Protein AF-A0A9E8SQG7-F1 (afdb_monomer)

Secondary structure (DSSP, 8-state):
---------------------SEEEEEETTS-SS-SSEEEEEEEESS-EEEEEEEEES---EEEEEE-SSEEEEESPPTT-EEEEEE--TTEEEEE-SSSS-GGGEEEEEE-TT-B-S--TTTTTT-TT-EE---S--B-TT--B-TTTTTT-TT----TTGGGS--TT--B-TTTTTT-TT-----TTS--TT--B-TTTTTT-TT-----TT---TT--B-TTTTTT-TT-----TT---TT--B-TTTTTT-TT-----TT---TT--B-TTTTTT-TT-----TT---TT--B-TTTTTT-TT-----TT---TT--B-TTTTTT-TT----GGG---TT--B-TTTTTT-TT-----TT---TT--B-TTTTTT-TT-----TT---TT--B-TTTTTT-TT-----TT---TT--B-TTTTTT-TT-----TTS--TT--B-TTTTTT-TT-----TT---TT--B-TTTTTT-TT-----TT--PPTT-BBTTTTTT-S--HHHHHHHHHHHHH-TT--SS-EEE-TT-EE-HHHHHHHHHHHHTT-EEES-EE-SS------EEEEEEEEEEETTEEEEEEEEEEEEEEEEEEEEEESSSSSEEEEEEEEEEEEEEEEEEEEEEESS--SEEEEEEEEEE--TTS----EEEPPPEEEE-S----EEESSSBSSEEEEE-SS--EEEEEE-TT--EEEEEEE-TTPPEE-TTSPSEEEEEEETTEEEEEEE--

Radius of gyration: 39.17 Å; Cα contacts (8 Å, |Δi|>4): 2303; chains: 1; bounding box: 92×60×135 Å

Foldseek 3Di:
DDDDDDDDDDPPPPPPPDQAQWFKFKFFLLDDFLDQFKDKWFWAFPAKKKKKKFFPPDDTDIDIDIDGGTIDMDGRHHGRTMMMMIIHQHRTAAIARPPRGRLCGTQERAEQHNRQHQELANRSQQNCNYEYNYPDEHNCVNYQYNARNCANVQQYADDLCLCVYACQNYAYQACNCHNNQNYAHANLNYACQNYAELANNCHNNQNYAHANLNYACQNYQELASNCALNQQHAYANLNYACQNHQEQHLNCQLNLNYAYANLNYACQNHAEQASNCQLVQAYAYANLNYACQNYAEQASNCANHCQHAYANLNYACQNHQYQHLNCQNVQCHAYAVLNYECQNHADQANNCQNVQNYAHANLNYACQNHAELHSNCQNNQNYAHENLNYACQNHAELHSNCHNNQPYAYENQNYACQNHAYLHNNCQQNQQYAYAPLNYACQNHQYQDSNCANNCQHAYANLNYAAQNHQEQACNQHLNQCHAAANLSYQYHANRAQHSNAANGNHEAQRVLSNLQSLQPDPRNAAQYEHENADYEYEPSSPVSNVSNVVSVYHYPHYYYPDHHNHPQDFAWPDWAWDDDPQKIKIKTKTQWHAQWQWWFKWKDPRVPDTDGPDTDGDPHGGHGMDMDIDMGNHDDQKMWIKIWTAGQDPVGHPPDTDIDHIYIDGHPDPQWDKDDAQDEFWIDIGGPPDFFKKWKAAPVRHTDDIDTDDPPDIDTCNPPDFDWIWIDTDHDIDIGGYDD

Structure (mmCIF, N/CA/C/O backbone):
data_AF-A0A9E8SQG7-F1
#
_entry.id   AF-A0A9E8SQG7-F1
#
loop_
_atom_site.group_PDB
_atom_site.id
_atom_site.type_symbol
_atom_site.label_atom_id
_atom_site.label_alt_id
_atom_site.label_comp_id
_atom_site.label_asym_id
_atom_site.label_entity_id
_atom_site.label_seq_id
_atom_site.pdbx_PDB_ins_code
_atom_site.Cartn_x
_atom_site.Cartn_y
_atom_site.Cartn_z
_atom_site.occupancy
_atom_site.B_iso_or_equiv
_atom_site.auth_seq_id
_atom_site.auth_comp_id
_atom_site.auth_asym_id
_atom_site.auth_atom_id
_atom_site.pdbx_PDB_model_num
ATOM 1 N N . MET A 1 1 ? -46.026 -41.353 82.160 1.00 36.50 1 MET A N 1
ATOM 2 C CA . MET A 1 1 ? -44.900 -41.122 81.220 1.00 36.50 1 MET A CA 1
ATOM 3 C C . MET A 1 1 ? -45.260 -39.850 80.446 1.00 36.50 1 MET A C 1
ATOM 5 O O . MET A 1 1 ? -46.417 -39.757 80.069 1.00 36.50 1 MET A O 1
ATOM 9 N N . LYS A 1 2 ? -44.480 -38.750 80.446 1.00 36.84 2 LYS A N 1
ATOM 10 C CA . LYS A 1 2 ? -43.147 -38.552 79.804 1.00 36.84 2 LYS A CA 1
ATOM 11 C C . LYS A 1 2 ? -43.207 -38.905 78.299 1.00 36.84 2 LYS A C 1
ATOM 13 O O . LYS A 1 2 ? -43.679 -39.998 78.028 1.00 36.84 2 LYS A O 1
ATOM 18 N N . THR A 1 3 ? -42.749 -38.145 77.290 1.00 35.47 3 THR A N 1
ATOM 19 C CA . THR A 1 3 ? -42.067 -36.820 77.111 1.00 35.47 3 THR A CA 1
ATOM 20 C C . THR A 1 3 ? -42.032 -36.530 75.577 1.00 35.47 3 THR A C 1
ATOM 22 O O . THR A 1 3 ? -42.194 -37.493 74.837 1.00 35.47 3 THR A O 1
ATOM 25 N N . LEU A 1 4 ? -41.805 -35.350 74.965 1.00 35.28 4 LEU A N 1
ATOM 26 C CA . LEU A 1 4 ? -41.551 -33.933 75.335 1.00 35.28 4 LEU A CA 1
ATOM 27 C C . LEU A 1 4 ? -41.910 -33.030 74.104 1.00 35.28 4 LEU A C 1
ATOM 29 O O . LEU A 1 4 ? -42.140 -33.554 73.018 1.00 35.28 4 LEU A O 1
ATOM 33 N N . PHE A 1 5 ? -41.927 -31.695 74.237 1.00 39.31 5 PHE A N 1
ATOM 34 C CA . PHE A 1 5 ? -41.926 -30.724 73.116 1.00 39.31 5 PHE A CA 1
ATOM 35 C C . PHE A 1 5 ? -40.619 -30.748 72.297 1.00 39.31 5 PHE A C 1
ATOM 37 O O . PHE A 1 5 ? -39.559 -30.856 72.902 1.00 39.31 5 PHE A O 1
ATOM 44 N N . TYR A 1 6 ? -40.682 -30.431 70.994 1.00 35.47 6 TYR A N 1
ATOM 45 C CA . TYR A 1 6 ? -39.673 -29.584 70.326 1.00 35.47 6 TYR A CA 1
ATOM 46 C C . TYR A 1 6 ? -40.298 -28.737 69.205 1.00 35.47 6 TYR A C 1
ATOM 48 O O . TYR A 1 6 ? -40.728 -29.251 68.176 1.00 35.47 6 TYR A O 1
ATOM 56 N N . LEU A 1 7 ? -40.313 -27.419 69.414 1.00 33.22 7 LEU A N 1
ATOM 57 C CA . LEU A 1 7 ? -40.609 -26.407 68.402 1.00 33.22 7 LEU A CA 1
ATOM 58 C C . LEU A 1 7 ? -39.262 -25.921 67.842 1.00 33.22 7 LEU A C 1
ATOM 60 O O . LEU A 1 7 ? -38.487 -25.315 68.581 1.00 33.22 7 LEU A O 1
ATOM 64 N N . ILE A 1 8 ? -38.954 -26.201 66.573 1.00 37.59 8 ILE A N 1
ATOM 65 C CA . ILE A 1 8 ? -37.714 -25.712 65.948 1.00 37.59 8 ILE A CA 1
ATOM 66 C C . ILE A 1 8 ? -37.963 -24.309 65.394 1.00 37.59 8 ILE A C 1
ATOM 68 O O . ILE A 1 8 ? -38.678 -24.132 64.409 1.00 37.59 8 ILE A O 1
ATOM 72 N N . ALA A 1 9 ? -37.352 -23.311 66.030 1.00 34.19 9 ALA A N 1
ATOM 73 C CA . ALA A 1 9 ? -37.294 -21.957 65.503 1.00 34.19 9 ALA A CA 1
ATOM 74 C C . ALA A 1 9 ? -36.281 -21.891 64.349 1.00 34.19 9 ALA A C 1
ATOM 76 O O . ALA A 1 9 ? -35.085 -22.105 64.552 1.00 34.19 9 ALA A O 1
ATOM 77 N N . PHE A 1 10 ? -36.747 -21.554 63.146 1.00 34.88 10 PHE A N 1
ATOM 78 C CA . PHE A 1 10 ? -35.863 -21.166 62.049 1.00 34.88 10 PHE A CA 1
ATOM 79 C C . PHE A 1 10 ? -35.301 -19.769 62.342 1.00 34.88 10 PHE A C 1
ATOM 81 O O . PHE A 1 10 ? -35.961 -18.757 62.108 1.00 34.88 10 PHE A O 1
ATOM 88 N N . ILE A 1 11 ? -34.079 -19.709 62.875 1.00 36.78 11 ILE A N 1
ATOM 89 C CA . ILE A 1 11 ? -33.336 -18.452 62.977 1.00 36.78 11 ILE A CA 1
ATOM 90 C C . ILE A 1 11 ? -32.867 -18.085 61.569 1.00 36.78 11 ILE A C 1
ATOM 92 O O . ILE A 1 11 ? -31.879 -18.616 61.062 1.00 36.78 11 ILE A O 1
ATOM 96 N N . LEU A 1 12 ? -33.589 -17.157 60.944 1.00 34.62 12 LEU A N 1
ATOM 97 C CA . LEU A 1 12 ? -33.090 -16.395 59.808 1.00 34.62 12 LEU A CA 1
ATOM 98 C C . LEU A 1 12 ? -31.857 -15.607 60.264 1.00 34.62 12 LEU A C 1
ATOM 100 O O . LEU A 1 12 ? -31.978 -14.525 60.836 1.00 34.62 12 LEU A O 1
ATOM 104 N N . PHE A 1 13 ? -30.664 -16.122 59.965 1.00 33.47 13 PHE A N 1
ATOM 105 C CA . PHE A 1 13 ? -29.477 -15.280 59.852 1.00 33.47 13 PHE A CA 1
ATOM 106 C C . PHE A 1 13 ? -29.620 -14.418 58.594 1.00 33.47 13 PHE A C 1
ATOM 108 O O . PHE A 1 13 ? -28.998 -14.664 57.563 1.00 33.47 13 PHE A O 1
ATOM 115 N N . SER A 1 14 ? -30.456 -13.383 58.685 1.00 33.50 14 SER A N 1
ATOM 116 C CA . SER A 1 14 ? -30.361 -12.238 57.794 1.00 33.50 14 SER A CA 1
ATOM 117 C C . SER A 1 14 ? -29.044 -11.534 58.106 1.00 33.50 14 SER A C 1
ATOM 119 O O . SER A 1 14 ? -28.975 -10.670 58.985 1.00 33.50 14 SER A O 1
ATOM 121 N N . SER A 1 15 ? -27.978 -11.913 57.401 1.00 34.25 15 SER A N 1
ATOM 122 C CA . SER A 1 15 ? -26.820 -11.042 57.267 1.00 34.25 15 SER A CA 1
ATOM 123 C C . SER A 1 15 ? -27.322 -9.750 56.632 1.00 34.25 15 SER A C 1
ATOM 125 O O . SER A 1 15 ? -27.595 -9.719 55.431 1.00 34.25 15 SER A O 1
ATOM 127 N N . ASN A 1 16 ? -27.490 -8.706 57.446 1.00 32.12 16 ASN A N 1
ATOM 128 C CA . ASN A 1 16 ? -27.748 -7.357 56.963 1.00 32.12 16 ASN A CA 1
ATOM 129 C C . ASN A 1 16 ? -26.507 -6.902 56.195 1.00 32.12 16 ASN A C 1
ATOM 131 O O . ASN A 1 16 ? -25.606 -6.271 56.747 1.00 32.12 16 ASN A O 1
ATOM 135 N N . ALA A 1 17 ? -26.460 -7.264 54.915 1.00 36.50 17 ALA A N 1
ATOM 136 C CA . ALA A 1 17 ? -25.591 -6.653 53.937 1.00 36.50 17 ALA A CA 1
ATOM 137 C C . ALA A 1 17 ? -26.082 -5.214 53.760 1.00 36.50 17 ALA A C 1
ATOM 139 O O . ALA A 1 17 ? -26.881 -4.912 52.875 1.00 36.50 17 ALA A O 1
ATOM 140 N N . PHE A 1 18 ? -25.635 -4.331 54.655 1.00 39.56 18 PHE A N 1
ATOM 141 C CA . PHE A 1 18 ? -25.642 -2.904 54.381 1.00 39.56 18 PHE A CA 1
ATOM 142 C C . PHE A 1 18 ? -24.963 -2.717 53.027 1.00 39.56 18 PHE A C 1
ATOM 144 O O . PHE A 1 18 ? -23.832 -3.176 52.846 1.00 39.56 18 PHE A O 1
ATOM 151 N N . ALA A 1 19 ? -25.653 -2.073 52.084 1.00 48.53 19 ALA A N 1
ATOM 152 C CA . ALA A 1 19 ? -25.021 -1.629 50.854 1.00 48.53 19 ALA A CA 1
ATOM 153 C C . ALA A 1 19 ? -23.821 -0.760 51.255 1.00 48.53 19 ALA A C 1
ATOM 155 O O . ALA A 1 19 ? -23.984 0.261 51.926 1.00 48.53 19 ALA A O 1
ATOM 156 N N . GLN A 1 20 ? -22.611 -1.221 50.945 1.00 68.12 20 GLN A N 1
ATOM 157 C CA . GLN A 1 20 ? -21.409 -0.471 51.272 1.00 68.12 20 GLN A CA 1
ATOM 158 C C . GLN A 1 20 ? -21.298 0.671 50.262 1.00 68.12 20 GLN A C 1
ATOM 160 O O . GLN A 1 20 ? -21.165 0.456 49.062 1.00 68.12 20 GLN A O 1
ATOM 165 N N . ASN A 1 21 ? -21.388 1.901 50.762 1.00 90.38 21 ASN A N 1
ATOM 166 C CA . ASN A 1 21 ? -21.418 3.099 49.922 1.00 90.38 21 ASN A CA 1
ATOM 167 C C . ASN A 1 21 ? -20.043 3.443 49.316 1.00 90.38 21 ASN A C 1
ATOM 169 O O . ASN A 1 21 ? -19.951 4.273 48.414 1.00 90.38 21 ASN A O 1
ATOM 173 N N . GLU A 1 22 ? -18.973 2.847 49.842 1.00 94.75 22 GLU A N 1
ATOM 174 C CA . GLU A 1 22 ? -17.580 3.155 49.515 1.00 94.75 22 GLU A CA 1
ATOM 175 C C . GLU A 1 22 ? -17.130 2.507 48.197 1.00 94.75 22 GLU A C 1
ATOM 177 O O . GLU A 1 22 ? -17.491 1.370 47.887 1.00 94.75 22 GLU A O 1
ATOM 182 N N . PHE A 1 23 ? -16.261 3.203 47.464 1.00 96.12 23 PHE A N 1
ATOM 183 C CA . PHE A 1 23 ? -15.489 2.627 46.363 1.00 96.12 23 PHE A CA 1
ATOM 184 C C . PHE A 1 23 ? -14.326 1.811 46.945 1.00 96.12 23 PHE A C 1
ATOM 186 O O . PHE A 1 23 ? -13.532 2.353 47.720 1.00 96.12 23 PHE A O 1
ATOM 193 N N . ILE A 1 24 ? -14.227 0.518 46.612 1.00 97.38 24 ILE A N 1
ATOM 194 C CA . ILE A 1 24 ? -13.266 -0.410 47.236 1.00 97.38 24 ILE A CA 1
ATOM 195 C C . ILE A 1 24 ? -12.319 -1.002 46.195 1.00 97.38 24 ILE A C 1
ATOM 197 O O . ILE A 1 24 ? -12.730 -1.637 45.223 1.00 97.38 24 ILE A O 1
ATOM 201 N N . THR A 1 25 ? -11.024 -0.840 46.449 1.00 97.81 25 THR A N 1
ATOM 202 C CA . THR A 1 25 ? -9.923 -1.259 45.572 1.00 97.81 25 THR A CA 1
ATOM 203 C C . THR A 1 25 ? -8.895 -2.087 46.335 1.00 97.81 25 THR A C 1
ATOM 205 O O . THR A 1 25 ? -8.684 -1.855 47.523 1.00 97.81 25 THR A O 1
ATOM 208 N N . ARG A 1 26 ? -8.231 -3.037 45.668 1.00 98.12 26 ARG A N 1
ATOM 209 C CA . ARG A 1 26 ? -7.151 -3.848 46.250 1.00 98.12 26 ARG A CA 1
ATOM 210 C C . ARG A 1 26 ? -5.823 -3.582 45.570 1.00 98.12 26 ARG A C 1
ATOM 212 O O . ARG A 1 26 ? -5.723 -3.632 44.345 1.00 98.12 26 ARG A O 1
ATOM 219 N N . TRP A 1 27 ? -4.796 -3.398 46.386 1.00 97.88 27 TRP A N 1
ATOM 220 C CA . TRP A 1 27 ? -3.465 -2.999 45.958 1.00 97.88 27 TRP A CA 1
ATOM 221 C C . TRP A 1 27 ? -2.416 -4.000 46.431 1.00 97.88 27 TRP A C 1
ATOM 223 O O . TRP A 1 27 ? -2.487 -4.485 47.560 1.00 97.88 27 TRP A O 1
ATOM 233 N N . ASN A 1 28 ? -1.431 -4.287 45.582 1.00 97.31 28 ASN A N 1
ATOM 234 C CA . ASN A 1 28 ? -0.253 -5.082 45.913 1.00 97.31 28 ASN A CA 1
ATOM 235 C C . ASN A 1 28 ? 0.974 -4.169 46.051 1.00 97.31 28 ASN A C 1
ATOM 237 O O . ASN A 1 28 ? 1.522 -3.695 45.056 1.00 97.31 28 ASN A O 1
ATOM 241 N N . LEU A 1 29 ? 1.424 -3.937 47.284 1.00 96.56 29 LEU A N 1
ATOM 242 C CA . LEU A 1 29 ? 2.547 -3.042 47.577 1.00 96.56 29 LEU A CA 1
ATOM 243 C C . LEU A 1 29 ? 3.920 -3.697 47.345 1.00 96.56 29 LEU A C 1
ATOM 245 O O . LEU A 1 29 ? 4.936 -3.005 47.419 1.00 96.56 29 LEU A O 1
ATOM 249 N N . ALA A 1 30 ? 3.971 -5.004 47.043 1.00 95.69 30 ALA A N 1
ATOM 250 C CA . ALA A 1 30 ? 5.200 -5.687 46.625 1.00 95.69 30 ALA A CA 1
ATOM 251 C C . ALA A 1 30 ? 5.604 -5.349 45.179 1.00 95.69 30 ALA A C 1
ATOM 253 O O . ALA A 1 30 ? 6.782 -5.431 44.831 1.00 95.69 30 ALA A O 1
ATOM 254 N N . THR A 1 31 ? 4.651 -4.937 44.338 1.00 96.00 31 THR A N 1
ATOM 255 C CA . THR A 1 31 ? 4.945 -4.366 43.018 1.00 96.00 31 THR A CA 1
ATOM 256 C C . THR A 1 31 ? 5.622 -2.992 43.199 1.00 96.00 31 THR A C 1
ATOM 258 O O . THR A 1 31 ? 5.243 -2.250 44.112 1.00 96.00 31 THR A O 1
ATOM 261 N N . PRO A 1 32 ? 6.627 -2.612 42.383 1.00 94.69 32 PRO A N 1
ATOM 262 C CA . PRO A 1 32 ? 7.219 -1.270 42.424 1.00 94.69 32 PRO A CA 1
ATOM 263 C C . PRO A 1 32 ? 6.186 -0.147 42.222 1.00 94.69 32 PRO A C 1
ATOM 265 O O . PRO A 1 32 ? 5.135 -0.367 41.628 1.00 94.69 32 PRO A O 1
ATOM 268 N N . GLY A 1 33 ? 6.478 1.053 42.727 1.00 94.56 33 GLY A N 1
ATOM 269 C CA . GLY A 1 33 ? 5.572 2.204 42.666 1.00 94.56 33 GLY A CA 1
ATOM 270 C C . GLY A 1 33 ? 6.119 3.416 43.425 1.00 94.56 33 GLY A C 1
ATOM 271 O O . GLY A 1 33 ? 7.333 3.535 43.596 1.00 94.56 33 GLY A O 1
ATOM 272 N N . SER A 1 34 ? 5.246 4.305 43.907 1.00 93.75 34 SER A N 1
ATOM 273 C CA . SER A 1 34 ? 5.609 5.622 44.469 1.00 93.75 34 SER A CA 1
ATOM 274 C C . SER A 1 34 ? 6.445 5.580 45.757 1.00 93.75 34 SER A C 1
ATOM 276 O O . SER A 1 34 ? 7.044 6.583 46.146 1.00 93.75 34 SER A O 1
ATOM 278 N N . GLY A 1 35 ? 6.494 4.440 46.447 1.00 94.12 35 GLY A N 1
ATOM 279 C CA . GLY A 1 35 ? 7.302 4.230 47.647 1.00 94.12 35 GLY A CA 1
ATOM 280 C C . GLY A 1 35 ? 6.977 2.913 48.351 1.00 94.12 35 GLY A C 1
ATOM 281 O O . GLY A 1 35 ? 6.034 2.212 47.983 1.00 94.12 35 GLY A O 1
ATOM 282 N N . ALA A 1 36 ? 7.764 2.554 49.367 1.00 93.81 36 ALA A N 1
ATOM 283 C CA . ALA A 1 36 ? 7.614 1.281 50.083 1.00 93.81 36 ALA A CA 1
ATOM 284 C C . ALA A 1 36 ? 6.410 1.244 51.046 1.00 93.81 36 ALA A C 1
ATOM 286 O O . ALA A 1 36 ? 5.868 0.173 51.294 1.00 93.81 36 ALA A O 1
ATOM 287 N N . THR A 1 37 ? 6.000 2.399 51.579 1.00 95.12 37 THR A N 1
ATOM 288 C CA . THR A 1 37 ? 4.968 2.544 52.627 1.00 95.12 37 THR A CA 1
ATOM 289 C C . THR A 1 37 ? 3.865 3.536 52.243 1.00 95.12 37 THR A C 1
ATOM 291 O O . THR A 1 37 ? 3.178 4.081 53.112 1.00 95.12 37 THR A O 1
ATOM 294 N N . GLN A 1 38 ? 3.705 3.808 50.944 1.00 95.00 38 GLN A N 1
ATOM 295 C CA . GLN A 1 38 ? 2.724 4.767 50.443 1.00 95.00 38 GLN A CA 1
ATOM 296 C C . GLN A 1 38 ? 2.079 4.338 49.121 1.00 95.00 38 GLN A C 1
ATOM 298 O O . GLN A 1 38 ? 2.669 3.577 48.351 1.00 95.00 38 GLN A O 1
ATOM 303 N N . LEU A 1 39 ? 0.877 4.868 48.887 1.00 95.25 39 LEU A N 1
ATOM 304 C CA . LEU A 1 39 ? 0.188 4.901 47.599 1.00 95.25 39 LEU A CA 1
ATOM 305 C C . LEU A 1 39 ? -0.058 6.358 47.205 1.00 95.25 39 LEU A C 1
ATOM 307 O O . LEU A 1 39 ? -0.461 7.167 48.041 1.00 95.25 39 LEU A O 1
ATOM 311 N N . TYR A 1 40 ? 0.138 6.663 45.929 1.00 93.75 40 TYR A N 1
ATOM 312 C CA . TYR A 1 40 ? -0.101 7.940 45.281 1.00 93.75 40 TYR A CA 1
ATOM 313 C C . TYR A 1 40 ? -1.000 7.718 44.066 1.00 93.75 40 TYR A C 1
ATOM 315 O O . TYR A 1 40 ? -0.683 6.937 43.171 1.00 93.75 40 TYR A O 1
ATOM 323 N N . PHE A 1 41 ? -2.090 8.471 43.999 1.00 93.12 41 PHE A N 1
ATOM 324 C CA . PHE A 1 41 ? -2.932 8.621 42.814 1.00 93.12 41 PHE A CA 1
ATOM 325 C C . PHE A 1 41 ? -3.702 9.948 42.918 1.00 93.12 41 PHE A C 1
ATOM 327 O O . PHE A 1 41 ? -3.545 10.684 43.898 1.00 93.12 41 PHE A O 1
ATOM 334 N N . LEU A 1 42 ? -4.517 10.300 41.918 1.00 92.12 42 LEU A N 1
ATOM 335 C CA . LEU A 1 42 ? -5.407 11.460 42.029 1.00 92.12 42 LEU A CA 1
ATOM 336 C C . LEU A 1 42 ? -6.865 11.030 42.205 1.00 92.12 42 LEU A C 1
ATOM 338 O O . LEU A 1 42 ? -7.331 10.062 41.602 1.00 92.12 42 LEU A O 1
ATOM 342 N N . ILE A 1 43 ? -7.592 11.814 42.996 1.00 90.38 43 ILE A N 1
ATOM 343 C CA . ILE A 1 43 ? -9.052 11.794 43.096 1.00 90.38 43 ILE A CA 1
ATOM 344 C C . ILE A 1 43 ? -9.486 13.245 42.958 1.00 90.38 43 ILE A C 1
ATOM 346 O O . ILE A 1 43 ? -9.027 14.080 43.731 1.00 90.38 43 ILE A O 1
ATOM 350 N N . ASN A 1 44 ? -10.376 13.546 42.016 1.00 90.38 44 ASN A N 1
ATOM 351 C CA . ASN A 1 44 ? -10.963 14.880 41.929 1.00 90.38 44 ASN A CA 1
ATOM 352 C C . ASN A 1 44 ? -12.218 14.934 42.801 1.00 90.38 44 ASN A C 1
ATOM 354 O O . ASN A 1 44 ? -13.158 14.162 42.569 1.00 90.38 44 ASN A O 1
ATOM 358 N N . SER A 1 45 ? -12.280 15.878 43.738 1.00 90.38 45 SER A N 1
ATOM 359 C CA . SER A 1 45 ? -13.475 16.111 44.550 1.00 90.38 45 SER A CA 1
ATOM 360 C C . SER A 1 45 ? -13.760 17.588 44.824 1.00 90.38 45 SER A C 1
ATOM 362 O O . SER A 1 45 ? -12.875 18.439 44.784 1.00 90.38 45 SER A O 1
ATOM 364 N N . THR A 1 46 ? -15.020 17.904 45.135 1.00 87.31 46 THR A N 1
ATOM 365 C CA . THR A 1 46 ? -15.467 19.264 45.514 1.00 87.31 46 THR A CA 1
ATOM 366 C C . THR A 1 46 ? -15.215 19.613 46.988 1.00 87.31 46 THR A C 1
ATOM 368 O O . THR A 1 46 ? -15.627 20.670 47.461 1.00 87.31 46 THR A O 1
ATOM 371 N N . GLY A 1 47 ? -14.539 18.735 47.729 1.00 87.12 47 GLY A N 1
ATOM 372 C CA . GLY A 1 47 ? -14.210 18.899 49.142 1.00 87.12 47 GLY A CA 1
ATOM 373 C C . GLY A 1 47 ? -13.421 17.700 49.680 1.00 87.12 47 GLY A C 1
ATOM 374 O O . GLY A 1 47 ? -13.084 16.802 48.903 1.00 87.12 47 GLY A O 1
ATOM 375 N N . PRO A 1 48 ? -13.128 17.658 50.991 1.00 88.94 48 PRO A N 1
ATOM 376 C CA . PRO A 1 48 ? -12.346 16.581 51.589 1.00 88.94 48 PRO A CA 1
ATOM 377 C C . PRO A 1 48 ? -13.025 15.210 51.446 1.00 88.94 48 PRO A C 1
ATOM 379 O O . PRO A 1 48 ? -14.240 15.099 51.618 1.00 88.94 48 PRO A O 1
ATOM 382 N N . VAL A 1 49 ? -12.237 14.169 51.161 1.00 91.50 49 VAL A N 1
ATOM 383 C CA . VAL A 1 49 ? -12.720 12.792 50.929 1.00 91.50 49 VAL A CA 1
ATOM 384 C C . VAL A 1 49 ? -12.104 11.852 51.951 1.00 91.50 49 VAL A C 1
ATOM 386 O O . VAL A 1 49 ? -10.884 11.710 52.004 1.00 91.50 49 VAL A O 1
ATOM 389 N N . ASN A 1 50 ? -12.932 11.194 52.758 1.00 92.94 50 ASN A N 1
ATOM 390 C CA . ASN A 1 50 ? -12.455 10.224 53.743 1.00 92.94 50 ASN A CA 1
ATOM 391 C C . ASN A 1 50 ? -12.063 8.902 53.075 1.00 92.94 50 ASN A C 1
ATOM 393 O O . ASN A 1 50 ? -12.742 8.435 52.159 1.00 92.94 50 ASN A O 1
ATOM 397 N N . TYR A 1 51 ? -11.005 8.279 53.584 1.00 94.62 51 TYR A N 1
ATOM 398 C CA . TYR A 1 51 ? -10.581 6.941 53.194 1.00 94.62 51 TYR A CA 1
ATOM 399 C C . TYR A 1 51 ? -10.249 6.077 54.414 1.00 94.62 51 TYR A C 1
ATOM 401 O O . TYR A 1 51 ? -9.857 6.576 55.472 1.00 94.62 51 TYR A O 1
ATOM 409 N N . SER A 1 52 ? -10.341 4.763 54.236 1.00 95.94 52 SER A N 1
ATOM 410 C CA . SER A 1 52 ? -9.747 3.772 55.134 1.00 95.94 52 SER A CA 1
ATOM 411 C C . SER A 1 52 ? -8.960 2.736 54.339 1.00 95.94 52 SER A C 1
ATOM 413 O O . SER A 1 52 ? -9.191 2.542 53.145 1.00 95.94 52 SER A O 1
ATOM 415 N N . TRP A 1 53 ? -8.012 2.068 54.984 1.00 97.00 53 TRP A N 1
ATOM 416 C CA . TRP A 1 53 ? -7.303 0.932 54.416 1.00 97.00 53 TRP A CA 1
ATOM 417 C C . TRP A 1 53 ? -7.179 -0.200 55.433 1.00 97.00 53 TRP A C 1
ATOM 419 O O . TRP A 1 53 ? -7.096 0.029 56.640 1.00 97.00 53 TRP A O 1
ATOM 429 N N . GLN A 1 54 ? -7.180 -1.429 54.927 1.00 96.12 54 GLN A N 1
ATOM 430 C CA . GLN A 1 54 ? -7.063 -2.659 55.702 1.00 96.12 54 GLN A CA 1
ATOM 431 C C . GLN A 1 54 ? -6.056 -3.581 55.018 1.00 96.12 54 GLN A C 1
ATOM 433 O O . GLN A 1 54 ? -6.219 -3.925 53.850 1.00 96.12 54 GLN A O 1
ATOM 438 N N . GLU A 1 55 ? -5.032 -4.000 55.749 1.00 96.25 55 GLU A N 1
ATOM 439 C CA . GLU A 1 55 ? -4.138 -5.080 55.352 1.00 96.25 55 GLU A CA 1
ATOM 440 C C . GLU A 1 55 ? -4.925 -6.391 55.240 1.00 96.25 55 GLU A C 1
ATOM 442 O O . GLU A 1 55 ? -5.738 -6.718 56.109 1.00 96.25 55 GLU A O 1
ATOM 447 N N . VAL A 1 56 ? -4.701 -7.103 54.137 1.00 93.62 56 VAL A N 1
ATOM 448 C CA . VAL A 1 56 ? -5.344 -8.377 53.785 1.00 93.62 56 VAL A CA 1
ATOM 449 C C . VAL A 1 56 ? -4.378 -9.548 53.986 1.00 93.62 56 VAL A C 1
ATOM 451 O O . VAL A 1 56 ? -4.805 -10.660 54.283 1.00 93.62 56 VAL A O 1
ATOM 454 N N . SER A 1 57 ? -3.081 -9.312 53.768 1.00 81.81 57 SER A N 1
ATOM 455 C CA . SER A 1 57 ? -2.005 -10.291 53.932 1.00 81.81 57 SER A CA 1
ATOM 456 C C . SER A 1 57 ? -0.651 -9.567 53.973 1.00 81.81 57 SER A C 1
ATOM 458 O O . SER A 1 57 ? -0.429 -8.712 53.107 1.00 81.81 57 SER A O 1
ATOM 460 N N . PRO A 1 58 ? 0.283 -9.941 54.873 1.00 75.06 58 PRO A N 1
ATOM 461 C CA . PRO A 1 58 ? 0.206 -11.065 55.819 1.00 75.06 58 PRO A CA 1
ATOM 462 C C . PRO A 1 58 ? -0.514 -10.772 57.149 1.00 75.06 58 PRO A C 1
ATOM 464 O O . PRO A 1 58 ? -0.865 -11.719 57.850 1.00 75.06 58 PRO A O 1
ATOM 467 N N . GLY A 1 59 ? -0.697 -9.504 57.524 1.00 80.12 59 GLY A N 1
ATOM 468 C CA . GLY A 1 59 ? -1.280 -9.090 58.803 1.00 80.12 59 GLY A CA 1
ATOM 469 C C . GLY A 1 59 ? -2.691 -8.501 58.709 1.00 80.12 59 GLY A C 1
ATOM 470 O O . GLY A 1 59 ? -3.395 -8.649 57.711 1.00 80.12 59 GLY A O 1
ATOM 471 N N . SER A 1 60 ? -3.097 -7.826 59.788 1.00 84.38 60 SER A N 1
ATOM 472 C CA . SER A 1 60 ? -4.397 -7.160 59.936 1.00 84.38 60 SER A CA 1
ATOM 473 C C . SER A 1 60 ? -4.274 -5.662 60.249 1.00 84.38 60 SER A C 1
ATOM 475 O O . SER A 1 60 ? -5.195 -5.091 60.841 1.00 84.38 60 SER A O 1
ATOM 477 N N . ALA A 1 61 ? -3.149 -5.018 59.916 1.00 94.38 61 ALA A N 1
ATOM 478 C CA . ALA A 1 61 ? -2.968 -3.584 60.132 1.00 94.38 61 ALA A CA 1
ATOM 479 C C . ALA A 1 61 ? -4.046 -2.766 59.401 1.00 94.38 61 ALA A C 1
ATOM 481 O O . ALA A 1 61 ? -4.544 -3.162 58.350 1.00 94.38 61 ALA A O 1
ATOM 482 N N . SER A 1 62 ? -4.421 -1.615 59.949 1.00 95.56 62 SER A N 1
ATOM 483 C CA . SER A 1 62 ? -5.428 -0.739 59.348 1.00 95.56 62 SER A CA 1
ATOM 484 C C . SER A 1 62 ? -5.131 0.724 59.634 1.00 95.56 62 SER A C 1
ATOM 486 O O . SER A 1 62 ? -4.414 1.056 60.581 1.00 95.56 62 SER A O 1
ATOM 488 N N . GLY A 1 63 ? -5.697 1.604 58.816 1.00 95.75 63 GLY A N 1
ATOM 489 C CA . GLY A 1 63 ? -5.594 3.043 58.994 1.00 95.75 63 GLY A CA 1
ATOM 490 C C . GLY A 1 63 ? -6.701 3.792 58.266 1.00 95.75 63 GLY A C 1
ATOM 491 O O . GLY A 1 63 ? -7.462 3.226 57.482 1.00 95.75 63 GLY A O 1
ATOM 492 N N . SER A 1 64 ? -6.800 5.088 58.530 1.00 95.94 64 SER A N 1
ATOM 493 C CA . SER A 1 64 ? -7.794 5.970 57.922 1.00 95.94 64 SER A CA 1
ATOM 494 C C . SER A 1 64 ? -7.284 7.399 57.859 1.00 95.94 64 SER A C 1
ATOM 496 O O . SER A 1 64 ? -6.450 7.798 58.671 1.00 95.94 64 SER A O 1
ATOM 498 N N . GLY A 1 65 ? -7.824 8.183 56.935 1.00 93.69 65 GLY A N 1
ATOM 499 C CA . GLY A 1 65 ? -7.489 9.590 56.787 1.00 93.69 65 GLY A CA 1
ATOM 500 C C . GLY A 1 65 ? -8.448 10.307 55.848 1.00 93.69 65 GLY A C 1
ATOM 501 O O . GLY A 1 65 ? -9.523 9.802 55.519 1.00 93.69 65 GLY A O 1
ATOM 502 N N . THR A 1 66 ? -8.039 11.490 55.402 1.00 91.88 66 THR A N 1
ATOM 503 C CA . THR A 1 66 ? -8.832 12.337 54.510 1.00 91.88 66 THR A CA 1
ATOM 504 C C . THR A 1 66 ? -7.928 12.936 53.437 1.00 91.88 66 THR A C 1
ATOM 506 O O . THR A 1 66 ? -6.864 13.472 53.748 1.00 91.88 66 THR A O 1
ATOM 509 N N . PHE A 1 67 ? -8.342 12.868 52.174 1.00 87.88 67 PHE A N 1
ATOM 510 C CA . PHE A 1 67 ? -7.688 13.567 51.070 1.00 87.88 67 PHE A CA 1
ATOM 511 C C . PHE A 1 67 ? -8.187 15.017 50.980 1.00 87.88 67 PHE A C 1
ATOM 513 O O . PHE A 1 67 ? -9.393 15.241 51.107 1.00 87.88 67 PHE A O 1
ATOM 520 N N . PRO A 1 68 ? -7.311 16.005 50.712 1.00 78.75 68 PRO A N 1
ATOM 521 C CA . PRO A 1 68 ? -7.701 17.414 50.627 1.00 78.75 68 PRO A CA 1
ATOM 522 C C . PRO A 1 68 ? -8.409 17.798 49.312 1.00 78.75 68 PRO A C 1
ATOM 524 O O . PRO A 1 68 ? -9.003 18.871 49.262 1.00 78.75 68 PRO A O 1
ATOM 527 N N . GLY A 1 69 ? -8.377 16.946 48.273 1.00 66.88 69 GLY A N 1
ATOM 528 C CA . GLY A 1 69 ? -9.333 17.008 47.150 1.00 66.88 69 GLY A CA 1
ATOM 529 C C . GLY A 1 69 ? -8.798 16.884 45.712 1.00 66.88 69 GLY A C 1
ATOM 530 O O . GLY A 1 69 ? -9.594 16.933 44.777 1.00 66.88 69 GLY A O 1
ATOM 531 N N . VAL A 1 70 ? -7.478 16.736 45.514 1.00 74.06 70 VAL A N 1
ATOM 532 C CA . VAL A 1 70 ? -6.880 16.443 44.187 1.00 74.06 70 VAL A CA 1
ATOM 533 C C . VAL A 1 70 ? -5.750 15.416 44.307 1.00 74.06 70 VAL A C 1
ATOM 535 O O . VAL A 1 70 ? -5.840 14.306 43.785 1.00 74.06 70 VAL A O 1
ATOM 538 N N . ILE A 1 71 ? -4.682 15.763 45.033 1.00 77.25 71 ILE A N 1
ATOM 539 C CA . ILE A 1 71 ? -3.557 14.856 45.297 1.00 77.25 71 ILE A CA 1
ATOM 540 C C . ILE A 1 71 ? -3.942 13.921 46.446 1.00 77.25 71 ILE A C 1
ATOM 542 O O . ILE A 1 71 ? -4.251 14.388 47.544 1.00 77.25 71 ILE A O 1
ATOM 546 N N . SER A 1 72 ? -3.912 12.612 46.189 1.00 83.38 72 SER A N 1
ATOM 547 C CA . SER A 1 72 ? -4.303 11.579 47.149 1.00 83.38 72 SER A CA 1
ATOM 548 C C . SER A 1 72 ? -3.099 10.702 47.487 1.00 83.38 72 SER A C 1
ATOM 550 O O . SER A 1 72 ? -2.710 9.832 46.710 1.00 83.38 72 SER A O 1
ATOM 552 N N . ILE A 1 73 ? -2.492 10.962 48.649 1.00 91.00 73 ILE A N 1
ATOM 553 C CA . ILE A 1 73 ? -1.405 10.148 49.207 1.00 91.00 73 ILE A CA 1
ATOM 554 C C . ILE A 1 73 ? -1.931 9.420 50.441 1.00 91.00 73 ILE A C 1
ATOM 556 O O . ILE A 1 73 ? -2.430 10.053 51.374 1.00 91.00 73 ILE A O 1
ATOM 560 N N . ILE A 1 74 ? -1.803 8.096 50.447 1.00 93.88 74 ILE A N 1
ATOM 561 C CA . ILE A 1 74 ? -1.982 7.265 51.638 1.00 93.88 74 ILE A CA 1
ATOM 562 C C . ILE A 1 74 ? -0.588 6.889 52.128 1.00 93.88 74 ILE A C 1
ATOM 564 O O . ILE A 1 74 ? 0.154 6.244 51.393 1.00 93.88 74 ILE A O 1
ATOM 568 N N . SER A 1 75 ? -0.247 7.266 53.358 1.00 93.12 75 SER A N 1
ATOM 569 C CA . SER A 1 75 ? 1.059 6.996 53.976 1.00 93.12 75 SER A CA 1
ATOM 570 C C . SER A 1 75 ? 0.935 6.021 55.147 1.00 93.12 75 SER A C 1
ATOM 572 O O . SER A 1 75 ? -0.135 5.879 55.737 1.00 93.12 75 SER A O 1
ATOM 574 N N . GLY A 1 76 ? 2.047 5.383 55.522 1.00 93.19 76 GLY A N 1
ATOM 575 C CA . GLY A 1 76 ? 2.094 4.452 56.656 1.00 93.19 76 GLY A CA 1
ATOM 576 C C . GLY A 1 76 ? 1.559 3.053 56.336 1.00 93.19 76 GLY A C 1
ATOM 577 O O . GLY A 1 76 ? 1.212 2.312 57.251 1.00 93.19 76 GLY A O 1
ATOM 578 N N . LEU A 1 77 ? 1.490 2.693 55.052 1.00 95.69 77 LEU A N 1
ATOM 579 C CA . LEU A 1 77 ? 1.091 1.360 54.608 1.00 95.69 77 LEU A CA 1
ATOM 580 C C . LEU A 1 77 ? 2.190 0.321 54.914 1.00 95.69 77 LEU A C 1
ATOM 582 O O . LEU A 1 77 ? 3.375 0.668 54.853 1.00 95.69 77 LEU A O 1
ATOM 586 N N . PRO A 1 78 ? 1.845 -0.952 55.194 1.00 94.69 78 PRO A N 1
ATOM 587 C CA . PRO A 1 78 ? 2.840 -1.993 55.443 1.00 94.69 78 PRO A CA 1
ATOM 588 C C . PRO A 1 78 ? 3.640 -2.333 54.175 1.00 94.69 78 PRO A C 1
ATOM 590 O O . PRO A 1 78 ? 3.077 -2.495 53.091 1.00 94.69 78 PRO A O 1
ATOM 593 N N . VAL A 1 79 ? 4.963 -2.469 54.309 1.00 94.75 79 VAL A N 1
ATOM 594 C CA . VAL A 1 79 ? 5.862 -2.739 53.173 1.00 94.75 79 VAL A CA 1
ATOM 595 C C . VAL A 1 79 ? 5.541 -4.088 52.535 1.00 94.75 79 VAL A C 1
ATOM 597 O O . VAL A 1 79 ? 5.568 -5.117 53.205 1.00 94.75 79 VAL A O 1
ATOM 600 N N . GLY A 1 80 ? 5.284 -4.092 51.225 1.00 93.94 80 GLY A N 1
ATOM 601 C CA . GLY A 1 80 ? 5.079 -5.320 50.450 1.00 93.94 80 GLY A CA 1
ATOM 602 C C . GLY A 1 80 ? 3.742 -6.037 50.680 1.00 93.94 80 GLY A C 1
ATOM 603 O O . GLY A 1 80 ? 3.533 -7.103 50.107 1.00 93.94 80 GLY A O 1
ATOM 604 N N . ALA A 1 81 ? 2.843 -5.488 51.499 1.00 96.00 81 ALA A N 1
ATOM 605 C CA . ALA A 1 81 ? 1.568 -6.122 51.819 1.00 96.00 81 ALA A CA 1
ATOM 606 C C . ALA A 1 81 ? 0.512 -5.970 50.710 1.00 96.00 81 ALA A C 1
ATOM 608 O O . ALA A 1 81 ? 0.609 -5.114 49.826 1.00 96.00 81 ALA A O 1
ATOM 609 N N . ILE A 1 82 ? -0.545 -6.780 50.800 1.00 97.38 82 ILE A N 1
ATOM 610 C CA . ILE A 1 82 ? -1.784 -6.565 50.046 1.00 97.38 82 ILE A CA 1
ATOM 611 C C . ILE A 1 82 ? -2.748 -5.773 50.931 1.00 97.38 82 ILE A C 1
ATOM 613 O O . ILE A 1 82 ? -3.012 -6.178 52.064 1.00 97.38 82 ILE A O 1
ATOM 617 N N . VAL A 1 83 ? -3.295 -4.671 50.414 1.00 97.69 83 VAL A N 1
ATOM 618 C CA . VAL A 1 83 ? -4.217 -3.787 51.150 1.00 97.69 83 VAL A CA 1
ATOM 619 C C . VAL A 1 83 ? -5.512 -3.544 50.372 1.00 97.69 83 VAL A C 1
ATOM 621 O O . VAL A 1 83 ? -5.485 -3.319 49.163 1.00 97.69 83 VAL A O 1
ATOM 624 N N . ASP A 1 84 ? -6.647 -3.561 51.071 1.00 97.38 84 ASP A N 1
ATOM 625 C CA . ASP A 1 84 ? -7.926 -3.041 50.578 1.00 97.38 84 ASP A CA 1
ATOM 626 C C . ASP A 1 84 ? -8.059 -1.572 50.992 1.00 97.38 84 ASP A C 1
ATOM 628 O O . ASP A 1 84 ? -8.022 -1.266 52.184 1.00 97.38 84 ASP A O 1
ATOM 632 N N . VAL A 1 85 ? -8.246 -0.676 50.024 1.00 96.75 85 VAL A N 1
ATOM 633 C CA . VAL A 1 85 ? -8.486 0.761 50.212 1.00 96.75 85 VAL A CA 1
ATOM 634 C C . VAL A 1 85 ? -9.958 1.057 49.927 1.00 96.75 85 VAL A C 1
ATOM 636 O O . VAL A 1 85 ? -10.471 0.700 48.865 1.00 96.75 85 VAL A O 1
ATOM 639 N N . ARG A 1 86 ? -10.628 1.723 50.870 1.00 96.00 86 ARG A N 1
ATOM 640 C CA . ARG A 1 86 ? -12.024 2.173 50.787 1.00 96.00 86 ARG A CA 1
ATOM 641 C C . ARG A 1 86 ? -12.055 3.690 50.728 1.00 96.00 86 ARG A C 1
ATOM 643 O O . ARG A 1 86 ? -11.419 4.347 51.551 1.00 96.00 86 ARG A O 1
ATOM 650 N N . ILE A 1 87 ? -12.788 4.238 49.771 1.00 94.00 87 ILE A N 1
ATOM 651 C CA . ILE A 1 87 ? -12.928 5.678 49.545 1.00 94.00 87 ILE A CA 1
ATOM 652 C C . ILE A 1 87 ? -14.405 6.035 49.706 1.00 94.00 87 ILE A C 1
ATOM 654 O O . ILE A 1 87 ? -15.264 5.453 49.041 1.00 94.00 87 ILE A O 1
ATOM 658 N N . GLY A 1 88 ? -14.707 6.981 50.596 1.00 91.94 88 GLY A N 1
ATOM 659 C CA . GLY A 1 88 ? -16.070 7.466 50.802 1.00 91.94 88 GLY A CA 1
ATOM 660 C C . GLY A 1 88 ? -16.602 8.189 49.554 1.00 91.94 88 GLY A C 1
ATOM 661 O O . GLY A 1 88 ? -15.847 8.928 48.925 1.00 91.94 88 GLY A O 1
ATOM 662 N N . PRO A 1 89 ? -17.887 8.024 49.193 1.00 85.69 89 PRO A N 1
ATOM 663 C CA . PRO A 1 89 ? -18.423 8.525 47.922 1.00 85.69 89 PRO A CA 1
ATOM 664 C C . PRO A 1 89 ? -18.617 10.047 47.893 1.00 85.69 89 PRO A C 1
ATOM 666 O O . PRO A 1 89 ? -18.700 10.650 46.824 1.00 85.69 89 PRO A O 1
ATOM 669 N N . THR A 1 90 ? -18.730 10.686 49.061 1.00 81.94 90 THR A N 1
ATOM 670 C CA . THR A 1 90 ? -19.097 12.099 49.180 1.00 81.94 90 THR A CA 1
ATOM 671 C C . THR A 1 90 ? -18.102 12.991 48.441 1.00 81.94 90 THR A C 1
ATOM 673 O O . THR A 1 90 ? -16.907 12.960 48.723 1.00 81.94 90 THR A O 1
ATOM 676 N N . ASN A 1 91 ? -18.616 13.829 47.537 1.00 82.62 91 ASN A N 1
ATOM 677 C CA . ASN A 1 91 ? -17.869 14.799 46.729 1.00 82.62 91 ASN A CA 1
ATOM 678 C C . ASN A 1 91 ? -16.892 14.218 45.687 1.00 82.62 91 ASN A C 1
ATOM 680 O O . ASN A 1 91 ? -16.293 15.010 44.962 1.00 82.62 91 ASN A O 1
ATOM 684 N N . VAL A 1 92 ? -16.722 12.895 45.569 1.00 91.25 92 VAL A N 1
ATOM 685 C CA . VAL A 1 92 ? -15.836 12.277 44.562 1.00 91.25 92 VAL A CA 1
ATOM 686 C C . VAL A 1 92 ? -16.456 12.373 43.167 1.00 91.25 92 VAL A C 1
ATOM 688 O O . VAL A 1 92 ? -17.635 12.095 42.985 1.00 91.25 92 VAL A O 1
ATOM 691 N N . SER A 1 93 ? -15.649 12.757 42.172 1.00 90.88 93 SER A N 1
ATOM 692 C CA . SER A 1 93 ? -16.107 13.003 40.793 1.00 90.88 93 SER A CA 1
ATOM 693 C C . SER A 1 93 ? -15.334 12.234 39.713 1.00 90.88 93 SER A C 1
ATOM 695 O O . SER A 1 93 ? -15.894 11.974 38.643 1.00 90.88 93 SER A O 1
ATOM 697 N N . ASN A 1 94 ? -14.069 11.883 39.985 1.00 92.38 94 ASN A N 1
ATOM 698 C CA . ASN A 1 94 ? -13.171 11.111 39.120 1.00 92.38 94 ASN A CA 1
ATOM 699 C C . ASN A 1 94 ? -12.034 10.482 39.951 1.00 92.38 94 ASN A C 1
ATOM 701 O O . ASN A 1 94 ? -11.623 11.059 40.960 1.00 92.38 94 ASN A O 1
ATOM 705 N N . VAL A 1 95 ? -11.479 9.364 39.482 1.00 92.69 95 VAL A N 1
ATOM 706 C CA . VAL A 1 95 ? -10.237 8.745 39.972 1.00 92.69 95 VAL A CA 1
ATOM 707 C C . VAL A 1 95 ? -9.251 8.649 38.806 1.00 92.69 95 VAL A C 1
ATOM 709 O O . VAL A 1 95 ? -9.661 8.349 37.692 1.00 92.69 95 VAL A O 1
ATOM 712 N N . ILE A 1 96 ? -7.967 8.943 39.023 1.00 93.25 96 ILE A N 1
ATOM 713 C CA . ILE A 1 96 ? -6.941 8.920 37.968 1.00 93.25 96 ILE A CA 1
ATOM 714 C C . ILE A 1 96 ? -5.700 8.204 38.499 1.00 93.25 96 ILE A C 1
ATOM 716 O O . ILE A 1 96 ? -4.976 8.732 39.348 1.00 93.25 96 ILE A O 1
ATOM 720 N N . LEU A 1 97 ? -5.458 6.995 37.991 1.00 92.31 97 LEU A N 1
ATOM 721 C CA . LEU A 1 97 ? -4.430 6.092 38.517 1.00 92.31 97 LEU A CA 1
ATOM 722 C C . LEU A 1 97 ? -3.122 6.089 37.721 1.00 92.31 97 LEU A C 1
ATOM 724 O O . LEU A 1 97 ? -2.099 5.631 38.220 1.00 92.31 97 LEU A O 1
ATOM 728 N N . ASN A 1 98 ? -3.108 6.655 36.512 1.00 88.56 98 ASN A N 1
ATOM 729 C CA . ASN A 1 98 ? -1.935 6.683 35.633 1.00 88.56 98 ASN A CA 1
ATOM 730 C C . ASN A 1 98 ? -0.851 7.709 36.042 1.00 88.56 98 ASN A C 1
ATOM 732 O O . ASN A 1 98 ? -0.016 8.087 35.217 1.00 88.56 98 ASN A O 1
ATOM 736 N N . ILE A 1 99 ? -0.891 8.210 37.281 1.00 82.94 99 ILE A N 1
ATOM 737 C CA . ILE A 1 99 ? -0.067 9.312 37.794 1.00 82.94 99 ILE A CA 1
ATOM 738 C C . ILE A 1 99 ? 0.584 8.863 39.108 1.00 82.94 99 ILE A C 1
ATOM 740 O O . ILE A 1 99 ? -0.064 8.249 39.946 1.00 82.94 99 ILE A O 1
ATOM 744 N N . GLY A 1 100 ? 1.875 9.161 39.285 1.00 76.62 100 GLY A N 1
ATOM 745 C CA . GLY A 1 100 ? 2.640 8.832 40.500 1.00 76.62 100 GLY A CA 1
ATOM 746 C C . GLY A 1 100 ? 3.205 7.412 40.579 1.00 76.62 100 GLY A C 1
ATOM 747 O O . GLY A 1 100 ? 3.968 7.122 41.493 1.00 76.62 100 GLY A O 1
ATOM 748 N N . GLY A 1 101 ? 2.914 6.554 39.599 1.00 88.31 101 GLY A N 1
ATOM 749 C CA . GLY A 1 101 ? 3.610 5.276 39.409 1.00 88.31 101 GLY A CA 1
ATOM 750 C C . GLY A 1 101 ? 2.989 4.061 40.100 1.00 88.31 101 GLY A C 1
ATOM 751 O O . GLY A 1 101 ? 3.489 2.962 39.901 1.00 88.31 101 GLY A O 1
ATOM 752 N N . ASP A 1 102 ? 1.888 4.211 40.843 1.00 95.75 102 ASP A N 1
ATOM 753 C CA . ASP A 1 102 ? 1.212 3.076 41.493 1.00 95.75 102 ASP A CA 1
ATOM 754 C C . ASP A 1 102 ? 0.159 2.377 40.615 1.00 95.75 102 ASP A C 1
ATOM 756 O O . ASP A 1 102 ? -0.463 1.421 41.069 1.00 95.75 102 ASP A O 1
ATOM 760 N N . ALA A 1 103 ? -0.032 2.788 39.354 1.00 96.19 103 ALA A N 1
ATOM 761 C CA . ALA A 1 103 ? -1.023 2.196 38.444 1.00 96.19 103 ALA A CA 1
ATOM 762 C C . ALA A 1 103 ? -0.953 0.656 38.401 1.00 96.19 103 ALA A C 1
ATOM 764 O O . ALA A 1 103 ? -1.978 -0.017 38.501 1.00 96.19 103 ALA A O 1
ATOM 765 N N . GLU A 1 104 ? 0.258 0.094 38.316 1.00 96.94 104 GLU A N 1
ATOM 766 C CA . GLU A 1 104 ? 0.492 -1.356 38.259 1.00 96.94 104 GLU A CA 1
ATOM 767 C C . GLU A 1 104 ? 0.272 -2.073 39.602 1.00 96.94 104 GLU A C 1
ATOM 769 O O . GLU A 1 104 ? 0.171 -3.301 39.630 1.00 96.94 104 GLU A O 1
ATOM 774 N N . ARG A 1 105 ? 0.187 -1.333 40.715 1.00 97.56 105 ARG A N 1
ATOM 775 C CA . ARG A 1 105 ? -0.113 -1.887 42.041 1.00 97.56 105 ARG A CA 1
ATOM 776 C C . ARG A 1 105 ? -1.596 -2.159 42.245 1.00 97.56 105 ARG A C 1
ATOM 778 O O . ARG A 1 105 ? -1.915 -2.988 43.095 1.00 97.56 105 ARG A O 1
ATOM 785 N N . LEU A 1 106 ? -2.496 -1.494 41.515 1.00 98.00 106 LEU A N 1
ATOM 786 C CA . LEU A 1 106 ? -3.922 -1.815 41.576 1.00 98.00 106 LEU A CA 1
ATOM 787 C C . LEU A 1 106 ? -4.165 -3.171 40.899 1.00 98.00 106 LEU A C 1
ATOM 789 O O . LEU A 1 106 ? -3.903 -3.333 39.707 1.00 98.00 106 LEU A O 1
ATOM 793 N N . ILE A 1 107 ? -4.700 -4.127 41.662 1.00 98.00 107 ILE A N 1
ATOM 794 C CA . ILE A 1 107 ? -4.964 -5.495 41.191 1.00 98.00 107 ILE A CA 1
ATOM 795 C C . ILE A 1 107 ? -6.454 -5.852 41.136 1.00 98.00 107 ILE A C 1
ATOM 797 O O . ILE A 1 107 ? -6.816 -6.795 40.439 1.00 98.00 107 ILE A O 1
ATOM 801 N N . ASP A 1 108 ? -7.331 -5.123 41.834 1.00 98.38 108 ASP A N 1
ATOM 802 C CA . ASP A 1 108 ? -8.771 -5.424 41.864 1.00 98.38 108 ASP A CA 1
ATOM 803 C C . ASP A 1 108 ? -9.613 -4.165 42.136 1.00 98.38 108 ASP A C 1
ATOM 805 O O . ASP A 1 108 ? -9.348 -3.445 43.103 1.00 98.38 108 ASP A O 1
ATOM 809 N N . VAL A 1 109 ? -10.668 -3.931 41.352 1.00 98.06 109 VAL A N 1
ATOM 810 C CA . VAL A 1 109 ? -11.826 -3.135 41.804 1.00 98.06 109 VAL A CA 1
ATOM 811 C C . VAL A 1 109 ? -12.839 -4.111 42.394 1.00 98.06 109 VAL A C 1
ATOM 813 O O . VAL A 1 109 ? -13.456 -4.899 41.676 1.00 98.06 109 VAL A O 1
ATOM 816 N N . ARG A 1 110 ? -12.985 -4.060 43.721 1.00 97.19 110 ARG A N 1
ATOM 817 C CA . ARG A 1 110 ? -13.810 -4.985 44.514 1.00 97.19 110 ARG A CA 1
ATOM 818 C C . ARG A 1 110 ? -15.252 -4.527 44.661 1.00 97.19 110 ARG A C 1
ATOM 820 O O . ARG A 1 110 ? -16.117 -5.359 44.910 1.00 97.19 110 ARG A O 1
ATOM 827 N N . GLN A 1 111 ? -15.488 -3.221 44.558 1.00 96.25 111 GLN A N 1
ATOM 828 C CA . GLN A 1 111 ? -16.808 -2.610 44.670 1.00 96.25 111 GLN A CA 1
ATOM 829 C C . GLN A 1 111 ? -16.783 -1.194 44.090 1.00 96.25 111 GLN A C 1
ATOM 831 O O . GLN A 1 111 ? -15.825 -0.453 44.330 1.00 96.25 111 GLN A O 1
ATOM 836 N N . TRP A 1 112 ? -17.833 -0.801 43.374 1.00 95.94 112 TRP A N 1
ATOM 837 C CA . TRP A 1 112 ? -17.995 0.555 42.844 1.00 95.94 112 TRP A CA 1
ATOM 838 C C . TRP A 1 112 ? -18.564 1.538 43.873 1.00 95.94 112 TRP A C 1
ATOM 840 O O . TRP A 1 112 ? -18.146 2.698 43.900 1.00 95.94 112 TRP A O 1
ATOM 850 N N . GLY A 1 113 ? -19.469 1.072 44.735 1.00 94.50 113 GLY A N 1
ATOM 851 C CA . GLY A 1 113 ? -20.132 1.890 45.749 1.00 94.50 113 GLY A CA 1
ATOM 852 C C . GLY A 1 113 ? -21.157 2.856 45.146 1.00 94.50 113 GLY A C 1
ATOM 853 O O . GLY A 1 113 ? -21.635 2.671 44.030 1.00 94.50 113 GLY A O 1
ATOM 854 N N . THR A 1 114 ? -21.503 3.914 45.883 1.00 94.50 114 THR A N 1
ATOM 855 C CA . THR A 1 114 ? -22.545 4.885 45.483 1.00 94.50 114 THR A CA 1
ATOM 856 C C . THR A 1 114 ? -21.973 6.202 44.944 1.00 94.50 114 THR A C 1
ATOM 858 O O . THR A 1 114 ? -22.621 7.244 45.040 1.00 94.50 114 THR A O 1
ATOM 861 N N . THR A 1 115 ? -20.738 6.198 44.439 1.00 94.00 115 THR A N 1
ATOM 862 C CA . THR A 1 115 ? -20.110 7.385 43.839 1.00 94.00 115 THR A CA 1
ATOM 863 C C . THR A 1 115 ? -20.739 7.682 42.477 1.00 94.00 115 THR A C 1
ATOM 865 O O . THR A 1 115 ? -20.600 6.882 41.554 1.00 94.00 115 THR A O 1
ATOM 868 N N . ALA A 1 116 ? -21.380 8.844 42.336 1.00 93.81 116 ALA A N 1
ATOM 869 C CA . ALA A 1 116 ? -21.905 9.334 41.061 1.00 93.81 116 ALA A CA 1
ATOM 870 C C . ALA A 1 116 ? -20.771 9.954 40.226 1.00 93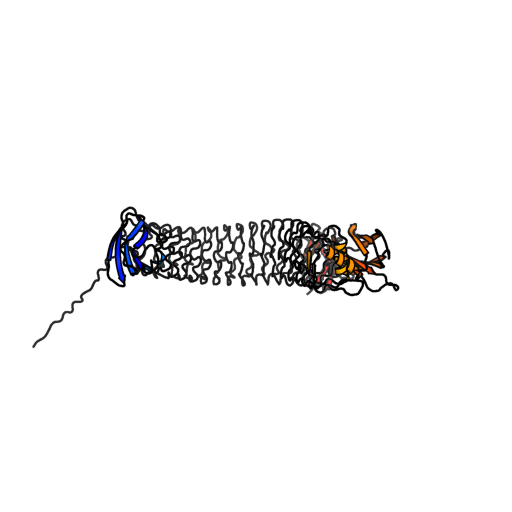.81 116 ALA A C 1
ATOM 872 O O . ALA A 1 116 ? -20.426 11.129 40.377 1.00 93.81 116 ALA A O 1
ATOM 873 N N . TRP A 1 117 ? -20.147 9.148 39.367 1.00 96.38 117 TRP A N 1
ATOM 874 C CA . TRP A 1 117 ? -18.976 9.559 38.592 1.00 96.38 117 TRP A CA 1
ATOM 875 C C . TRP A 1 117 ? -19.357 10.575 37.509 1.00 96.38 117 TRP A C 1
ATOM 877 O O . TRP A 1 117 ? -20.349 10.407 36.806 1.00 96.38 117 TRP A O 1
ATOM 887 N N . THR A 1 118 ? -18.545 11.619 37.329 1.00 95.12 118 THR A N 1
ATOM 888 C CA . THR A 1 118 ? -18.780 12.661 36.301 1.00 95.12 118 THR A CA 1
ATOM 889 C C . THR A 1 118 ? -17.960 12.437 35.029 1.00 95.12 118 THR A C 1
ATOM 891 O O . THR A 1 118 ? -18.281 12.944 33.955 1.00 95.12 118 THR A O 1
ATOM 894 N N . THR A 1 119 ? -16.889 11.652 35.131 1.00 96.31 119 THR A N 1
ATOM 895 C CA . THR A 1 119 ? -16.050 11.218 34.015 1.00 96.31 119 THR A CA 1
ATOM 896 C C . THR A 1 119 ? -15.318 9.936 34.405 1.00 96.31 119 THR A C 1
ATOM 898 O O . THR A 1 119 ? -15.056 9.717 35.585 1.00 96.31 119 THR A O 1
ATOM 901 N N . MET A 1 120 ? -14.986 9.106 33.416 1.00 97.38 120 MET A N 1
ATOM 902 C CA . MET A 1 120 ? -14.086 7.952 33.560 1.00 97.38 120 MET A CA 1
ATOM 903 C C . MET A 1 120 ? -12.848 8.080 32.653 1.00 97.38 120 MET A C 1
ATOM 905 O O . MET A 1 120 ? -12.135 7.104 32.400 1.00 97.38 120 MET A O 1
ATOM 909 N N . LEU A 1 121 ? -12.589 9.292 32.146 1.00 97.25 121 LEU A N 1
ATOM 910 C CA . LEU A 1 121 ? -11.424 9.624 31.328 1.00 97.25 121 LEU A CA 1
ATOM 911 C C . LEU A 1 121 ? -10.132 9.152 32.011 1.00 97.25 121 LEU A C 1
ATOM 913 O O . LEU A 1 121 ? -9.763 9.645 33.077 1.00 97.25 121 LEU A O 1
ATOM 917 N N . THR A 1 122 ? -9.418 8.230 31.361 1.00 96.75 122 THR A N 1
ATOM 918 C CA . THR A 1 122 ? -8.133 7.657 31.809 1.00 96.75 122 THR A CA 1
ATOM 919 C C . THR A 1 122 ? -8.134 6.977 33.188 1.00 96.75 122 THR A C 1
ATOM 921 O O . THR A 1 122 ? -7.056 6.706 33.710 1.00 96.75 122 THR A O 1
ATOM 924 N N . ALA A 1 123 ? -9.298 6.663 33.771 1.00 96.75 123 ALA A N 1
ATOM 925 C CA . ALA A 1 123 ? -9.398 6.315 35.192 1.00 96.75 123 ALA A CA 1
ATOM 926 C C . ALA A 1 123 ? -8.452 5.183 35.643 1.00 96.75 123 ALA A C 1
ATOM 928 O O . ALA A 1 123 ? -7.722 5.346 36.620 1.00 96.75 123 ALA A O 1
ATOM 929 N N . PHE A 1 124 ? -8.387 4.090 34.876 1.00 97.81 124 PHE A N 1
ATOM 930 C CA . PHE A 1 124 ? -7.530 2.924 35.123 1.00 97.81 124 PHE A CA 1
ATOM 931 C C . PHE A 1 124 ? -6.427 2.761 34.058 1.00 97.81 124 PHE A C 1
ATOM 933 O O . PHE A 1 124 ? -5.870 1.675 33.888 1.00 97.81 124 PHE A O 1
ATOM 940 N N . LEU A 1 125 ? -6.092 3.830 33.323 1.00 97.94 125 LEU A N 1
ATOM 941 C CA . LEU A 1 125 ? -5.055 3.808 32.286 1.00 97.94 125 LEU A CA 1
ATOM 942 C C . LEU A 1 125 ? -3.724 3.291 32.864 1.00 97.94 125 LEU A C 1
ATOM 944 O O . LEU A 1 125 ? -3.176 3.854 33.807 1.00 97.94 125 LEU A O 1
ATOM 948 N N . GLY A 1 126 ? -3.165 2.241 32.265 1.00 97.75 126 GLY A N 1
ATOM 949 C CA . GLY A 1 126 ? -1.893 1.668 32.711 1.00 97.75 126 GLY A CA 1
ATOM 950 C C . GLY A 1 126 ? -1.980 0.772 33.947 1.00 97.75 126 GLY A C 1
ATOM 951 O O . GLY A 1 126 ? -0.937 0.310 34.402 1.00 97.75 126 GLY A O 1
ATOM 952 N N . CYS A 1 127 ? -3.172 0.467 34.470 1.00 97.94 127 CYS A N 1
ATOM 953 C CA . CYS A 1 127 ? -3.339 -0.540 35.519 1.00 97.94 127 CYS A CA 1
ATOM 954 C C . CYS A 1 127 ? -3.188 -1.953 34.929 1.00 97.94 127 CYS A C 1
ATOM 956 O O . CYS A 1 127 ? -4.164 -2.670 34.707 1.00 97.94 127 CYS A O 1
ATOM 958 N N . THR A 1 128 ? -1.947 -2.334 34.615 1.00 97.69 128 THR A N 1
ATOM 959 C CA . THR A 1 128 ? -1.583 -3.542 33.853 1.00 97.69 128 THR A CA 1
ATOM 960 C C . THR A 1 128 ? -2.021 -4.847 34.514 1.00 97.69 128 THR A C 1
ATOM 962 O O . THR A 1 128 ? -2.345 -5.792 33.793 1.00 97.69 128 THR A O 1
ATOM 965 N N . ASN A 1 129 ? -2.085 -4.867 35.850 1.00 97.88 129 ASN A N 1
ATOM 966 C CA . ASN A 1 129 ? -2.454 -6.015 36.685 1.00 97.88 129 ASN A CA 1
ATOM 967 C C . ASN A 1 129 ? -3.934 -6.025 37.127 1.00 97.88 129 ASN A C 1
ATOM 969 O O . ASN A 1 129 ? -4.325 -6.885 37.915 1.00 97.88 129 ASN A O 1
ATOM 973 N N . LEU A 1 130 ? -4.756 -5.089 36.638 1.00 98.38 130 LEU A N 1
ATOM 974 C CA . LEU A 1 130 ? -6.140 -4.914 37.080 1.00 98.38 130 LEU A CA 1
ATOM 975 C C . LEU A 1 130 ? -7.055 -6.084 36.692 1.00 98.38 130 LEU A C 1
ATOM 977 O O . LEU A 1 130 ? -7.225 -6.389 35.511 1.00 98.38 130 LEU A O 1
ATOM 981 N N . GLN A 1 131 ? -7.751 -6.633 37.686 1.00 97.75 131 GLN A N 1
ATOM 982 C CA . GLN A 1 131 ? -9.030 -7.324 37.524 1.00 97.75 131 GLN A CA 1
ATOM 983 C C . GLN A 1 131 ? -10.175 -6.496 38.120 1.00 97.75 131 GLN A C 1
ATOM 985 O O . GLN A 1 131 ? -9.962 -5.487 38.790 1.00 97.75 131 GLN A O 1
ATOM 990 N N . ILE A 1 132 ? -11.413 -6.920 37.880 1.00 98.00 132 ILE A N 1
ATOM 991 C CA . ILE A 1 132 ? -12.594 -6.335 38.518 1.00 98.00 132 ILE A CA 1
ATOM 992 C C . ILE A 1 132 ? -13.462 -7.490 39.015 1.00 98.00 132 ILE A C 1
ATOM 994 O O . ILE A 1 132 ? -14.115 -8.166 38.217 1.00 98.00 132 ILE A O 1
ATOM 998 N N . SER A 1 133 ? -13.429 -7.734 40.326 1.00 96.69 133 SER A N 1
ATOM 999 C CA . SER A 1 133 ? -14.294 -8.705 41.011 1.00 96.69 133 SER A CA 1
ATOM 1000 C C . SER A 1 133 ? -15.613 -8.107 41.514 1.00 96.69 133 SER A C 1
ATOM 1002 O O . SER A 1 133 ? -16.475 -8.856 41.975 1.00 96.69 133 SER A O 1
ATOM 1004 N N . ALA A 1 134 ? -15.783 -6.784 41.400 1.00 96.56 134 ALA A N 1
ATOM 1005 C CA . ALA A 1 134 ? -17.003 -6.064 41.750 1.00 96.56 134 ALA A CA 1
ATOM 1006 C C . ALA A 1 134 ? -18.270 -6.702 41.153 1.00 96.56 134 ALA A C 1
ATOM 1008 O O . ALA A 1 134 ? -18.363 -6.943 39.947 1.00 96.56 134 ALA A O 1
ATOM 1009 N N . THR A 1 135 ? -19.253 -6.957 42.018 1.00 94.19 135 THR A N 1
ATOM 1010 C CA . THR A 1 135 ? -20.568 -7.510 41.650 1.00 94.19 135 THR A CA 1
ATOM 1011 C C . THR A 1 135 ? -21.647 -6.438 41.503 1.00 94.19 135 THR A C 1
ATOM 1013 O O . THR A 1 135 ? -22.685 -6.693 40.893 1.00 94.19 135 THR A O 1
ATOM 1016 N N . ASP A 1 136 ? -21.411 -5.250 42.059 1.00 95.94 136 ASP A N 1
ATOM 1017 C CA . ASP A 1 136 ? -22.186 -4.039 41.808 1.00 95.94 136 ASP A CA 1
ATOM 1018 C C . ASP A 1 136 ? -21.782 -3.386 40.470 1.00 95.94 136 ASP A C 1
ATOM 1020 O O . ASP A 1 136 ? -20.961 -3.913 39.711 1.00 95.94 136 ASP A O 1
ATOM 1024 N N . VAL A 1 137 ? -22.408 -2.256 40.142 1.00 96.50 137 VAL A N 1
ATOM 1025 C CA . VAL A 1 137 ? -22.167 -1.501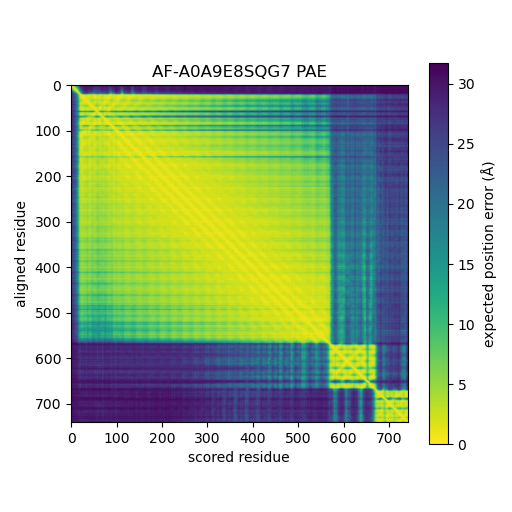 38.904 1.00 96.50 137 VAL A CA 1
ATOM 1026 C C . VAL A 1 137 ? -21.824 -0.049 39.236 1.00 96.50 137 VAL A C 1
ATOM 1028 O O . VAL A 1 137 ? -22.380 0.486 40.195 1.00 96.50 137 VAL A O 1
ATOM 1031 N N . PRO A 1 138 ? -20.954 0.617 38.457 1.00 96.94 138 PRO A N 1
ATOM 1032 C CA . PRO A 1 138 ? -20.681 2.031 38.655 1.00 96.94 138 PRO A CA 1
ATOM 1033 C C . PRO A 1 138 ? -21.903 2.878 38.300 1.00 96.94 138 PRO A C 1
ATOM 1035 O O . PRO A 1 138 ? -22.539 2.661 37.264 1.00 96.94 138 PRO A O 1
ATOM 1038 N N . ASP A 1 139 ? -22.175 3.905 39.107 1.00 96.69 139 ASP A N 1
ATOM 1039 C CA . ASP A 1 139 ? -23.097 4.965 38.708 1.00 96.69 139 ASP A CA 1
ATOM 1040 C C . ASP A 1 139 ? -22.423 5.878 37.675 1.00 96.69 139 ASP A C 1
ATOM 1042 O O . ASP A 1 139 ? -21.690 6.817 37.993 1.00 96.69 139 ASP A O 1
ATOM 1046 N N . LEU A 1 140 ? -22.666 5.550 36.408 1.00 97.62 140 LEU A N 1
ATOM 1047 C CA . LEU A 1 140 ? -22.216 6.304 35.241 1.00 97.62 140 LEU A CA 1
ATOM 1048 C C . LEU A 1 140 ? -23.250 7.344 34.765 1.00 97.62 140 LEU A C 1
ATOM 1050 O O . LEU A 1 140 ? -23.095 7.897 33.677 1.00 97.62 140 LEU A O 1
ATOM 1054 N N . SER A 1 141 ? -24.309 7.628 35.535 1.00 96.38 141 SER A N 1
ATOM 1055 C CA . SER A 1 141 ? -25.408 8.509 35.102 1.00 96.38 141 SER A CA 1
ATOM 1056 C C . SER A 1 141 ? -24.978 9.939 34.760 1.00 96.38 141 SER A C 1
ATOM 1058 O O . SER A 1 141 ? -25.661 10.601 33.978 1.00 96.38 141 SER A O 1
ATOM 1060 N N . LEU A 1 142 ? -23.837 10.409 35.272 1.00 96.69 142 LEU A N 1
ATOM 1061 C CA . LEU A 1 142 ? -23.263 11.719 34.943 1.00 96.69 142 LEU A CA 1
ATOM 1062 C C . LEU A 1 142 ? -22.033 11.633 34.014 1.00 96.69 142 LEU A C 1
ATOM 1064 O O . LEU A 1 142 ? -21.481 12.670 33.645 1.00 96.69 142 LEU A O 1
ATOM 1068 N N . VAL A 1 143 ? -21.607 10.433 33.597 1.00 98.25 143 VAL A N 1
ATOM 1069 C CA . VAL A 1 143 ? -20.414 10.230 32.759 1.00 98.25 143 VAL A CA 1
ATOM 1070 C C . VAL A 1 143 ? -20.734 10.460 31.284 1.00 98.25 143 VAL A C 1
ATOM 1072 O O . VAL A 1 143 ? -21.448 9.680 30.658 1.00 98.25 143 VAL A O 1
ATOM 1075 N N . ASN A 1 144 ? -20.117 11.489 30.696 1.00 97.50 144 ASN A N 1
ATOM 1076 C CA . ASN A 1 144 ? -20.153 11.733 29.246 1.00 97.50 144 ASN A CA 1
ATOM 1077 C C . ASN A 1 144 ? -18.896 11.253 28.489 1.00 97.50 144 ASN A C 1
ATOM 1079 O O . ASN A 1 144 ? -18.912 11.163 27.259 1.00 97.50 144 ASN A O 1
ATOM 1083 N N . ASN A 1 145 ? -17.817 10.921 29.202 1.00 98.19 145 ASN A N 1
ATOM 1084 C CA . ASN A 1 145 ? -16.517 10.590 28.623 1.00 98.19 145 ASN A CA 1
ATOM 1085 C C . ASN A 1 145 ? -15.885 9.399 29.357 1.00 98.19 145 ASN A C 1
ATOM 1087 O O . ASN A 1 145 ? -15.628 9.466 30.561 1.00 98.19 145 ASN A O 1
ATOM 1091 N N . MET A 1 146 ? -15.629 8.318 28.618 1.00 98.25 146 MET A N 1
ATOM 1092 C CA . MET A 1 146 ? -14.953 7.109 29.101 1.00 98.25 146 MET A CA 1
ATOM 1093 C C . MET A 1 146 ? -13.595 6.889 28.414 1.00 98.25 146 MET A C 1
ATOM 1095 O O . MET A 1 146 ? -13.013 5.811 28.537 1.00 98.25 146 MET A O 1
ATOM 1099 N N . ASN A 1 147 ? -13.074 7.871 27.669 1.00 98.56 147 ASN A N 1
ATOM 1100 C CA . ASN A 1 147 ? -11.897 7.677 26.823 1.00 98.56 147 ASN A CA 1
ATOM 1101 C C . ASN A 1 147 ? -10.722 7.093 27.613 1.00 98.56 147 ASN A C 1
ATOM 1103 O O . ASN A 1 147 ? -10.343 7.595 28.674 1.00 98.56 147 ASN A O 1
ATOM 1107 N N . ARG A 1 148 ? -10.112 6.040 27.060 1.00 98.56 148 ARG A N 1
ATOM 1108 C CA . ARG A 1 148 ? -8.937 5.357 27.625 1.00 98.56 148 ARG A CA 1
ATOM 1109 C C . ARG A 1 148 ? -9.124 4.794 29.044 1.00 98.56 148 ARG A C 1
ATOM 1111 O O . ARG A 1 148 ? -8.115 4.517 29.690 1.00 98.56 148 ARG A O 1
ATOM 1118 N N . MET A 1 149 ? -10.362 4.602 29.518 1.00 98.19 149 MET A N 1
ATOM 1119 C CA . MET A 1 149 ? -10.666 4.140 30.883 1.00 98.19 149 MET A CA 1
ATOM 1120 C C . MET A 1 149 ? -9.866 2.895 31.298 1.00 98.19 149 MET A C 1
ATOM 1122 O O . MET A 1 149 ? -9.302 2.909 32.385 1.00 98.19 149 MET A O 1
ATOM 1126 N N . PHE A 1 150 ? -9.768 1.874 30.437 1.00 98.62 150 PHE A N 1
ATOM 1127 C CA . PHE A 1 150 ? -9.035 0.617 30.675 1.00 98.62 150 PHE A CA 1
ATOM 1128 C C . PHE A 1 150 ? -7.864 0.408 29.704 1.00 98.62 150 PHE A C 1
ATOM 1130 O O . PHE A 1 150 ? -7.425 -0.717 29.447 1.00 98.62 150 PHE A O 1
ATOM 1137 N N . SER A 1 151 ? -7.349 1.496 29.129 1.00 98.69 151 SER A N 1
ATOM 1138 C CA . SER A 1 151 ? -6.238 1.404 28.190 1.00 98.69 151 SER A CA 1
ATOM 1139 C C . SER A 1 151 ? -5.003 0.854 28.916 1.00 98.69 151 SER A C 1
ATOM 1141 O O . SER A 1 151 ? -4.636 1.332 29.987 1.00 98.69 151 SER A O 1
ATOM 1143 N N . LYS A 1 152 ? -4.351 -0.158 28.337 1.00 98.38 152 LYS A N 1
ATOM 1144 C CA . LYS A 1 152 ? -3.214 -0.908 28.896 1.00 98.38 152 LYS A CA 1
ATOM 1145 C C . LYS A 1 152 ? -3.528 -1.751 30.140 1.00 98.38 152 LYS A C 1
ATOM 1147 O O . LYS A 1 152 ? -2.593 -2.235 30.778 1.00 98.38 152 LYS A O 1
ATOM 1152 N N . CYS A 1 153 ? -4.797 -2.015 30.457 1.00 98.50 153 CYS A N 1
ATOM 1153 C CA . CYS A 1 153 ? -5.182 -3.023 31.453 1.00 98.50 153 CYS A CA 1
ATOM 1154 C C . CYS A 1 153 ? -4.997 -4.444 30.889 1.00 98.50 153 CYS A C 1
ATOM 1156 O O . CYS A 1 153 ? -5.954 -5.130 30.539 1.00 98.50 153 CYS A O 1
ATOM 1158 N N . LYS A 1 154 ? -3.738 -4.873 30.741 1.00 98.12 154 LYS A N 1
ATOM 1159 C CA . LYS A 1 154 ? -3.343 -6.057 29.956 1.00 98.12 154 LYS A CA 1
ATOM 1160 C C . LYS A 1 154 ? -4.024 -7.357 30.382 1.00 98.12 154 LYS A C 1
ATOM 1162 O O . LYS A 1 154 ? -4.391 -8.145 29.509 1.00 98.12 154 LYS A O 1
ATOM 1167 N N . VAL A 1 155 ? -4.183 -7.582 31.688 1.00 98.19 155 VAL A N 1
ATOM 1168 C CA . VAL A 1 155 ? -4.794 -8.811 32.229 1.00 98.19 155 VAL A CA 1
ATOM 1169 C C . VAL A 1 155 ? -6.315 -8.732 32.393 1.00 98.19 155 VAL A C 1
ATOM 1171 O O . VAL A 1 155 ? -6.928 -9.759 32.680 1.00 98.19 155 VAL A O 1
ATOM 1174 N N . LEU A 1 156 ? -6.926 -7.555 32.215 1.00 98.44 156 LEU A N 1
ATOM 1175 C CA . LEU A 1 156 ? -8.340 -7.321 32.512 1.00 98.44 156 LEU A CA 1
ATOM 1176 C C . LEU A 1 156 ? -9.240 -8.231 31.678 1.00 98.44 156 LEU A C 1
ATOM 1178 O O . LEU A 1 156 ? -9.311 -8.099 30.458 1.00 98.44 156 LEU A O 1
ATOM 1182 N N . ASN A 1 157 ? -9.978 -9.112 32.350 1.00 95.88 157 ASN A N 1
ATOM 1183 C CA . ASN A 1 157 ? -10.995 -9.951 31.720 1.00 95.88 157 ASN A CA 1
ATOM 1184 C C . ASN A 1 157 ? -12.252 -10.066 32.601 1.00 95.88 157 ASN A C 1
ATOM 1186 O O . ASN A 1 157 ? -12.853 -11.130 32.729 1.00 95.88 157 ASN A O 1
ATOM 1190 N N . GLY A 1 158 ? -12.636 -8.952 33.225 1.00 91.00 158 GLY A N 1
ATOM 1191 C CA . GLY A 1 158 ? -13.817 -8.817 34.075 1.00 91.00 158 GLY A CA 1
ATOM 1192 C C . GLY A 1 158 ? -14.323 -7.367 34.109 1.00 91.00 158 GLY A C 1
ATOM 1193 O O . GLY A 1 158 ? -13.693 -6.493 33.510 1.00 91.00 158 GLY A O 1
ATOM 1194 N N . PRO A 1 159 ? -15.441 -7.096 34.803 1.00 95.25 159 PRO A N 1
ATOM 1195 C CA . PRO A 1 159 ? -16.306 -8.077 35.457 1.00 95.25 159 PRO A CA 1
ATOM 1196 C C . PRO A 1 159 ? -17.259 -8.749 34.454 1.00 95.25 159 PRO A C 1
ATOM 1198 O O . PRO A 1 159 ? -17.560 -8.201 33.394 1.00 95.25 159 PRO A O 1
ATOM 1201 N N . ALA A 1 160 ? -17.806 -9.914 34.809 1.00 91.25 160 ALA A N 1
ATOM 1202 C CA . ALA A 1 160 ? -18.801 -10.600 33.974 1.00 91.25 160 ALA A CA 1
ATOM 1203 C C . ALA A 1 160 ? -20.115 -9.801 33.814 1.00 91.25 160 ALA A C 1
ATOM 1205 O O . ALA A 1 160 ? -20.851 -10.003 32.850 1.00 91.25 160 ALA A O 1
ATOM 1206 N N . ASN A 1 161 ? -20.398 -8.870 34.735 1.00 94.94 161 ASN A N 1
ATOM 1207 C CA . ASN A 1 161 ? -21.551 -7.969 34.680 1.00 94.94 161 ASN A CA 1
ATOM 1208 C C . ASN A 1 161 ? -21.296 -6.682 33.861 1.00 94.94 161 ASN A C 1
ATOM 1210 O O . ASN A 1 161 ? -22.164 -5.817 33.841 1.00 94.94 161 ASN A O 1
ATOM 1214 N N . ILE A 1 162 ? -20.153 -6.518 33.173 1.00 97.69 162 ILE A N 1
ATOM 1215 C CA . ILE A 1 162 ? -19.797 -5.242 32.514 1.00 97.69 162 ILE A CA 1
ATOM 1216 C C . ILE A 1 162 ? -20.870 -4.730 31.534 1.00 97.69 162 ILE A C 1
ATOM 1218 O O . ILE A 1 162 ? -21.076 -3.524 31.396 1.00 97.69 162 ILE A O 1
ATOM 1222 N N . GLY A 1 163 ? -21.615 -5.637 30.898 1.00 97.19 163 GLY A N 1
ATOM 1223 C CA . GLY A 1 163 ? -22.722 -5.302 30.004 1.00 97.19 163 GLY A CA 1
ATOM 1224 C C . GLY A 1 163 ? -23.926 -4.624 30.677 1.00 97.19 163 GLY A C 1
ATOM 1225 O O . GLY A 1 163 ? -24.732 -4.025 29.967 1.00 97.19 163 GLY A O 1
ATOM 1226 N N . SER A 1 164 ? -24.066 -4.680 32.008 1.00 97.38 164 SER A N 1
ATOM 1227 C CA . SER A 1 164 ? -25.163 -4.027 32.745 1.00 97.38 164 SER A CA 1
ATOM 1228 C C . SER A 1 164 ? -24.860 -2.586 33.170 1.00 97.38 164 SER A C 1
ATOM 1230 O O . SER A 1 164 ? -25.667 -1.974 33.867 1.00 97.38 164 SER A O 1
ATOM 1232 N N . TRP A 1 165 ? -23.702 -2.036 32.795 1.00 98.00 165 TRP A N 1
ATOM 1233 C CA . TRP A 1 165 ? -23.325 -0.660 33.123 1.00 98.00 165 TRP A CA 1
ATOM 1234 C C . TRP A 1 165 ? -24.136 0.348 32.294 1.00 98.00 165 TRP A C 1
ATOM 1236 O O . TRP A 1 165 ? -24.298 0.187 31.082 1.00 98.00 165 TRP A O 1
ATOM 1246 N N . ASN A 1 166 ? -24.634 1.412 32.932 1.00 98.00 166 ASN A N 1
ATOM 1247 C CA . ASN A 1 166 ? -25.466 2.408 32.256 1.00 98.00 166 ASN A CA 1
ATOM 1248 C C . ASN A 1 166 ? -24.629 3.414 31.448 1.00 98.00 166 ASN A C 1
ATOM 1250 O O . ASN A 1 166 ? -24.238 4.460 31.954 1.00 98.00 166 ASN A O 1
ATOM 1254 N N . THR A 1 167 ? -24.400 3.134 30.169 1.00 98.31 167 THR A N 1
ATOM 1255 C CA . THR A 1 167 ? -23.641 4.018 29.269 1.00 98.31 167 THR A CA 1
ATOM 1256 C C . THR A 1 167 ? -24.491 5.064 28.530 1.00 98.31 167 THR A C 1
ATOM 1258 O O . THR A 1 167 ? -23.980 5.727 27.630 1.00 98.31 167 THR A O 1
ATOM 1261 N N . SER A 1 168 ? -25.770 5.267 28.890 1.00 98.12 168 SER A N 1
ATOM 1262 C CA . SER A 1 168 ? -26.713 6.077 28.089 1.00 98.12 168 SER A CA 1
ATOM 1263 C C . SER A 1 168 ? -26.282 7.522 27.830 1.00 98.12 168 SER A C 1
ATOM 1265 O O . SER A 1 168 ? -26.698 8.106 26.831 1.00 98.12 168 SER A O 1
ATOM 1267 N N . ASN A 1 169 ? -25.472 8.105 28.715 1.00 97.88 169 ASN A N 1
ATOM 1268 C CA . ASN A 1 169 ? -25.059 9.509 28.650 1.00 97.88 169 ASN A CA 1
ATOM 1269 C C . ASN A 1 169 ? -23.641 9.698 28.079 1.00 97.88 169 ASN A C 1
ATOM 1271 O O . ASN A 1 169 ? -23.162 10.828 28.001 1.00 97.88 169 ASN A O 1
ATOM 1275 N N . VAL A 1 170 ? -22.986 8.616 27.640 1.00 98.56 170 VAL A N 1
ATOM 1276 C CA . VAL A 1 170 ? -21.606 8.631 27.138 1.00 98.56 170 VAL A CA 1
ATOM 1277 C C . VAL A 1 170 ? -21.559 9.056 25.667 1.00 98.56 170 VAL A C 1
ATOM 1279 O O . VAL A 1 170 ? -22.202 8.455 24.808 1.00 98.56 170 VAL A O 1
ATOM 1282 N N . PHE A 1 171 ? -20.744 10.070 25.372 1.00 97.75 171 PHE A N 1
ATOM 1283 C CA . PHE A 1 171 ? -20.477 10.579 24.022 1.00 97.75 171 PHE A CA 1
ATOM 1284 C C . PHE A 1 171 ? -19.130 10.098 23.468 1.00 97.75 171 PHE A C 1
ATOM 1286 O O . PHE A 1 171 ? -18.993 9.900 22.260 1.00 97.75 171 PHE A O 1
ATOM 1293 N N . PHE A 1 172 ? -18.136 9.896 24.337 1.00 98.44 172 PHE A N 1
ATOM 1294 C CA . PHE A 1 172 ? -16.768 9.566 23.937 1.00 98.44 172 PHE A CA 1
ATOM 1295 C C . PHE A 1 172 ? -16.334 8.210 24.509 1.00 98.44 172 PHE A C 1
ATOM 1297 O O . PHE A 1 172 ? -16.331 8.016 25.731 1.00 98.44 172 PHE A O 1
ATOM 1304 N N . MET A 1 173 ? -15.986 7.280 23.611 1.00 98.38 173 MET A N 1
ATOM 1305 C CA . MET A 1 173 ? -15.546 5.914 23.916 1.00 98.38 173 MET A CA 1
ATOM 1306 C C . MET A 1 173 ? -14.219 5.543 23.222 1.00 98.38 173 MET A C 1
ATOM 1308 O O . MET A 1 173 ? -13.941 4.363 22.992 1.00 98.38 173 MET A O 1
ATOM 1312 N N . SER A 1 174 ? -13.372 6.518 22.877 1.00 98.56 174 SER A N 1
ATOM 1313 C CA . SER A 1 174 ? -12.111 6.219 22.196 1.00 98.56 174 SER A CA 1
ATOM 1314 C C . SER A 1 174 ? -11.093 5.531 23.110 1.00 98.56 174 SER A C 1
ATOM 1316 O O . SER A 1 174 ? -10.903 5.874 24.281 1.00 98.56 174 SER A O 1
ATOM 1318 N N . SER A 1 175 ? -10.429 4.515 22.559 1.00 98.75 175 SER A N 1
ATOM 1319 C CA . SER A 1 175 ? -9.378 3.724 23.206 1.00 98.75 175 SER A CA 1
ATOM 1320 C C . SER A 1 175 ? -9.728 3.099 24.569 1.00 98.75 175 SER A C 1
ATOM 1322 O O . SER A 1 175 ? -8.805 2.814 25.332 1.00 98.75 175 SER A O 1
ATOM 1324 N N . ILE A 1 176 ? -11.011 2.858 24.903 1.00 98.62 176 ILE A N 1
ATOM 1325 C CA . ILE A 1 176 ? -11.412 2.287 26.213 1.00 98.62 176 ILE A CA 1
ATOM 1326 C C . ILE A 1 176 ? -10.601 1.034 26.559 1.00 98.62 176 ILE A C 1
ATOM 1328 O O . ILE A 1 176 ? -10.048 0.980 27.652 1.00 98.62 176 ILE A O 1
ATOM 1332 N N . PHE A 1 177 ? -10.491 0.077 25.634 1.00 98.81 177 PHE A N 1
ATOM 1333 C CA . PHE A 1 177 ? -9.798 -1.202 25.814 1.00 98.81 177 PHE A CA 1
ATOM 1334 C C . PHE A 1 177 ? -8.513 -1.299 24.973 1.00 98.81 177 PHE A C 1
ATOM 1336 O O . PHE A 1 177 ? -8.051 -2.396 24.658 1.00 98.81 177 PHE A O 1
ATOM 1343 N N . GLN A 1 178 ? -7.909 -0.162 24.603 1.00 98.88 178 GLN A N 1
ATOM 1344 C CA . GLN A 1 178 ? -6.645 -0.157 23.860 1.00 98.88 178 GLN A CA 1
ATOM 1345 C C . GLN A 1 178 ? -5.558 -0.906 24.651 1.00 98.88 178 GLN A C 1
ATOM 1347 O O . GLN A 1 178 ? -5.335 -0.565 25.806 1.00 98.88 178 GLN A O 1
ATOM 1352 N N . GLU A 1 179 ? -4.835 -1.853 24.048 1.00 98.75 179 GLU A N 1
ATOM 1353 C CA . GLU A 1 179 ? -3.822 -2.707 24.706 1.00 98.75 179 GLU A CA 1
ATOM 1354 C C . GLU A 1 179 ? -4.365 -3.559 25.887 1.00 98.75 179 GLU A C 1
ATOM 1356 O O . GLU A 1 179 ? -3.585 -4.082 26.689 1.00 98.75 179 GLU A O 1
ATOM 1361 N N . ALA A 1 180 ? -5.688 -3.734 26.021 1.00 98.62 180 ALA A N 1
ATOM 1362 C CA . ALA A 1 180 ? -6.297 -4.619 27.022 1.00 98.62 180 ALA A CA 1
ATOM 1363 C C . ALA A 1 180 ? -6.253 -6.082 26.538 1.00 98.62 180 ALA A C 1
ATOM 1365 O O . ALA A 1 180 ? -7.249 -6.666 26.114 1.00 98.62 180 ALA A O 1
ATOM 1366 N N . THR A 1 181 ? -5.053 -6.666 26.538 1.00 98.56 181 THR A N 1
ATOM 1367 C CA . THR A 1 181 ? -4.734 -7.886 25.777 1.00 98.56 181 THR A CA 1
ATOM 1368 C C . THR A 1 181 ? -5.568 -9.127 26.101 1.00 98.56 181 THR A C 1
ATOM 1370 O O . THR A 1 181 ? -5.758 -9.956 25.214 1.00 98.56 181 THR A O 1
ATOM 1373 N N . ALA A 1 182 ? -6.072 -9.260 27.332 1.00 98.56 182 ALA A N 1
ATOM 1374 C CA . ALA A 1 182 ? -6.910 -10.379 27.769 1.00 98.56 182 ALA A CA 1
ATOM 1375 C C . ALA A 1 182 ? -8.427 -10.104 27.691 1.00 98.56 182 ALA A C 1
ATOM 1377 O O . ALA A 1 182 ? -9.218 -10.998 27.997 1.00 98.56 182 ALA A O 1
ATOM 1378 N N . PHE A 1 183 ? -8.847 -8.892 27.312 1.00 98.75 183 PHE A N 1
ATOM 1379 C CA . PHE A 1 183 ? -10.237 -8.466 27.447 1.00 98.75 183 PHE A CA 1
ATOM 1380 C C . PHE A 1 183 ? -11.157 -9.120 26.412 1.00 98.75 183 PHE A C 1
ATOM 1382 O O . PHE A 1 183 ? -11.020 -8.905 25.207 1.00 98.75 183 PHE A O 1
ATOM 1389 N N . ASN A 1 184 ? -12.145 -9.881 26.890 1.00 98.38 184 ASN A N 1
ATOM 1390 C CA . ASN A 1 184 ? -13.158 -10.505 26.040 1.00 98.38 184 ASN A CA 1
ATOM 1391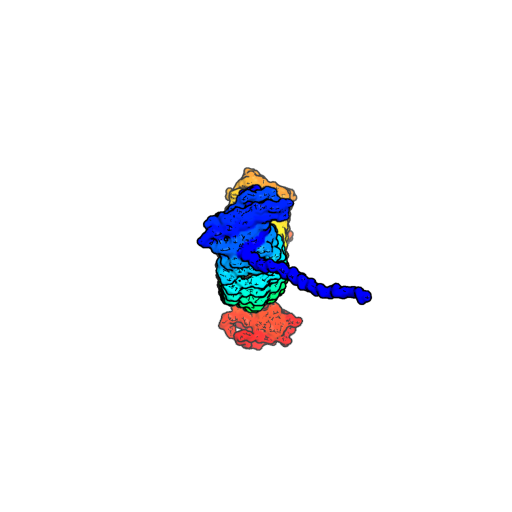 C C . ASN A 1 184 ? -14.534 -10.605 26.736 1.00 98.38 184 ASN A C 1
ATOM 1393 O O . ASN A 1 184 ? -15.196 -11.639 26.655 1.00 98.38 184 ASN A O 1
ATOM 1397 N N . GLN A 1 185 ? -14.958 -9.552 27.449 1.00 97.94 185 GLN A N 1
ATOM 1398 C CA . GLN A 1 185 ? -16.209 -9.524 28.231 1.00 97.94 185 GLN A CA 1
ATOM 1399 C C . GLN A 1 185 ? -17.387 -8.859 27.486 1.00 97.94 185 GLN A C 1
ATOM 1401 O O . GLN A 1 185 ? -17.167 -7.988 26.639 1.00 97.94 185 GLN A O 1
ATOM 1406 N N . PRO A 1 186 ? -18.646 -9.268 27.755 1.00 97.38 186 PRO A N 1
ATOM 1407 C CA . PRO A 1 186 ? -19.800 -8.885 26.941 1.00 97.38 186 PRO A CA 1
ATOM 1408 C C . PRO A 1 186 ? -20.206 -7.415 27.138 1.00 97.38 186 PRO A C 1
ATOM 1410 O O . PRO A 1 186 ? -20.852 -7.055 28.116 1.00 97.38 186 PRO A O 1
ATOM 1413 N N . VAL A 1 187 ? -19.880 -6.578 26.150 1.00 98.31 187 VAL A N 1
ATOM 1414 C CA . VAL A 1 187 ? -20.239 -5.142 26.078 1.00 98.31 187 VAL A CA 1
ATOM 1415 C C . VAL A 1 187 ? -21.350 -4.835 25.056 1.00 98.31 187 VAL A C 1
ATOM 1417 O O . VAL A 1 187 ? -21.727 -3.683 24.848 1.00 98.31 187 VAL A O 1
ATOM 1420 N N . GLY A 1 188 ? -21.919 -5.861 24.412 1.00 97.75 188 GLY A N 1
ATOM 1421 C CA . GLY A 1 188 ? -22.935 -5.716 23.358 1.00 97.75 188 GLY A CA 1
ATOM 1422 C C . GLY A 1 188 ? -24.260 -5.076 23.793 1.00 97.75 188 GLY A C 1
ATOM 1423 O O . GLY A 1 188 ? -25.020 -4.616 22.944 1.00 97.75 188 GLY A O 1
ATOM 1424 N N . THR A 1 189 ? -24.534 -5.028 25.098 1.00 98.12 189 THR A N 1
ATOM 1425 C CA . THR A 1 189 ? -25.732 -4.422 25.709 1.00 98.12 189 THR A CA 1
ATOM 1426 C C . THR A 1 189 ? -25.560 -2.950 26.092 1.00 98.12 189 THR A C 1
ATOM 1428 O O . THR A 1 189 ? -26.529 -2.322 26.513 1.00 98.12 189 THR A O 1
ATOM 1431 N N . TRP A 1 190 ? -24.358 -2.380 25.946 1.00 98.50 190 TRP A N 1
ATOM 1432 C CA . TRP A 1 190 ? -24.117 -0.957 26.190 1.00 98.50 190 TRP A CA 1
ATOM 1433 C C . TRP A 1 190 ? -24.951 -0.071 25.255 1.00 98.50 190 TRP A C 1
ATOM 1435 O O . TRP A 1 190 ? -25.008 -0.289 24.042 1.00 98.50 190 TRP A O 1
ATOM 1445 N N . ASN A 1 191 ? -25.547 0.984 25.813 1.00 98.50 191 ASN A N 1
ATOM 1446 C CA . ASN A 1 191 ? -26.226 2.008 25.033 1.00 98.50 191 ASN A CA 1
ATOM 1447 C C . ASN A 1 191 ? -25.187 2.931 24.382 1.00 98.50 191 ASN A C 1
ATOM 1449 O O . ASN A 1 191 ? -24.515 3.712 25.048 1.00 98.50 191 ASN A O 1
ATOM 1453 N N . THR A 1 192 ? -25.067 2.830 23.064 1.00 98.62 192 THR A N 1
ATOM 1454 C CA . THR A 1 192 ? -24.123 3.600 22.242 1.00 98.62 192 THR A CA 1
ATOM 1455 C C . THR A 1 192 ? -24.780 4.753 21.477 1.00 98.62 192 THR A C 1
ATOM 1457 O O . THR A 1 192 ? -24.103 5.451 20.731 1.00 98.62 192 THR A O 1
ATOM 1460 N N . GLY A 1 193 ? -26.079 5.012 21.679 1.00 98.50 193 GLY A N 1
ATOM 1461 C CA . GLY A 1 193 ? -26.856 5.942 20.848 1.00 98.50 193 GLY A CA 1
ATOM 1462 C C . GLY A 1 193 ? -26.402 7.407 20.874 1.00 98.50 193 GLY A C 1
ATOM 1463 O O . GLY A 1 193 ? -26.669 8.130 19.916 1.00 98.50 193 GLY A O 1
ATOM 1464 N N . ASN A 1 194 ? -25.698 7.841 21.924 1.00 98.44 194 ASN A N 1
ATOM 1465 C CA . ASN A 1 194 ? -25.114 9.185 22.033 1.00 98.44 194 ASN A CA 1
ATOM 1466 C C . ASN A 1 194 ? -23.627 9.245 21.633 1.00 98.44 194 ASN A C 1
ATOM 1468 O O . ASN A 1 194 ? -23.058 10.334 21.567 1.00 98.44 194 ASN A O 1
ATOM 1472 N N . VAL A 1 195 ? -22.993 8.106 21.338 1.00 98.69 195 VAL A N 1
ATOM 1473 C CA . VAL A 1 195 ? -21.553 8.038 21.066 1.00 98.69 195 VAL A CA 1
ATOM 1474 C C . VAL A 1 195 ? -21.233 8.653 19.704 1.00 98.69 195 VAL A C 1
ATOM 1476 O O . VAL A 1 195 ? -21.817 8.286 18.684 1.00 98.69 195 VAL A O 1
ATOM 1479 N N . VAL A 1 196 ? -20.269 9.575 19.695 1.00 98.31 196 VAL A N 1
ATOM 1480 C CA . VAL A 1 196 ? -19.756 10.243 18.486 1.00 98.31 196 VAL A CA 1
ATOM 1481 C C . VAL A 1 196 ? -18.374 9.732 18.070 1.00 98.31 196 VAL A C 1
ATOM 1483 O O . VAL A 1 196 ? -18.032 9.769 16.888 1.00 98.31 196 VAL A O 1
ATOM 1486 N N . ASP A 1 197 ? -17.592 9.204 19.015 1.00 97.94 197 ASP A N 1
ATOM 1487 C CA . ASP A 1 197 ? -16.219 8.741 18.797 1.00 97.94 197 ASP A CA 1
ATOM 1488 C C . ASP A 1 197 ? -15.989 7.345 19.403 1.00 97.94 197 ASP A C 1
ATOM 1490 O O . ASP A 1 197 ? -16.084 7.164 20.620 1.00 97.94 197 ASP A O 1
ATOM 1494 N N . MET A 1 198 ? -15.664 6.374 18.541 1.00 98.12 198 MET A N 1
ATOM 1495 C CA . MET A 1 198 ? -15.287 4.993 18.894 1.00 98.12 198 MET A CA 1
ATOM 1496 C C . MET A 1 198 ? -13.834 4.665 18.495 1.00 98.12 198 MET A C 1
ATOM 1498 O O . MET A 1 198 ? -13.438 3.499 18.426 1.00 98.12 198 MET A O 1
ATOM 1502 N N . SER A 1 199 ? -13.025 5.685 18.192 1.00 98.62 199 SER A N 1
ATOM 1503 C CA . SER A 1 199 ? -11.679 5.516 17.638 1.00 98.62 199 SER A CA 1
ATOM 1504 C C . SER A 1 199 ? -10.779 4.689 18.558 1.00 98.62 199 SER A C 1
ATOM 1506 O O . SER A 1 199 ? -10.680 4.955 19.753 1.00 98.62 199 SER A O 1
ATOM 1508 N N . GLY A 1 200 ? -10.110 3.672 18.019 1.00 98.75 200 GLY A N 1
ATOM 1509 C CA . GLY A 1 200 ? -9.165 2.833 18.758 1.00 98.75 200 GLY A CA 1
ATOM 1510 C C . GLY A 1 200 ? -9.757 2.001 19.903 1.00 98.75 200 GLY A C 1
ATOM 1511 O O . GLY A 1 200 ? -8.980 1.470 20.691 1.00 98.75 200 GLY A O 1
ATOM 1512 N N . MET A 1 201 ? -11.088 1.885 20.037 1.00 98.75 201 MET A N 1
ATOM 1513 C CA . MET A 1 201 ? -11.741 1.284 21.216 1.00 98.75 201 MET A CA 1
ATOM 1514 C C . MET A 1 201 ? -11.183 -0.098 21.609 1.00 98.75 201 MET A C 1
ATOM 1516 O O . MET A 1 201 ? -11.045 -0.352 22.805 1.00 98.75 201 MET A O 1
ATOM 1520 N N . PHE A 1 202 ? -10.807 -0.932 20.631 1.00 98.88 202 PHE A N 1
ATOM 1521 C CA . PHE A 1 202 ? -10.188 -2.256 20.798 1.00 98.88 202 PHE A CA 1
ATOM 1522 C C . PHE A 1 202 ? -8.812 -2.374 20.101 1.00 98.88 202 PHE A C 1
ATOM 1524 O O . PHE A 1 202 ? -8.372 -3.474 19.765 1.00 98.88 202 PHE A O 1
ATOM 1531 N N . LEU A 1 203 ? -8.117 -1.250 19.883 1.00 98.88 203 LEU A N 1
ATOM 1532 C CA . LEU A 1 203 ? -6.761 -1.206 19.318 1.00 98.88 203 LEU A CA 1
ATOM 1533 C C . LEU A 1 203 ? -5.801 -2.063 20.161 1.00 98.88 203 LEU A C 1
ATOM 1535 O O . LEU A 1 203 ? -5.598 -1.780 21.337 1.00 98.88 203 LEU A O 1
ATOM 1539 N N . GLN A 1 204 ? -5.177 -3.084 19.575 1.00 98.81 204 GLN A N 1
ATOM 1540 C CA . GLN A 1 204 ? -4.311 -4.047 20.273 1.00 98.81 204 GLN A CA 1
ATOM 1541 C C . GLN A 1 204 ? -5.019 -4.812 21.410 1.00 98.81 204 GLN A C 1
ATOM 1543 O O . GLN A 1 204 ? -4.401 -5.143 22.424 1.00 98.81 204 GLN A O 1
ATOM 1548 N N . ALA A 1 205 ? -6.304 -5.140 21.233 1.00 98.75 205 ALA A N 1
ATOM 1549 C CA . ALA A 1 205 ? -7.039 -6.094 22.070 1.00 98.75 205 ALA A CA 1
ATOM 1550 C C . ALA A 1 205 ? -7.214 -7.451 21.340 1.00 98.75 205 ALA A C 1
ATOM 1552 O O . ALA A 1 205 ? -8.322 -7.789 20.915 1.00 98.75 205 ALA A O 1
ATOM 1553 N N . PRO A 1 206 ? -6.144 -8.257 21.156 1.00 98.81 206 PRO A N 1
ATOM 1554 C CA . PRO A 1 206 ? -6.160 -9.443 20.295 1.00 98.81 206 PRO A CA 1
ATOM 1555 C C . PRO A 1 206 ? -7.147 -10.539 20.715 1.00 98.81 206 PRO A C 1
ATOM 1557 O O . PRO A 1 206 ? -7.538 -11.337 19.867 1.00 98.81 206 PRO A O 1
ATOM 1560 N N . ALA A 1 207 ? -7.549 -10.590 21.990 1.00 98.81 207 ALA A N 1
ATOM 1561 C CA . ALA A 1 207 ? -8.516 -11.558 22.508 1.00 98.81 207 ALA A CA 1
ATOM 1562 C C . ALA A 1 207 ? -9.991 -11.167 22.281 1.00 98.81 207 ALA A C 1
ATOM 1564 O O . ALA A 1 207 ? -10.867 -12.014 22.466 1.00 98.81 207 ALA A O 1
ATOM 1565 N N . PHE A 1 208 ? -10.285 -9.916 21.907 1.00 98.81 208 PHE A N 1
ATOM 1566 C CA . PHE A 1 208 ? -11.659 -9.419 21.859 1.00 98.81 208 PHE A CA 1
ATOM 1567 C C . PHE A 1 208 ? -12.439 -9.976 20.660 1.00 98.81 208 PHE A C 1
ATOM 1569 O O . PHE A 1 208 ? -12.078 -9.760 19.504 1.00 98.81 208 PHE A O 1
ATOM 1576 N N . ASN A 1 209 ? -13.552 -10.657 20.933 1.00 98.75 209 ASN A N 1
ATOM 1577 C CA . ASN A 1 209 ? -14.450 -11.199 19.913 1.00 98.75 209 ASN A CA 1
ATOM 1578 C C . ASN A 1 209 ? -15.916 -11.267 20.399 1.00 98.75 209 ASN A C 1
ATOM 1580 O O . ASN A 1 209 ? -16.636 -12.207 20.064 1.00 98.75 209 ASN A O 1
ATOM 1584 N N . GLN A 1 210 ? -16.367 -10.309 21.219 1.00 98.38 210 GLN A N 1
ATOM 1585 C CA . GLN A 1 210 ? -17.741 -10.301 21.750 1.00 98.38 210 GLN A CA 1
ATOM 1586 C C . GLN A 1 210 ? -18.747 -9.629 20.802 1.00 98.38 210 GLN A C 1
ATOM 1588 O O . GLN A 1 210 ? -18.390 -8.650 20.141 1.00 98.38 210 GLN A O 1
ATOM 1593 N N . PRO A 1 211 ? -20.013 -10.095 20.740 1.00 98.50 211 PRO A N 1
ATOM 1594 C CA . PRO A 1 211 ? -21.024 -9.520 19.856 1.00 98.50 211 PRO A CA 1
ATOM 1595 C C . PRO A 1 211 ? -21.281 -8.030 20.128 1.00 98.50 211 PRO A C 1
ATOM 1597 O O . PRO A 1 211 ? -21.721 -7.651 21.211 1.00 98.50 211 PRO A O 1
ATOM 1600 N N . VAL A 1 212 ? -21.059 -7.192 19.111 1.00 98.69 212 VAL A N 1
ATOM 1601 C CA . VAL A 1 212 ? -21.286 -5.727 19.134 1.00 98.69 212 VAL A CA 1
ATOM 1602 C C . VAL A 1 212 ? -22.198 -5.237 17.995 1.00 98.69 212 VAL A C 1
ATOM 1604 O O . VAL A 1 212 ? -22.409 -4.039 17.814 1.00 98.69 212 VAL A O 1
ATOM 1607 N N . GLY A 1 213 ? -22.794 -6.157 17.229 1.00 98.25 213 GLY A N 1
ATOM 1608 C CA . GLY A 1 213 ? -23.664 -5.835 16.088 1.00 98.25 213 GLY A CA 1
ATOM 1609 C C . GLY A 1 213 ? -24.930 -5.040 16.441 1.00 98.25 213 GLY A C 1
ATOM 1610 O O . GLY A 1 213 ? -25.450 -4.328 15.589 1.00 98.25 213 GLY A O 1
ATOM 1611 N N . ASN A 1 214 ? -25.386 -5.107 17.699 1.00 97.88 214 ASN A N 1
ATOM 1612 C CA . ASN A 1 214 ? -26.589 -4.420 18.191 1.00 97.88 214 ASN A CA 1
ATOM 1613 C C . ASN A 1 214 ? -26.356 -2.949 18.593 1.00 97.88 214 ASN A C 1
ATOM 1615 O O . ASN A 1 214 ? -27.299 -2.273 19.004 1.00 97.88 214 ASN A O 1
ATOM 1619 N N . TRP A 1 215 ? -25.120 -2.446 18.520 1.00 98.75 215 TRP A N 1
ATOM 1620 C CA . TRP A 1 215 ? -24.807 -1.059 18.865 1.00 98.75 215 TRP A CA 1
ATOM 1621 C C . TRP A 1 215 ? -25.431 -0.050 17.889 1.00 98.75 215 TRP A C 1
ATOM 1623 O O . TRP A 1 215 ? -25.412 -0.231 16.670 1.00 98.75 215 TRP A O 1
ATOM 1633 N N . ASN A 1 216 ? -25.937 1.060 18.432 1.00 98.69 216 ASN A N 1
ATOM 1634 C CA . ASN A 1 216 ? -26.479 2.164 17.649 1.00 98.69 216 ASN A CA 1
ATOM 1635 C C . ASN A 1 216 ? -25.356 3.137 17.271 1.00 98.69 216 ASN A C 1
ATOM 1637 O O . ASN A 1 216 ? -24.999 4.024 18.038 1.00 98.69 216 ASN A O 1
ATOM 1641 N N . THR A 1 217 ? -24.826 2.985 16.061 1.00 98.69 217 THR A N 1
ATOM 1642 C CA . THR A 1 217 ? -23.717 3.794 15.537 1.00 98.69 217 THR A CA 1
ATOM 1643 C C . THR A 1 217 ? -24.154 5.061 14.789 1.00 98.69 217 THR A C 1
ATOM 1645 O O . THR A 1 217 ? -23.308 5.779 14.266 1.00 98.69 217 THR A O 1
ATOM 1648 N N . ALA A 1 218 ? -25.450 5.405 14.769 1.00 98.69 218 ALA A N 1
ATOM 1649 C CA . ALA A 1 218 ? -26.004 6.473 13.920 1.00 98.69 218 ALA A CA 1
ATOM 1650 C C . ALA A 1 218 ? -25.493 7.904 14.216 1.00 98.69 218 ALA A C 1
ATOM 1652 O O . ALA A 1 218 ? -25.746 8.824 13.430 1.00 98.69 218 ALA A O 1
ATOM 1653 N N . ASN A 1 219 ? -24.800 8.107 15.341 1.00 98.56 219 ASN A N 1
ATOM 1654 C CA . ASN A 1 219 ? -24.152 9.366 15.717 1.00 98.56 219 ASN A CA 1
ATOM 1655 C C . ASN A 1 219 ? -22.617 9.342 15.607 1.00 98.56 219 ASN A C 1
ATOM 1657 O O . ASN A 1 219 ? -22.001 10.400 15.722 1.00 98.56 219 ASN A O 1
ATOM 1661 N N . VAL A 1 220 ? -22.010 8.188 15.315 1.00 98.75 220 VAL A N 1
ATOM 1662 C CA . VAL A 1 220 ? -20.553 8.022 15.248 1.00 98.75 220 VAL A CA 1
ATOM 1663 C C . VAL A 1 220 ? -19.988 8.705 14.002 1.00 98.75 220 VAL A C 1
ATOM 1665 O O . VAL A 1 220 ? -20.441 8.457 12.884 1.00 98.75 220 VAL A O 1
ATOM 1668 N N . THR A 1 221 ? -18.966 9.540 14.191 1.00 98.12 221 THR A N 1
ATOM 1669 C CA . THR A 1 221 ? -18.251 10.238 13.110 1.00 98.12 221 THR A CA 1
ATOM 1670 C C . THR A 1 221 ? -16.858 9.668 12.842 1.00 98.12 221 THR A C 1
ATOM 1672 O O . THR A 1 221 ? -16.360 9.782 11.721 1.00 98.12 221 THR A O 1
ATOM 1675 N N . SER A 1 222 ? -16.233 9.016 13.832 1.00 98.06 222 SER A N 1
ATOM 1676 C CA . SER A 1 222 ? -14.935 8.345 13.675 1.00 98.06 222 SER A CA 1
ATOM 1677 C C . SER A 1 222 ? -14.953 6.911 14.199 1.00 98.06 222 SER A C 1
ATOM 1679 O O . SER A 1 222 ? -15.386 6.647 15.322 1.00 98.06 222 SER A O 1
ATOM 1681 N N . MET A 1 223 ? -14.430 6.000 13.376 1.00 98.19 223 MET A N 1
ATOM 1682 C CA . MET A 1 223 ? -14.155 4.598 13.713 1.00 98.19 223 MET A CA 1
ATOM 1683 C C . MET A 1 223 ? -12.672 4.252 13.478 1.00 98.19 223 MET A C 1
ATOM 1685 O O . MET A 1 223 ? -12.320 3.086 13.284 1.00 98.19 223 MET A O 1
ATOM 1689 N N . ASN A 1 224 ? -11.781 5.256 13.452 1.00 98.19 224 ASN A N 1
ATOM 1690 C CA . ASN A 1 224 ? -10.384 5.025 13.091 1.00 98.19 224 ASN A CA 1
ATOM 1691 C C . ASN A 1 224 ? -9.711 4.040 14.056 1.00 98.19 224 ASN A C 1
ATOM 1693 O O . ASN A 1 224 ? -9.854 4.147 15.271 1.00 98.19 224 ASN A O 1
ATOM 1697 N N . ALA A 1 225 ? -8.952 3.092 13.515 1.00 98.75 225 ALA A N 1
ATOM 1698 C CA . ALA A 1 225 ? -8.209 2.069 14.248 1.00 98.75 225 ALA A CA 1
ATOM 1699 C C . ALA A 1 225 ? -9.023 1.225 15.261 1.00 98.75 225 ALA A C 1
ATOM 1701 O O . ALA A 1 225 ? -8.440 0.610 16.151 1.00 98.75 225 ALA A O 1
ATOM 1702 N N . MET A 1 226 ? -10.362 1.199 15.163 1.00 98.81 226 MET A N 1
ATOM 1703 C CA . MET A 1 226 ? -11.244 0.630 16.196 1.00 98.81 226 MET A CA 1
ATOM 1704 C C . MET A 1 226 ? -10.922 -0.830 16.554 1.00 98.81 226 MET A C 1
ATOM 1706 O O . MET A 1 226 ? -10.969 -1.168 17.734 1.00 98.81 226 MET A O 1
ATOM 1710 N N . PHE A 1 227 ? -10.560 -1.652 15.563 1.00 98.88 227 PHE A N 1
ATOM 1711 C CA . PHE A 1 227 ? -10.172 -3.061 15.702 1.00 98.88 227 PHE A CA 1
ATOM 1712 C C . PHE A 1 227 ? -8.759 -3.333 15.152 1.00 98.88 227 PHE A C 1
ATOM 1714 O O . PHE A 1 227 ? -8.459 -4.448 14.723 1.00 98.88 227 PHE A O 1
ATOM 1721 N N . THR A 1 228 ? -7.876 -2.328 15.135 1.00 98.88 228 THR A N 1
ATOM 1722 C CA . THR A 1 228 ? -6.477 -2.549 14.737 1.00 98.88 228 THR A CA 1
ATOM 1723 C C . THR A 1 228 ? -5.805 -3.546 15.689 1.00 98.88 228 THR A C 1
ATOM 1725 O O . THR A 1 228 ? -5.944 -3.411 16.901 1.00 98.88 228 THR A O 1
ATOM 1728 N N . ASP A 1 229 ? -5.081 -4.536 15.166 1.00 98.81 229 ASP A N 1
ATOM 1729 C CA . ASP A 1 229 ? -4.443 -5.633 15.918 1.00 98.81 229 ASP A CA 1
ATOM 1730 C C . ASP A 1 229 ? -5.426 -6.469 16.792 1.00 98.81 229 ASP A C 1
ATOM 1732 O O . ASP A 1 229 ? -5.011 -7.191 17.703 1.00 98.81 229 ASP A O 1
ATOM 1736 N N . ALA A 1 230 ? -6.741 -6.403 16.534 1.00 98.69 230 ALA A N 1
ATOM 1737 C CA . ALA A 1 230 ? -7.763 -7.194 17.232 1.00 98.69 230 ALA A CA 1
ATOM 1738 C C . ALA A 1 230 ? -7.885 -8.605 16.619 1.00 98.69 230 ALA A C 1
ATOM 1740 O O . ALA A 1 230 ? -8.884 -8.958 15.991 1.00 98.69 230 ALA A O 1
ATOM 1741 N N . SER A 1 231 ? -6.833 -9.412 16.771 1.00 98.50 231 SER A N 1
ATOM 1742 C CA . SER A 1 231 ? -6.611 -10.660 16.026 1.00 98.50 231 SER A CA 1
ATOM 1743 C C . SER A 1 231 ? -7.758 -11.675 16.010 1.00 98.50 231 SER A C 1
ATOM 1745 O O . SER A 1 231 ? -7.908 -12.372 15.008 1.00 98.50 231 SER A O 1
ATOM 1747 N N . ALA A 1 232 ? -8.549 -11.783 17.082 1.00 98.81 232 ALA A N 1
ATOM 1748 C CA . ALA A 1 232 ? -9.680 -12.708 17.171 1.00 98.81 232 ALA A CA 1
ATOM 1749 C C . ALA A 1 232 ? -11.015 -12.144 16.643 1.00 98.81 232 ALA A C 1
ATOM 1751 O O . ALA A 1 232 ? -11.973 -12.908 16.517 1.00 98.81 232 ALA A O 1
ATOM 1752 N N . PHE A 1 233 ? -11.115 -10.840 16.361 1.00 98.88 233 PHE A N 1
ATOM 1753 C CA . PHE A 1 233 ? -12.396 -10.184 16.101 1.00 98.88 233 PHE A CA 1
ATOM 1754 C C . PHE A 1 233 ? -13.002 -10.582 14.747 1.00 98.88 233 PHE A C 1
ATOM 1756 O O . PHE A 1 233 ? -12.435 -10.322 13.687 1.00 98.88 233 PHE A O 1
ATOM 1763 N N . ASN A 1 234 ? -14.198 -11.178 14.776 1.00 98.81 234 ASN A N 1
ATOM 1764 C CA . ASN A 1 234 ? -14.925 -11.589 13.571 1.00 98.81 234 ASN A CA 1
ATOM 1765 C C . ASN A 1 234 ? -16.458 -11.552 13.768 1.00 98.81 234 ASN A C 1
ATOM 1767 O O . ASN A 1 234 ? -17.167 -12.458 13.333 1.00 98.81 234 ASN A O 1
ATOM 1771 N N . GLN A 1 235 ? -16.980 -10.537 14.468 1.00 98.69 235 GLN A N 1
ATOM 1772 C CA . GLN A 1 235 ? -18.409 -10.443 14.818 1.00 98.69 235 GLN A CA 1
ATOM 1773 C C . GLN A 1 235 ? -19.247 -9.696 13.768 1.00 98.69 235 GLN A C 1
ATOM 1775 O O . GLN A 1 235 ? -18.763 -8.725 13.183 1.00 98.69 235 GLN A O 1
ATOM 1780 N N . PRO A 1 236 ? -20.513 -10.095 13.535 1.00 98.62 236 PRO A N 1
ATOM 1781 C CA . PRO A 1 236 ? -21.355 -9.495 12.503 1.00 98.62 236 PRO A CA 1
ATOM 1782 C C . PRO A 1 236 ? -21.709 -8.036 12.835 1.00 98.62 236 PRO A C 1
ATOM 1784 O O . PRO A 1 236 ? -22.440 -7.756 13.783 1.00 98.62 236 PRO A O 1
ATOM 1787 N N . ILE A 1 237 ? -21.208 -7.111 12.012 1.00 98.81 237 ILE A N 1
ATOM 1788 C CA . ILE A 1 237 ? -21.368 -5.647 12.154 1.00 98.81 237 ILE A CA 1
ATOM 1789 C C . ILE A 1 237 ? -21.952 -4.968 10.898 1.00 98.81 237 ILE A C 1
ATOM 1791 O O . ILE A 1 237 ? -22.027 -3.743 10.809 1.00 98.81 237 ILE A O 1
ATOM 1795 N N . GLY A 1 238 ? -22.430 -5.748 9.922 1.00 98.44 238 GLY A N 1
ATOM 1796 C CA . GLY A 1 238 ? -23.061 -5.228 8.697 1.00 98.44 238 GLY A CA 1
ATOM 1797 C C . GLY A 1 238 ? -24.352 -4.423 8.926 1.00 98.44 238 GLY A C 1
ATOM 1798 O O . GLY A 1 238 ? -24.778 -3.693 8.033 1.00 98.44 238 GLY A O 1
ATOM 1799 N N . GLY A 1 239 ? -24.962 -4.527 10.113 1.00 98.50 239 GLY A N 1
ATOM 1800 C CA . GLY A 1 239 ? -26.147 -3.757 10.517 1.00 98.50 239 GLY A CA 1
ATOM 1801 C C . GLY A 1 239 ? -25.861 -2.349 11.057 1.00 98.50 239 GLY A C 1
ATOM 1802 O O . GLY A 1 239 ? -26.802 -1.607 11.328 1.00 98.50 239 GLY A O 1
ATOM 1803 N N . TRP A 1 240 ? -24.592 -1.965 11.228 1.00 98.81 240 TRP A N 1
ATOM 1804 C CA . TRP A 1 240 ? -24.219 -0.638 11.723 1.00 98.81 240 TRP A CA 1
ATOM 1805 C C . TRP A 1 240 ? -24.586 0.486 10.742 1.00 98.81 240 TRP A C 1
ATOM 1807 O O . TRP A 1 240 ? -24.391 0.378 9.531 1.00 98.81 240 TRP A O 1
ATOM 1817 N N . ASN A 1 241 ? -25.063 1.611 11.282 1.00 98.75 241 ASN A N 1
ATOM 1818 C CA . ASN A 1 241 ? -25.331 2.825 10.519 1.00 98.75 241 ASN A CA 1
ATOM 1819 C C . ASN A 1 241 ? -24.074 3.703 10.466 1.00 98.75 241 ASN A C 1
ATOM 1821 O O . ASN A 1 241 ? -23.777 4.440 11.402 1.00 98.75 241 ASN A O 1
ATOM 1825 N N . THR A 1 242 ? -23.362 3.660 9.343 1.00 98.69 242 THR A N 1
ATOM 1826 C CA . THR A 1 242 ? -22.125 4.425 9.126 1.00 98.69 242 THR A CA 1
ATOM 1827 C C . THR A 1 242 ? -22.341 5.783 8.446 1.00 98.69 242 THR A C 1
ATOM 1829 O O . THR A 1 242 ? -21.370 6.430 8.071 1.00 98.69 242 THR A O 1
ATOM 1832 N N . ALA A 1 243 ? -23.584 6.251 8.266 1.00 98.69 243 ALA A N 1
ATOM 1833 C CA . ALA A 1 243 ? -23.893 7.406 7.409 1.00 98.69 243 ALA A CA 1
ATOM 1834 C C . ALA A 1 243 ? -23.281 8.751 7.858 1.00 98.69 243 ALA A C 1
ATOM 1836 O O . ALA A 1 243 ? -23.255 9.691 7.064 1.00 98.69 243 ALA A O 1
ATOM 1837 N N . LYS A 1 244 ? -22.800 8.851 9.106 1.00 98.75 244 LYS A N 1
ATOM 1838 C CA . LYS A 1 244 ? -22.068 10.015 9.641 1.00 98.75 244 LYS A CA 1
ATOM 1839 C C . LYS A 1 244 ? -20.551 9.807 9.754 1.00 98.75 244 LYS A C 1
ATOM 1841 O O . LYS A 1 244 ? -19.846 10.755 10.094 1.00 98.75 244 LYS A O 1
ATOM 1846 N N . VAL A 1 245 ? -20.039 8.609 9.468 1.00 98.75 245 VAL A N 1
ATOM 1847 C CA . VAL A 1 245 ? -18.616 8.283 9.616 1.00 98.75 245 VAL A CA 1
ATOM 1848 C C . VAL A 1 245 ? -17.820 8.923 8.481 1.00 98.75 245 VAL A C 1
ATOM 1850 O O . VAL A 1 245 ? -18.052 8.628 7.311 1.00 98.75 245 VAL A O 1
ATOM 1853 N N . THR A 1 246 ? -16.855 9.776 8.823 1.00 98.06 246 THR A N 1
ATOM 1854 C CA . THR A 1 246 ? -15.953 10.426 7.855 1.00 98.06 246 THR A CA 1
ATOM 1855 C C . THR A 1 246 ? -14.566 9.780 7.813 1.00 98.06 246 THR A C 1
ATOM 1857 O O . THR A 1 246 ? -13.850 9.931 6.823 1.00 98.06 246 THR A O 1
ATOM 1860 N N . ASN A 1 247 ? -14.181 9.043 8.862 1.00 97.81 247 ASN A N 1
ATOM 1861 C CA . ASN A 1 247 ? -12.863 8.421 9.002 1.00 97.81 247 ASN A CA 1
ATOM 1862 C C . ASN A 1 247 ? -12.971 6.922 9.344 1.00 97.81 247 ASN A C 1
ATOM 1864 O O . ASN A 1 247 ? -13.486 6.558 10.405 1.00 97.81 247 ASN A O 1
ATOM 1868 N N . MET A 1 248 ? -12.454 6.072 8.448 1.00 98.38 248 MET A N 1
ATOM 1869 C CA . MET A 1 248 ? -12.367 4.610 8.598 1.00 98.38 248 MET A CA 1
ATOM 1870 C C . MET A 1 248 ? -10.912 4.097 8.565 1.00 98.38 248 MET A C 1
ATOM 1872 O O . MET A 1 248 ? -10.669 2.894 8.435 1.00 98.38 248 MET A O 1
ATOM 1876 N N . ARG A 1 249 ? -9.927 4.999 8.697 1.00 98.75 249 ARG A N 1
ATOM 1877 C CA . ARG A 1 249 ? -8.491 4.691 8.674 1.00 98.75 249 ARG A CA 1
ATOM 1878 C C . ARG A 1 249 ? -8.147 3.536 9.611 1.00 98.75 249 ARG A C 1
ATOM 1880 O O . ARG A 1 249 ? -8.491 3.571 10.791 1.00 98.75 249 ARG A O 1
ATOM 1887 N N . ALA A 1 250 ? -7.411 2.552 9.102 1.00 98.81 250 ALA A N 1
ATOM 1888 C CA . ALA A 1 250 ? -6.885 1.401 9.839 1.00 98.81 250 ALA A CA 1
ATOM 1889 C C . ALA A 1 250 ? -7.916 0.537 10.600 1.00 98.81 250 ALA A C 1
ATOM 1891 O O . ALA A 1 250 ? -7.505 -0.283 11.419 1.00 98.81 250 ALA A O 1
ATOM 1892 N N . MET A 1 251 ? -9.228 0.682 10.354 1.00 98.81 251 MET A N 1
ATOM 1893 C CA . MET A 1 251 ? -10.286 0.100 11.200 1.00 98.81 251 MET A CA 1
ATOM 1894 C C . MET A 1 251 ? -10.108 -1.399 11.511 1.00 98.81 251 MET A C 1
ATOM 1896 O O . MET A 1 251 ? -10.345 -1.782 12.653 1.00 98.81 251 MET A O 1
ATOM 1900 N N . PHE A 1 252 ? -9.636 -2.202 10.548 1.00 98.88 252 PHE A N 1
ATOM 1901 C CA . PHE A 1 252 ? -9.341 -3.640 10.673 1.00 98.88 252 PHE A CA 1
ATOM 1902 C C . PHE A 1 252 ? -7.874 -3.982 10.348 1.00 98.88 252 PHE A C 1
ATOM 1904 O O . PHE A 1 252 ? -7.556 -5.114 9.982 1.00 98.88 252 PHE A O 1
ATOM 1911 N N . SER A 1 253 ? -6.966 -3.008 10.461 1.00 98.94 253 SER A N 1
ATOM 1912 C CA . SER A 1 253 ? -5.531 -3.221 10.237 1.00 98.94 253 SER A CA 1
ATOM 1913 C C . SER A 1 253 ? -5.009 -4.311 11.182 1.00 98.94 253 SER A C 1
ATOM 1915 O O . SER A 1 253 ? -5.175 -4.203 12.387 1.00 98.94 253 SER A O 1
ATOM 1917 N N . ASN A 1 254 ? -4.363 -5.349 10.663 1.00 98.75 254 ASN A N 1
ATOM 1918 C CA . ASN A 1 254 ? -3.880 -6.527 11.378 1.00 98.75 254 ASN A CA 1
ATOM 1919 C C . ASN A 1 254 ? -4.974 -7.264 12.177 1.00 98.75 254 ASN A C 1
ATOM 1921 O O . ASN A 1 254 ? -4.693 -7.825 13.234 1.00 98.75 254 ASN A O 1
ATOM 1925 N N . ALA A 1 255 ? -6.215 -7.296 11.679 1.00 98.69 255 ALA A N 1
ATOM 1926 C CA . ALA A 1 255 ? -7.276 -8.166 12.193 1.00 98.69 255 ALA A CA 1
ATOM 1927 C C . ALA A 1 255 ? -7.430 -9.418 11.294 1.00 98.69 255 ALA A C 1
ATOM 1929 O O . ALA A 1 255 ? -8.382 -9.502 10.515 1.00 98.69 255 ALA A O 1
ATOM 1930 N N . PRO A 1 256 ? -6.502 -10.401 11.336 1.00 98.69 256 PRO A N 1
ATOM 1931 C CA . PRO A 1 256 ? -6.467 -11.521 10.392 1.00 98.69 256 PRO A CA 1
ATOM 1932 C C . PRO A 1 256 ? -7.734 -12.383 10.373 1.00 98.69 256 PRO A C 1
ATOM 1934 O O . PRO A 1 256 ? -8.036 -12.959 9.332 1.00 98.69 256 PRO A O 1
ATOM 1937 N N . ALA A 1 257 ? -8.488 -12.472 11.474 1.00 98.81 257 ALA A N 1
ATOM 1938 C CA . ALA A 1 257 ? -9.735 -13.238 11.528 1.00 98.81 257 ALA A CA 1
ATOM 1939 C C . ALA A 1 257 ? -10.952 -12.524 10.906 1.00 98.81 257 ALA A C 1
ATOM 1941 O O . ALA A 1 257 ? -11.980 -13.173 10.707 1.00 98.81 257 ALA A O 1
ATOM 1942 N N . PHE A 1 258 ? -10.878 -11.217 10.627 1.00 98.88 258 PHE A N 1
ATOM 1943 C CA . PHE A 1 258 ? -12.048 -10.432 10.237 1.00 98.88 258 PHE A CA 1
ATOM 1944 C C . PHE A 1 258 ? -12.464 -10.679 8.779 1.00 98.88 258 PHE A C 1
ATOM 1946 O O . PHE A 1 258 ? -11.753 -10.323 7.839 1.00 98.88 258 PHE A O 1
ATOM 1953 N N . ASN A 1 259 ? -13.664 -11.232 8.581 1.00 98.75 259 ASN A N 1
ATOM 1954 C CA . ASN A 1 259 ? -14.211 -11.514 7.250 1.00 98.75 259 ASN A CA 1
ATOM 1955 C C . ASN A 1 259 ? -15.751 -11.382 7.204 1.00 98.75 259 ASN A C 1
ATOM 1957 O O . ASN A 1 259 ? -16.431 -12.210 6.600 1.00 98.75 259 ASN A O 1
ATOM 1961 N N . GLN A 1 260 ? -16.318 -10.370 7.873 1.00 98.62 260 GLN A N 1
ATOM 1962 C CA . GLN A 1 260 ? -17.776 -10.183 7.993 1.00 98.62 260 GLN A CA 1
ATOM 1963 C C . GLN A 1 260 ? -18.369 -9.280 6.899 1.00 98.62 260 GLN A C 1
ATOM 1965 O O . GLN A 1 260 ? -17.721 -8.317 6.484 1.00 98.62 260 GLN A O 1
ATOM 1970 N N . PRO A 1 261 ? -19.606 -9.546 6.432 1.00 98.56 261 PRO A N 1
ATOM 1971 C CA . PRO A 1 261 ? -20.227 -8.776 5.359 1.00 98.56 261 PRO A CA 1
ATOM 1972 C C . PRO A 1 261 ? -20.538 -7.338 5.802 1.00 98.56 261 PRO A C 1
ATOM 1974 O O . PRO A 1 261 ? -21.362 -7.107 6.686 1.00 98.56 261 PRO A O 1
ATOM 1977 N N . ILE A 1 262 ? -19.886 -6.373 5.146 1.00 98.75 262 ILE A N 1
ATOM 1978 C CA . ILE A 1 262 ? -19.979 -4.921 5.417 1.00 98.75 262 ILE A CA 1
ATOM 1979 C C . ILE A 1 262 ? -20.293 -4.084 4.159 1.00 98.75 262 ILE A C 1
ATOM 1981 O O . ILE A 1 262 ? -20.238 -2.855 4.177 1.00 98.75 262 ILE A O 1
ATOM 1985 N N . GLY A 1 263 ? -20.675 -4.727 3.050 1.00 98.31 263 GLY A N 1
ATOM 1986 C CA . GLY A 1 263 ? -21.088 -4.041 1.814 1.00 98.31 263 GLY A CA 1
ATOM 1987 C C . GLY A 1 263 ? -22.351 -3.173 1.959 1.00 98.31 263 GLY A C 1
ATOM 1988 O O . GLY A 1 263 ? -22.613 -2.319 1.118 1.00 98.31 263 GLY A O 1
ATOM 1989 N N . THR A 1 264 ? -23.126 -3.357 3.029 1.00 98.31 264 THR A N 1
ATOM 1990 C CA . THR A 1 264 ? -24.317 -2.561 3.379 1.00 98.31 264 THR A CA 1
ATOM 1991 C C . THR A 1 264 ? -23.998 -1.187 3.972 1.00 98.31 264 THR A C 1
ATOM 1993 O O . THR A 1 264 ? -24.900 -0.358 4.091 1.00 98.31 264 THR A O 1
ATOM 1996 N N . TRP A 1 265 ? -22.746 -0.928 4.356 1.00 98.81 265 TRP A N 1
ATOM 1997 C CA . TRP A 1 265 ? -22.342 0.337 4.965 1.00 98.81 265 TRP A CA 1
ATOM 1998 C C . TRP A 1 265 ? -22.444 1.521 3.994 1.00 98.81 265 TRP A C 1
ATOM 2000 O O . TRP A 1 265 ? -22.064 1.444 2.825 1.00 98.81 265 TRP A O 1
ATOM 2010 N N . ASN A 1 266 ? -22.913 2.658 4.509 1.00 98.75 266 ASN A N 1
ATOM 2011 C CA . ASN A 1 266 ? -22.905 3.927 3.794 1.00 98.75 266 ASN A CA 1
ATOM 2012 C C . ASN A 1 266 ? -21.548 4.617 3.990 1.00 98.75 266 ASN A C 1
ATOM 2014 O O . ASN A 1 266 ? -21.237 5.070 5.090 1.00 98.75 266 ASN A O 1
ATOM 2018 N N . THR A 1 267 ? -20.760 4.714 2.921 1.00 98.69 267 THR A N 1
ATOM 2019 C CA . THR A 1 267 ? -19.430 5.347 2.920 1.00 98.69 267 THR A CA 1
ATOM 2020 C C . THR A 1 267 ? -19.412 6.726 2.250 1.00 98.69 267 THR A C 1
ATOM 2022 O O . THR A 1 267 ? -18.340 7.276 2.015 1.00 98.69 267 THR A O 1
ATOM 2025 N N . ALA A 1 268 ? -20.572 7.297 1.902 1.00 98.69 268 ALA A N 1
ATOM 2026 C CA . ALA A 1 268 ? -20.677 8.413 0.954 1.00 98.69 268 ALA A CA 1
ATOM 2027 C C . ALA 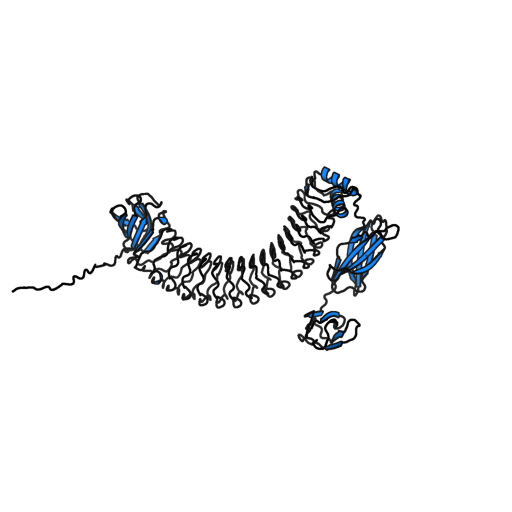A 1 268 ? -19.989 9.727 1.378 1.00 98.69 268 ALA A C 1
ATOM 2029 O O . ALA A 1 268 ? -19.810 10.602 0.532 1.00 98.69 268 ALA A O 1
ATOM 2030 N N . ILE A 1 269 ? -19.611 9.867 2.654 1.00 98.62 269 ILE A N 1
ATOM 2031 C CA . ILE A 1 269 ? -18.878 11.023 3.198 1.00 98.62 269 ILE A CA 1
ATOM 2032 C C . ILE A 1 269 ? -17.504 10.656 3.790 1.00 98.62 269 ILE A C 1
ATOM 2034 O O . ILE A 1 269 ? -16.860 11.503 4.406 1.00 98.62 269 ILE A O 1
ATOM 2038 N N . VAL A 1 270 ? -17.043 9.413 3.612 1.00 98.81 270 VAL A N 1
ATOM 2039 C CA . VAL A 1 270 ? -15.727 8.962 4.091 1.00 98.81 270 VAL A CA 1
ATOM 2040 C C . VAL A 1 270 ? -14.626 9.588 3.237 1.00 98.81 270 VAL A C 1
ATOM 2042 O O . VAL A 1 270 ? -14.668 9.508 2.009 1.00 98.81 270 VAL A O 1
ATOM 2045 N N . THR A 1 271 ? -13.627 10.190 3.885 1.00 98.25 271 THR A N 1
ATOM 2046 C CA . THR A 1 271 ? -12.486 10.841 3.215 1.00 98.25 271 THR A CA 1
ATOM 2047 C C . THR A 1 271 ? -11.182 10.049 3.330 1.00 98.25 271 THR A C 1
ATOM 2049 O O . THR A 1 271 ? -10.351 10.117 2.426 1.00 98.25 271 THR A O 1
ATOM 2052 N N . ASP A 1 272 ? -11.001 9.278 4.408 1.00 98.56 272 ASP A N 1
ATOM 2053 C CA . ASP A 1 272 ? -9.804 8.461 4.662 1.00 98.56 272 ASP A CA 1
ATOM 2054 C C . ASP A 1 272 ? -10.184 6.979 4.857 1.00 98.56 272 ASP A C 1
ATOM 2056 O O . ASP A 1 272 ? -10.933 6.633 5.778 1.00 98.56 272 ASP A O 1
ATOM 2060 N N . MET A 1 273 ? -9.664 6.123 3.968 1.00 98.62 273 MET A N 1
ATOM 2061 C CA . MET A 1 273 ? -9.742 4.655 4.023 1.00 98.62 273 MET A CA 1
ATOM 2062 C C . MET A 1 273 ? -8.344 4.004 4.101 1.00 98.62 273 MET A C 1
ATOM 2064 O O . MET A 1 273 ? -8.197 2.795 3.900 1.00 98.62 273 MET A O 1
ATOM 2068 N N . SER A 1 274 ? -7.298 4.786 4.383 1.00 98.88 274 SER A N 1
ATOM 2069 C CA . SER A 1 274 ? -5.919 4.296 4.428 1.00 98.88 274 SER A CA 1
ATOM 2070 C C . SER A 1 274 ? -5.735 3.198 5.482 1.00 98.88 274 SER A C 1
ATOM 2072 O O . SER A 1 274 ? -6.298 3.238 6.580 1.00 98.88 274 SER A O 1
ATOM 2074 N N . SER A 1 275 ? -4.979 2.165 5.117 1.00 98.88 275 SER A N 1
ATOM 2075 C CA . SER A 1 275 ? -4.734 0.947 5.899 1.00 98.88 275 SER A CA 1
ATOM 2076 C C . SER A 1 275 ? -5.982 0.196 6.394 1.00 98.88 275 SER A C 1
ATOM 2078 O O . SER A 1 275 ? -5.835 -0.653 7.269 1.00 98.88 275 SER A O 1
ATOM 2080 N N . MET A 1 276 ? -7.201 0.474 5.899 1.00 98.88 276 MET A N 1
ATOM 2081 C CA . MET A 1 276 ? -8.449 -0.035 6.505 1.00 98.88 276 MET A CA 1
ATOM 2082 C C . MET A 1 276 ? -8.462 -1.558 6.719 1.00 98.88 276 MET A C 1
ATOM 2084 O O . MET A 1 276 ? -8.947 -1.997 7.761 1.00 98.88 276 MET A O 1
ATOM 2088 N N . PHE A 1 277 ? -7.884 -2.329 5.792 1.00 98.94 277 PHE A N 1
ATOM 2089 C CA . PHE A 1 277 ? -7.731 -3.786 5.873 1.00 98.94 277 PHE A CA 1
ATOM 2090 C C . PHE A 1 277 ? -6.266 -4.248 5.815 1.00 98.94 277 PHE A C 1
ATOM 2092 O O . PHE A 1 277 ? -6.027 -5.425 5.585 1.00 98.94 277 PHE A O 1
ATOM 2099 N N . LEU A 1 278 ? -5.277 -3.368 6.025 1.00 98.94 278 LEU A N 1
ATOM 2100 C CA . LEU A 1 278 ? -3.846 -3.724 6.023 1.00 98.94 278 LEU A CA 1
ATOM 2101 C C . LEU A 1 278 ? -3.606 -4.987 6.870 1.00 98.94 278 LEU A C 1
ATOM 2103 O O . LEU A 1 278 ? -3.851 -4.944 8.062 1.00 98.94 278 LEU A O 1
ATOM 2107 N N . GLY A 1 279 ? -3.157 -6.107 6.304 1.00 98.81 279 GLY A N 1
ATOM 2108 C CA . GLY A 1 279 ? -2.906 -7.348 7.054 1.00 98.81 279 GLY A CA 1
ATOM 2109 C C . GLY A 1 279 ? -4.150 -8.131 7.517 1.00 98.81 279 GLY A C 1
ATOM 2110 O O . GLY A 1 279 ? -4.008 -9.100 8.267 1.00 98.81 279 GLY A O 1
ATOM 2111 N N . ALA A 1 280 ? -5.365 -7.767 7.088 1.00 98.69 280 ALA A N 1
ATOM 2112 C CA . ALA A 1 280 ? -6.598 -8.519 7.353 1.00 98.69 280 ALA A CA 1
ATOM 2113 C C . ALA A 1 280 ? -6.662 -9.780 6.467 1.00 98.69 280 ALA A C 1
ATOM 2115 O O . ALA A 1 280 ? -7.411 -9.868 5.495 1.00 98.69 280 ALA A O 1
ATOM 2116 N N . SER A 1 281 ? -5.814 -10.761 6.779 1.00 98.31 281 SER A N 1
ATOM 2117 C CA . SER A 1 281 ? -5.408 -11.827 5.855 1.00 98.31 281 SER A CA 1
ATOM 2118 C C . SER A 1 281 ? -6.503 -12.787 5.374 1.00 98.31 281 SER A C 1
ATOM 2120 O O . SER A 1 281 ? -6.261 -13.510 4.407 1.00 98.31 281 SER A O 1
ATOM 2122 N N . THR A 1 282 ? -7.692 -12.791 5.988 1.00 98.69 282 THR A N 1
ATOM 2123 C CA . THR A 1 282 ? -8.863 -13.565 5.527 1.00 98.69 282 THR A CA 1
ATOM 2124 C C . THR A 1 282 ? -9.951 -12.725 4.846 1.00 98.69 282 THR A C 1
ATOM 2126 O O . THR A 1 282 ? -10.905 -13.299 4.316 1.00 98.69 282 THR A O 1
ATOM 2129 N N . PHE A 1 283 ? -9.829 -11.393 4.819 1.00 98.88 283 PHE A N 1
ATOM 2130 C CA . PHE A 1 283 ? -10.881 -10.504 4.329 1.00 98.88 283 PHE A CA 1
ATOM 2131 C C . PHE A 1 283 ? -11.088 -10.627 2.811 1.00 98.88 283 PHE A C 1
ATOM 2133 O O . PHE A 1 283 ? -10.194 -10.346 2.010 1.00 98.88 283 PHE A O 1
ATOM 2140 N N . ASN A 1 284 ? -12.298 -11.016 2.399 1.00 98.75 284 ASN A N 1
ATOM 2141 C CA . ASN A 1 284 ? -12.677 -11.133 0.987 1.00 98.75 284 ASN A CA 1
ATOM 2142 C C . ASN A 1 284 ? -14.175 -10.837 0.757 1.00 98.75 284 ASN A C 1
ATOM 2144 O O . ASN A 1 284 ? -14.823 -11.494 -0.055 1.00 98.75 284 ASN A O 1
ATOM 2148 N N . GLN A 1 285 ? -14.753 -9.886 1.501 1.00 98.62 285 GLN A N 1
ATOM 2149 C CA . GLN A 1 285 ? -16.191 -9.581 1.444 1.00 98.62 285 GLN A CA 1
ATOM 2150 C C . GLN A 1 285 ? -16.540 -8.542 0.382 1.00 98.62 285 GLN A C 1
ATOM 2152 O O . GLN A 1 285 ? -15.799 -7.584 0.161 1.00 98.62 285 GLN A O 1
ATOM 2157 N N . ASN A 1 286 ? -17.696 -8.720 -0.263 1.00 98.38 286 ASN A N 1
ATOM 2158 C CA . ASN A 1 286 ? -18.145 -7.825 -1.323 1.00 98.38 286 ASN A CA 1
ATOM 2159 C C . ASN A 1 286 ? -18.417 -6.404 -0.786 1.00 98.38 286 ASN A C 1
ATOM 2161 O O . ASN A 1 286 ? -19.274 -6.199 0.074 1.00 98.38 286 ASN A O 1
ATOM 2165 N N . ILE A 1 287 ? -17.689 -5.438 -1.349 1.00 98.69 287 ILE A N 1
ATOM 2166 C CA . ILE A 1 287 ? -17.719 -3.997 -1.053 1.00 98.69 287 ILE A CA 1
ATOM 2167 C C . ILE A 1 287 ? -17.886 -3.156 -2.338 1.00 98.69 287 ILE A C 1
ATOM 2169 O O . ILE A 1 287 ? -17.587 -1.961 -2.371 1.00 98.69 287 ILE A O 1
ATOM 2173 N N . SER A 1 288 ? -18.389 -3.762 -3.423 1.00 97.75 288 SER A N 1
ATOM 2174 C CA . SER A 1 288 ? -18.625 -3.099 -4.719 1.00 97.75 288 SER A CA 1
ATOM 2175 C C . SER A 1 288 ? -19.677 -1.981 -4.661 1.00 97.75 288 SER A C 1
ATOM 2177 O O . SER A 1 288 ? -19.771 -1.159 -5.572 1.00 97.75 288 SER A O 1
ATOM 2179 N N . THR A 1 289 ? -20.502 -1.990 -3.614 1.00 98.06 289 THR A N 1
ATOM 2180 C CA . THR A 1 289 ? -21.597 -1.059 -3.307 1.00 98.06 289 THR A CA 1
ATOM 2181 C C . THR A 1 289 ? -21.145 0.229 -2.620 1.00 98.06 289 THR A C 1
ATOM 2183 O O . THR A 1 289 ? -21.931 1.172 -2.532 1.00 98.06 289 THR A O 1
ATOM 2186 N N . TRP A 1 290 ? -19.907 0.290 -2.123 1.00 98.81 290 TRP A N 1
ATOM 2187 C CA . TRP A 1 290 ? -19.395 1.464 -1.420 1.00 98.81 290 TRP A CA 1
ATOM 2188 C C . TRP A 1 290 ? -19.248 2.676 -2.349 1.00 98.81 290 TRP A C 1
ATOM 2190 O O . TRP A 1 290 ? -18.725 2.592 -3.461 1.00 98.81 290 TRP A O 1
ATOM 2200 N N . ASN A 1 291 ? -19.675 3.841 -1.861 1.00 98.69 291 ASN A N 1
ATOM 2201 C CA . ASN A 1 291 ? -19.471 5.122 -2.526 1.00 98.69 291 ASN A CA 1
ATOM 2202 C C . ASN A 1 291 ? -18.151 5.732 -2.043 1.00 98.69 291 ASN A C 1
ATOM 2204 O O . ASN A 1 291 ? -18.069 6.217 -0.917 1.00 98.69 291 ASN A O 1
ATOM 2208 N N . THR A 1 292 ? -17.133 5.732 -2.901 1.00 98.75 292 THR A N 1
ATOM 2209 C CA . THR A 1 292 ? -15.794 6.261 -2.593 1.00 98.75 292 THR A CA 1
ATOM 2210 C C . THR A 1 292 ? -15.564 7.693 -3.094 1.00 98.75 292 THR A C 1
ATOM 2212 O O . THR A 1 292 ? -14.443 8.184 -3.043 1.00 98.75 292 THR A O 1
ATOM 2215 N N . SER A 1 293 ? -16.594 8.397 -3.586 1.00 98.62 293 SER A N 1
ATOM 2216 C CA . SER A 1 293 ? -16.435 9.686 -4.297 1.00 98.62 293 SER A CA 1
ATOM 2217 C C . SER A 1 293 ? -15.854 10.850 -3.474 1.00 98.62 293 SER A C 1
ATOM 2219 O O . SER A 1 293 ? -15.489 11.876 -4.054 1.00 98.62 293 SER A O 1
ATOM 2221 N N . GLN A 1 294 ? -15.774 10.714 -2.146 1.00 98.75 294 GLN A N 1
ATOM 2222 C CA . GLN A 1 294 ? -15.149 11.686 -1.239 1.00 98.75 294 GLN A CA 1
ATOM 2223 C C . GLN A 1 294 ? -13.764 11.252 -0.731 1.00 98.75 294 GLN A C 1
ATOM 2225 O O . GLN A 1 294 ? -13.079 12.063 -0.111 1.00 98.75 294 GLN A O 1
ATOM 2230 N N . VAL A 1 295 ? -13.333 10.019 -1.018 1.00 98.88 295 VAL A N 1
ATOM 2231 C CA . VAL A 1 295 ? -12.078 9.457 -0.506 1.00 98.88 295 VAL A CA 1
ATOM 2232 C C . VAL A 1 295 ? -10.883 10.125 -1.184 1.00 98.88 295 VAL A C 1
ATOM 2234 O O . VAL A 1 295 ? -10.819 10.206 -2.413 1.00 98.88 295 VAL A O 1
ATOM 2237 N N . THR A 1 296 ? -9.926 10.585 -0.380 1.00 98.62 296 THR A N 1
ATOM 2238 C CA . THR A 1 296 ? -8.670 11.191 -0.847 1.00 98.62 296 THR A CA 1
ATOM 2239 C C . THR A 1 296 ? -7.455 10.291 -0.622 1.00 98.62 296 THR A C 1
ATOM 2241 O O . THR A 1 296 ? -6.501 10.376 -1.394 1.00 98.62 296 THR A O 1
ATOM 2244 N N . ASP A 1 297 ? -7.489 9.401 0.377 1.00 98.81 297 ASP A N 1
ATOM 2245 C CA . ASP A 1 297 ? -6.400 8.461 0.678 1.00 98.81 297 ASP A CA 1
ATOM 2246 C C . ASP A 1 297 ? -6.903 7.005 0.746 1.00 98.81 297 ASP A C 1
ATOM 2248 O O . ASP A 1 297 ? -7.835 6.687 1.491 1.00 98.81 297 ASP A O 1
ATOM 2252 N N . MET A 1 298 ? -6.280 6.134 -0.056 1.00 98.75 298 MET A N 1
ATOM 2253 C CA . MET A 1 298 ? -6.485 4.677 -0.097 1.00 98.75 298 MET A CA 1
ATOM 2254 C C . MET A 1 298 ? -5.163 3.906 0.102 1.00 98.75 298 MET A C 1
ATOM 2256 O O . MET A 1 298 ? -5.071 2.715 -0.208 1.00 98.75 298 MET A O 1
ATOM 2260 N N . SER A 1 29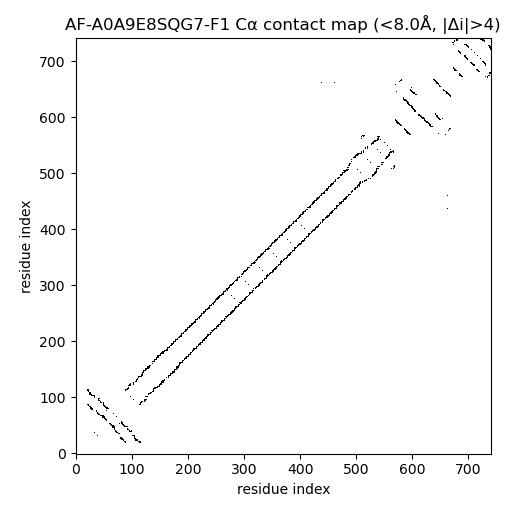9 ? -4.108 4.568 0.587 1.00 98.88 299 SER A N 1
ATOM 2261 C CA . SER A 1 299 ? -2.804 3.932 0.781 1.00 98.88 299 SER A CA 1
ATOM 2262 C C . SER A 1 299 ? -2.884 2.750 1.745 1.00 98.88 299 SER A C 1
ATOM 2264 O O . SER A 1 299 ? -3.616 2.774 2.732 1.00 98.88 299 SER A O 1
ATOM 2266 N N . PHE A 1 300 ? -2.153 1.681 1.430 1.00 98.94 300 PHE A N 1
ATOM 2267 C CA . PHE A 1 300 ? -2.101 0.420 2.177 1.00 98.94 300 PHE A CA 1
ATOM 2268 C C . PHE A 1 300 ? -3.453 -0.297 2.393 1.00 98.94 300 PHE A C 1
ATOM 2270 O O . PHE A 1 300 ? -3.491 -1.257 3.159 1.00 98.94 300 PHE A O 1
ATOM 2277 N N . MET A 1 301 ? -4.556 0.129 1.755 1.00 98.88 301 MET A N 1
ATOM 2278 C CA . MET A 1 301 ? -5.915 -0.310 2.119 1.00 98.88 301 MET A CA 1
ATOM 2279 C C . MET A 1 301 ? -6.107 -1.836 2.122 1.00 98.88 301 MET A C 1
ATOM 2281 O O . MET A 1 301 ? -6.721 -2.338 3.057 1.00 98.88 301 MET A O 1
ATOM 2285 N N . PHE A 1 302 ? -5.556 -2.549 1.131 1.00 98.94 302 PHE A N 1
ATOM 2286 C CA . PHE A 1 302 ? -5.554 -4.017 1.012 1.00 98.94 302 PHE A CA 1
ATOM 2287 C C . PHE A 1 302 ? -4.134 -4.594 0.981 1.00 98.94 302 PHE A C 1
ATOM 2289 O O . PHE A 1 302 ? -3.894 -5.676 0.436 1.00 98.94 302 PHE A O 1
ATOM 2296 N N . ARG A 1 303 ? -3.163 -3.872 1.548 1.00 98.94 303 ARG A N 1
ATOM 2297 C CA . ARG A 1 303 ? -1.815 -4.411 1.703 1.00 98.94 303 ARG A CA 1
ATOM 2298 C C . ARG A 1 303 ? -1.867 -5.645 2.610 1.00 98.94 303 ARG A C 1
ATOM 2300 O O . ARG A 1 303 ? -2.628 -5.676 3.571 1.00 98.94 303 ARG A O 1
ATOM 2307 N N . ASP A 1 304 ? -1.049 -6.652 2.320 1.00 98.88 304 ASP A N 1
ATOM 2308 C CA . ASP A 1 304 ? -0.944 -7.894 3.095 1.00 98.88 304 ASP A CA 1
ATOM 2309 C C . ASP A 1 304 ? -2.300 -8.642 3.229 1.00 98.88 304 ASP A C 1
ATOM 2311 O O . ASP A 1 304 ? -2.543 -9.360 4.199 1.00 98.88 304 ASP A O 1
ATOM 2315 N N . CYS A 1 305 ? -3.180 -8.505 2.220 1.00 98.75 305 CYS A N 1
ATOM 2316 C CA . CYS A 1 305 ? -4.460 -9.220 2.077 1.00 98.75 305 CYS A CA 1
ATOM 2317 C C . CYS A 1 305 ? -4.385 -10.327 0.999 1.00 98.75 305 CYS A C 1
ATOM 2319 O O . CYS A 1 305 ? -4.953 -10.169 -0.087 1.00 98.75 305 CYS A O 1
ATOM 2321 N N . PRO A 1 306 ? -3.705 -11.465 1.243 1.00 98.75 306 PRO A N 1
ATOM 2322 C CA . PRO A 1 306 ? -3.388 -12.457 0.211 1.00 98.75 306 PRO A CA 1
ATOM 2323 C C . PRO A 1 306 ? -4.598 -13.162 -0.420 1.00 98.75 306 PRO A C 1
ATOM 2325 O O . PRO A 1 306 ? -4.424 -13.821 -1.438 1.00 98.75 306 PRO A O 1
ATOM 2328 N N . VAL A 1 307 ? -5.806 -13.048 0.148 1.00 98.75 307 VAL A N 1
ATOM 2329 C CA . VAL A 1 307 ? -7.035 -13.673 -0.386 1.00 98.75 307 VAL A CA 1
ATOM 2330 C C . VAL A 1 307 ? -8.025 -12.685 -1.016 1.00 98.75 307 VAL A C 1
ATOM 2332 O O . VAL A 1 307 ? -9.041 -13.116 -1.563 1.00 98.75 307 VAL A O 1
ATOM 2335 N N . PHE A 1 308 ? -7.768 -11.374 -0.940 1.00 98.88 308 PHE A N 1
ATOM 2336 C CA . PHE A 1 308 ? -8.718 -10.362 -1.401 1.00 98.88 308 PHE A CA 1
ATOM 2337 C C . PHE A 1 308 ? -8.797 -10.325 -2.935 1.00 98.88 308 PHE A C 1
ATOM 2339 O O . PHE A 1 308 ? -7.801 -10.089 -3.618 1.00 98.88 308 PHE A O 1
ATOM 2346 N N . ASN A 1 309 ? -9.995 -10.538 -3.488 1.00 98.50 309 ASN A N 1
ATOM 2347 C CA . ASN A 1 309 ? -10.222 -10.535 -4.939 1.00 98.50 309 ASN A CA 1
ATOM 2348 C C . ASN A 1 309 ? -11.619 -10.021 -5.337 1.00 98.50 309 ASN A C 1
ATOM 2350 O O . ASN A 1 309 ? -12.194 -10.483 -6.321 1.00 98.50 309 ASN A O 1
ATOM 2354 N N . GLN A 1 310 ? -12.205 -9.104 -4.562 1.00 98.44 310 GLN A N 1
ATOM 2355 C CA . GLN A 1 310 ? -13.562 -8.606 -4.823 1.00 98.44 310 GLN A CA 1
ATOM 2356 C C . GLN A 1 310 ? -13.586 -7.512 -5.889 1.00 98.44 310 GLN A C 1
ATOM 2358 O O . GLN A 1 310 ? -12.722 -6.635 -5.922 1.00 98.44 310 GLN A O 1
ATOM 2363 N N . ASN A 1 311 ? -14.597 -7.546 -6.760 1.00 97.00 311 ASN A N 1
ATOM 2364 C CA . ASN A 1 311 ? -14.721 -6.579 -7.846 1.00 97.00 311 ASN A CA 1
ATOM 2365 C C . ASN A 1 311 ? -15.050 -5.175 -7.307 1.00 97.00 311 ASN A C 1
ATOM 2367 O O . ASN A 1 311 ? -16.140 -4.925 -6.798 1.00 97.00 311 ASN A O 1
ATOM 2371 N N . ILE A 1 312 ? -14.104 -4.256 -7.492 1.00 98.44 312 ILE A N 1
ATOM 2372 C CA . ILE A 1 312 ? -14.155 -2.845 -7.080 1.00 98.44 312 ILE A CA 1
ATOM 2373 C C . ILE A 1 312 ? -14.032 -1.884 -8.281 1.00 98.44 312 ILE A C 1
ATOM 2375 O O . ILE A 1 312 ? -13.700 -0.708 -8.139 1.00 98.44 312 ILE A O 1
ATOM 2379 N N . SER A 1 313 ? -14.325 -2.363 -9.497 1.00 96.88 313 SER A N 1
ATOM 2380 C CA . SER A 1 313 ? -14.328 -1.549 -10.733 1.00 96.88 313 SER A CA 1
ATOM 2381 C C . SER A 1 313 ? -15.381 -0.428 -10.749 1.00 96.88 313 SER A C 1
ATOM 2383 O O . SER A 1 313 ? -15.289 0.489 -11.568 1.00 96.88 313 SER A O 1
ATOM 2385 N N . THR A 1 314 ? -16.362 -0.494 -9.843 1.00 97.38 314 THR A N 1
ATOM 2386 C CA . THR A 1 314 ? -17.429 0.495 -9.618 1.00 97.38 314 THR A CA 1
ATOM 2387 C C . THR A 1 314 ? -16.991 1.699 -8.783 1.00 97.38 314 THR A C 1
ATOM 2389 O O . THR A 1 314 ? -17.707 2.701 -8.745 1.00 97.38 314 THR A O 1
ATOM 2392 N N . TRP A 1 315 ? -15.849 1.618 -8.095 1.00 98.75 315 TRP A N 1
ATOM 2393 C CA . TRP A 1 315 ? -15.386 2.672 -7.198 1.00 98.75 315 TRP A CA 1
ATOM 2394 C C . TRP A 1 315 ? -15.008 3.951 -7.954 1.00 98.75 315 TRP A C 1
ATOM 2396 O O . TRP A 1 315 ? -14.336 3.932 -8.986 1.00 98.75 315 TRP A O 1
ATOM 2406 N N . ASN A 1 316 ? -15.415 5.092 -7.400 1.00 98.56 316 ASN A N 1
ATOM 2407 C CA . ASN A 1 316 ? -15.037 6.407 -7.895 1.00 98.56 316 ASN A CA 1
ATOM 2408 C C . ASN A 1 316 ? -13.753 6.861 -7.193 1.00 98.56 316 ASN A C 1
ATOM 2410 O O . ASN A 1 316 ? -13.792 7.303 -6.046 1.00 98.56 316 ASN A O 1
ATOM 2414 N N . THR A 1 317 ? -12.625 6.770 -7.890 1.00 98.62 317 THR A N 1
ATOM 2415 C CA . THR A 1 317 ? -11.308 7.199 -7.396 1.00 98.62 317 THR A CA 1
ATOM 2416 C C . THR A 1 317 ? -10.978 8.659 -7.721 1.00 98.62 317 THR A C 1
ATOM 2418 O O . THR A 1 317 ? -9.862 9.104 -7.480 1.00 98.62 317 THR A O 1
ATOM 2421 N N . GLY A 1 318 ? -11.918 9.435 -8.274 1.00 98.44 318 GLY A N 1
ATOM 2422 C CA . GLY A 1 318 ? -11.640 10.746 -8.872 1.00 98.44 318 GLY A CA 1
ATOM 2423 C C . GLY A 1 318 ? -11.111 11.828 -7.923 1.00 98.44 318 GLY A C 1
ATOM 2424 O O . GLY A 1 318 ? -10.629 12.850 -8.407 1.00 98.44 318 GLY A O 1
ATOM 2425 N N . LYS A 1 319 ? -11.174 11.628 -6.600 1.00 98.69 319 LYS A N 1
ATOM 2426 C CA . LYS A 1 319 ? -10.554 12.500 -5.584 1.00 98.69 319 LYS A CA 1
ATOM 2427 C C . LYS A 1 319 ? -9.309 11.906 -4.917 1.00 98.69 319 LYS A C 1
ATOM 2429 O O . LYS A 1 319 ? -8.655 12.613 -4.153 1.00 98.69 319 LYS A O 1
ATOM 2434 N N . VAL A 1 320 ? -8.973 10.648 -5.195 1.00 98.81 320 VAL A N 1
ATOM 2435 C CA . VAL A 1 320 ? -7.868 9.950 -4.535 1.00 98.81 320 VAL A CA 1
ATOM 2436 C C . VAL A 1 320 ? -6.540 10.508 -5.037 1.00 98.81 320 VAL A C 1
ATOM 2438 O O . VAL A 1 320 ? -6.277 10.521 -6.240 1.00 98.81 320 VAL A O 1
ATOM 2441 N N . THR A 1 321 ? -5.702 10.965 -4.110 1.00 98.50 321 THR A N 1
ATOM 2442 C CA . THR A 1 321 ? -4.355 11.479 -4.391 1.00 98.50 321 THR A CA 1
ATOM 2443 C C . THR A 1 321 ? -3.271 10.458 -4.047 1.00 98.50 321 THR A C 1
ATOM 2445 O O . THR A 1 321 ? -2.229 10.420 -4.705 1.00 98.50 321 THR A O 1
ATOM 2448 N N . ASN A 1 322 ? -3.531 9.590 -3.065 1.00 98.75 322 ASN A N 1
ATOM 2449 C CA . ASN A 1 322 ? -2.585 8.607 -2.545 1.00 98.75 322 ASN A CA 1
ATOM 2450 C C . ASN A 1 322 ? -3.139 7.173 -2.651 1.00 98.75 322 ASN A C 1
ATOM 2452 O O . ASN A 1 322 ? -4.140 6.837 -2.017 1.00 98.75 322 ASN A O 1
ATOM 2456 N N . MET A 1 323 ? -2.467 6.328 -3.441 1.00 98.69 323 MET A N 1
ATOM 2457 C CA . MET A 1 323 ? -2.744 4.887 -3.595 1.00 98.69 323 MET A CA 1
ATOM 2458 C C . MET A 1 323 ? -1.512 4.022 -3.273 1.00 98.69 323 MET A C 1
ATOM 2460 O O . MET A 1 323 ? -1.421 2.864 -3.691 1.00 98.69 323 MET A O 1
ATOM 2464 N N . MET A 1 324 ? -0.541 4.583 -2.545 1.00 98.81 324 MET A N 1
ATOM 2465 C CA . MET A 1 324 ? 0.699 3.906 -2.170 1.00 98.81 324 MET A CA 1
ATOM 2466 C C . MET A 1 324 ? 0.423 2.527 -1.555 1.00 98.81 324 MET A C 1
ATOM 2468 O O . MET A 1 324 ? -0.328 2.412 -0.590 1.00 98.81 324 MET A O 1
ATOM 2472 N N . ALA A 1 325 ? 1.043 1.485 -2.111 1.00 98.88 325 ALA A N 1
ATOM 2473 C CA . ALA A 1 325 ? 0.962 0.099 -1.648 1.00 98.88 325 ALA A CA 1
ATOM 2474 C C . ALA A 1 325 ? -0.462 -0.482 -1.497 1.00 98.88 325 ALA A C 1
ATOM 2476 O O . ALA A 1 325 ? -0.638 -1.437 -0.745 1.00 98.88 325 ALA A O 1
ATOM 2477 N N . MET A 1 326 ? -1.480 0.059 -2.185 1.00 98.88 326 MET A N 1
ATOM 2478 C CA . MET A 1 326 ? -2.889 -0.315 -1.974 1.00 98.88 326 MET A CA 1
ATOM 2479 C C . MET A 1 326 ? -3.164 -1.830 -2.045 1.00 98.88 326 MET A C 1
ATOM 2481 O O . MET A 1 326 ? -3.957 -2.315 -1.244 1.00 98.88 326 MET A O 1
ATOM 2485 N N . PHE A 1 327 ? -2.495 -2.565 -2.941 1.00 98.94 327 PHE A N 1
ATOM 2486 C CA . PHE A 1 327 ? -2.615 -4.019 -3.128 1.00 98.94 327 PHE A CA 1
ATOM 2487 C C . PHE A 1 327 ? -1.281 -4.756 -2.923 1.00 98.94 327 PHE A C 1
ATOM 2489 O O . PHE A 1 327 ? -1.080 -5.852 -3.452 1.00 98.94 327 PHE A O 1
ATOM 2496 N N . GLN A 1 328 ? -0.341 -4.169 -2.171 1.00 98.94 328 GLN A N 1
ATOM 2497 C CA . GLN A 1 328 ? 0.949 -4.812 -1.917 1.00 98.94 328 GLN A CA 1
ATOM 2498 C C . GLN A 1 328 ? 0.745 -6.165 -1.214 1.00 98.94 328 GLN A C 1
ATOM 2500 O O . GLN A 1 328 ? 0.069 -6.232 -0.195 1.00 98.94 328 GLN A O 1
ATOM 2505 N N . ASN A 1 329 ? 1.330 -7.245 -1.732 1.00 98.88 329 ASN A N 1
ATOM 2506 C CA . ASN A 1 329 ? 1.150 -8.625 -1.257 1.00 98.88 329 ASN A CA 1
ATOM 2507 C C . ASN A 1 329 ? -0.311 -9.151 -1.302 1.00 98.88 329 ASN A C 1
ATOM 2509 O O . ASN A 1 329 ? -0.602 -10.193 -0.712 1.00 98.88 329 ASN A O 1
ATOM 2513 N N . ALA A 1 330 ? -1.231 -8.503 -2.031 1.00 98.75 330 ALA A N 1
ATOM 2514 C CA . ALA A 1 330 ? -2.560 -9.052 -2.327 1.00 98.75 330 ALA A CA 1
ATOM 2515 C C . ALA A 1 330 ? -2.456 -10.099 -3.456 1.00 98.75 330 ALA A C 1
ATOM 2517 O O . ALA A 1 330 ? -2.824 -9.859 -4.607 1.00 98.75 330 ALA A O 1
ATOM 2518 N N . THR A 1 331 ? -1.861 -11.253 -3.142 1.00 98.75 331 THR A N 1
ATOM 2519 C CA . THR A 1 331 ? -1.290 -12.187 -4.131 1.00 98.75 331 THR A CA 1
ATOM 2520 C C . THR A 1 331 ? -2.279 -12.720 -5.173 1.00 98.75 331 THR A C 1
ATOM 2522 O O . THR A 1 331 ? -1.863 -12.979 -6.302 1.00 98.75 331 THR A O 1
ATOM 2525 N N . VAL A 1 332 ? -3.568 -12.852 -4.840 1.00 98.62 332 VAL A N 1
ATOM 2526 C CA . VAL A 1 332 ? -4.621 -13.332 -5.762 1.00 98.62 332 VAL A CA 1
ATOM 2527 C C . VAL A 1 332 ? -5.421 -12.222 -6.459 1.00 98.62 332 VAL A C 1
ATOM 2529 O O . VAL A 1 332 ? -6.294 -12.535 -7.272 1.00 98.62 332 VAL A O 1
ATOM 2532 N N . PHE A 1 333 ? -5.172 -10.945 -6.153 1.00 98.81 333 PHE A N 1
ATOM 2533 C CA . PHE A 1 333 ? -5.983 -9.836 -6.660 1.00 98.81 333 PHE A CA 1
ATOM 2534 C C . PHE A 1 333 ? -5.831 -9.670 -8.180 1.00 98.81 333 PHE A C 1
ATOM 2536 O O . PHE A 1 333 ? -4.736 -9.439 -8.689 1.00 98.81 333 PHE A O 1
ATOM 2543 N N . ASN A 1 334 ? -6.939 -9.762 -8.921 1.00 97.56 334 ASN A N 1
ATOM 2544 C CA . ASN A 1 334 ? -6.933 -9.688 -10.387 1.00 97.56 334 ASN A CA 1
ATOM 2545 C C . ASN A 1 334 ? -8.220 -9.047 -10.951 1.00 97.56 334 ASN A C 1
ATOM 2547 O O . ASN A 1 334 ? -8.826 -9.570 -11.884 1.00 97.56 334 ASN A O 1
ATOM 2551 N N . GLN A 1 335 ? -8.670 -7.933 -10.359 1.00 98.12 335 GLN A N 1
ATOM 2552 C CA . GLN A 1 335 ? -9.958 -7.295 -10.682 1.00 98.12 335 GLN A CA 1
ATOM 2553 C C . GLN A 1 335 ? -9.825 -6.087 -11.630 1.00 98.12 335 GLN A C 1
ATOM 2555 O O . GLN A 1 335 ? -8.809 -5.387 -11.585 1.00 98.12 335 GLN A O 1
ATOM 2560 N N . PRO A 1 336 ? -10.821 -5.822 -12.503 1.00 92.25 336 PRO A N 1
ATOM 2561 C CA . PRO A 1 336 ? -10.682 -4.910 -13.644 1.00 92.25 336 PRO A CA 1
ATOM 2562 C C . PRO A 1 336 ? -10.758 -3.421 -13.251 1.00 92.25 336 PRO A C 1
ATOM 2564 O O . PRO A 1 336 ? -11.726 -2.725 -13.544 1.00 92.25 336 PRO A O 1
ATOM 2567 N N . ILE A 1 337 ? -9.700 -2.912 -12.617 1.00 97.62 337 ILE A N 1
ATOM 2568 C CA . ILE A 1 337 ? -9.572 -1.519 -12.142 1.00 97.62 337 ILE A CA 1
ATOM 2569 C C . ILE A 1 337 ? -9.167 -0.501 -13.232 1.00 97.62 337 ILE A C 1
ATOM 2571 O O . ILE A 1 337 ? -8.930 0.672 -12.947 1.00 97.62 337 ILE A O 1
ATOM 2575 N N . GLY A 1 338 ? -9.119 -0.903 -14.507 1.00 95.00 338 GLY A N 1
ATOM 2576 C CA . GLY A 1 338 ? -8.813 -0.002 -15.630 1.00 95.00 338 GLY A CA 1
ATOM 2577 C C . GLY A 1 338 ? -9.821 1.146 -15.815 1.00 95.00 338 GLY A C 1
ATOM 2578 O O . GLY A 1 338 ? -9.499 2.155 -16.443 1.00 95.00 338 GLY A O 1
ATOM 2579 N N . THR A 1 339 ? -11.027 1.027 -15.252 1.00 92.44 339 THR A N 1
ATOM 2580 C CA . THR A 1 339 ? -12.078 2.063 -15.253 1.00 92.44 339 THR A CA 1
ATOM 2581 C C . THR A 1 339 ? -11.825 3.211 -14.272 1.00 92.44 339 THR A C 1
ATOM 2583 O O . THR A 1 339 ? -12.519 4.225 -14.340 1.00 92.44 339 THR A O 1
ATOM 2586 N N . TRP A 1 340 ? -10.861 3.071 -13.358 1.00 98.38 340 TRP A N 1
ATOM 2587 C CA . TRP A 1 340 ? -10.583 4.062 -12.322 1.00 98.38 340 TRP A CA 1
ATOM 2588 C C . TRP A 1 340 ? -10.062 5.391 -12.886 1.00 98.38 340 TRP A C 1
ATOM 2590 O O . TRP A 1 340 ? -9.252 5.448 -13.814 1.00 98.38 340 TRP A O 1
ATOM 2600 N N . ASN A 1 341 ? -10.514 6.489 -12.279 1.00 97.69 341 ASN A N 1
ATOM 2601 C CA . ASN A 1 341 ? -10.047 7.832 -12.594 1.00 97.69 341 ASN A CA 1
ATOM 2602 C C . ASN A 1 341 ? -8.785 8.146 -11.780 1.00 97.69 341 ASN A C 1
ATOM 2604 O O . ASN A 1 341 ? -8.867 8.411 -10.582 1.00 97.69 341 ASN A O 1
ATOM 2608 N N . MET A 1 342 ? -7.634 8.142 -12.450 1.00 97.75 342 MET A N 1
ATOM 2609 C CA . MET A 1 342 ? -6.321 8.399 -11.844 1.00 97.75 342 MET A CA 1
ATOM 2610 C C . MET A 1 342 ? -5.876 9.869 -11.913 1.00 97.75 342 MET A C 1
ATOM 2612 O O . MET A 1 342 ? -4.780 10.193 -11.469 1.00 97.75 342 MET A O 1
ATOM 2616 N N . ALA A 1 343 ? -6.704 10.780 -12.442 1.00 97.69 343 ALA A N 1
ATOM 2617 C CA . ALA A 1 343 ? -6.274 12.136 -12.799 1.00 97.69 343 ALA A CA 1
ATOM 2618 C C . ALA A 1 343 ? -5.726 12.979 -11.629 1.00 97.69 343 ALA A C 1
ATOM 2620 O O . ALA A 1 343 ? -4.963 13.911 -11.874 1.00 97.69 343 ALA A O 1
ATOM 2621 N N . ASN A 1 344 ? -6.094 12.667 -10.382 1.00 98.25 344 ASN A N 1
ATOM 2622 C CA . ASN A 1 344 ? -5.607 13.350 -9.177 1.00 98.25 344 ASN A CA 1
ATOM 2623 C C . ASN A 1 344 ? -4.557 12.551 -8.382 1.00 98.25 344 ASN A C 1
ATOM 2625 O O . ASN A 1 344 ? -4.000 13.087 -7.426 1.00 98.25 344 ASN A O 1
ATOM 2629 N N . ALA A 1 345 ? -4.244 11.313 -8.782 1.00 98.38 345 ALA A N 1
ATOM 2630 C CA . ALA A 1 345 ? -3.248 10.489 -8.108 1.00 98.38 345 ALA A CA 1
ATOM 2631 C C . ALA A 1 345 ? -1.834 11.056 -8.322 1.00 98.38 345 ALA A C 1
ATOM 2633 O O . ALA A 1 345 ? -1.419 11.309 -9.455 1.00 98.38 345 ALA A O 1
ATOM 2634 N N . THR A 1 346 ? -1.088 11.233 -7.230 1.00 97.94 346 THR A N 1
ATOM 2635 C CA . THR A 1 346 ? 0.310 11.696 -7.238 1.00 97.94 346 THR A CA 1
ATOM 2636 C C . THR A 1 346 ? 1.284 10.598 -6.812 1.00 97.94 346 THR A C 1
ATOM 2638 O O . THR A 1 346 ? 2.386 10.514 -7.359 1.00 97.94 346 THR A O 1
ATOM 2641 N N . ASN A 1 347 ? 0.866 9.714 -5.898 1.00 98.31 347 ASN A N 1
ATOM 2642 C CA . ASN A 1 347 ? 1.655 8.582 -5.410 1.00 98.31 347 ASN A CA 1
ATOM 2643 C C . ASN A 1 347 ? 0.942 7.245 -5.683 1.00 98.31 347 ASN A C 1
ATOM 2645 O O . ASN A 1 347 ? -0.128 6.976 -5.131 1.00 98.31 347 ASN A O 1
ATOM 2649 N N . VAL A 1 348 ? 1.572 6.408 -6.513 1.00 98.62 348 VAL A N 1
ATOM 2650 C CA . VAL A 1 348 ? 1.170 5.017 -6.811 1.00 98.62 348 VAL A CA 1
ATOM 2651 C C . VAL A 1 348 ? 2.311 4.027 -6.525 1.00 98.62 348 VAL A C 1
ATOM 2653 O O . VAL A 1 348 ? 2.315 2.896 -7.013 1.00 98.62 348 VAL A O 1
ATOM 2656 N N . SER A 1 349 ? 3.308 4.443 -5.738 1.00 98.81 349 SER A N 1
ATOM 2657 C CA . SER A 1 349 ? 4.449 3.596 -5.387 1.00 98.81 349 SER A CA 1
ATOM 2658 C C . SER A 1 349 ? 3.986 2.309 -4.697 1.00 98.81 349 SER A C 1
ATOM 2660 O O . SER A 1 349 ? 3.055 2.311 -3.893 1.00 98.81 349 SER A O 1
ATOM 2662 N N . ASN A 1 350 ? 4.625 1.183 -5.013 1.00 98.81 350 ASN A N 1
ATOM 2663 C CA . ASN A 1 350 ? 4.321 -0.155 -4.495 1.00 98.81 350 ASN A CA 1
ATOM 2664 C C . ASN A 1 350 ? 2.877 -0.657 -4.743 1.00 98.81 350 ASN A C 1
ATOM 2666 O O . ASN A 1 350 ? 2.525 -1.705 -4.205 1.00 98.81 350 ASN A O 1
ATOM 2670 N N . MET A 1 351 ? 2.031 0.054 -5.508 1.00 98.81 351 MET A N 1
ATOM 2671 C CA . MET A 1 351 ? 0.575 -0.174 -5.546 1.00 98.81 351 MET A CA 1
ATOM 2672 C C . MET A 1 351 ? 0.180 -1.633 -5.819 1.00 98.81 351 MET A C 1
ATOM 2674 O O . MET A 1 351 ? -0.723 -2.126 -5.149 1.00 98.81 351 MET A O 1
ATOM 2678 N N . MET A 1 352 ? 0.875 -2.319 -6.734 1.00 98.62 352 MET A N 1
ATOM 2679 C CA . MET A 1 352 ? 0.637 -3.720 -7.117 1.00 98.62 352 MET A CA 1
ATOM 2680 C C . MET A 1 352 ? 1.826 -4.632 -6.758 1.00 98.62 352 MET A C 1
ATOM 2682 O O . MET A 1 352 ? 1.984 -5.709 -7.337 1.00 98.62 352 MET A O 1
ATOM 2686 N N . ALA A 1 353 ? 2.698 -4.210 -5.835 1.00 98.88 353 ALA A N 1
ATOM 2687 C CA . ALA A 1 353 ? 3.910 -4.954 -5.501 1.00 98.88 353 ALA A CA 1
ATOM 2688 C C . ALA A 1 353 ? 3.569 -6.347 -4.935 1.00 98.88 353 ALA A C 1
ATOM 2690 O O . ALA A 1 353 ? 2.829 -6.462 -3.964 1.00 98.88 353 ALA A O 1
ATOM 2691 N N . ASN A 1 354 ? 4.100 -7.414 -5.529 1.00 98.81 354 ASN A N 1
ATOM 2692 C CA . ASN A 1 354 ? 3.787 -8.818 -5.238 1.00 98.81 354 ASN A CA 1
ATOM 2693 C C . ASN A 1 354 ? 2.290 -9.188 -5.353 1.00 98.81 354 ASN A C 1
ATOM 2695 O O . ASN A 1 354 ? 1.855 -10.189 -4.777 1.00 98.81 354 ASN A O 1
ATOM 2699 N N . ALA A 1 355 ? 1.488 -8.436 -6.116 1.00 98.56 355 ALA A N 1
ATOM 2700 C CA . ALA A 1 355 ? 0.154 -8.868 -6.537 1.00 98.56 355 ALA A CA 1
ATOM 2701 C C . ALA A 1 355 ? 0.296 -9.939 -7.640 1.00 98.56 355 ALA A C 1
ATOM 2703 O O . ALA A 1 355 ? 0.117 -9.668 -8.827 1.00 98.56 355 ALA A O 1
ATOM 2704 N N . LEU A 1 356 ? 0.718 -11.148 -7.246 1.00 98.44 356 LEU A N 1
ATOM 2705 C CA . LEU A 1 356 ? 1.241 -12.193 -8.141 1.00 98.44 356 LEU A CA 1
ATOM 2706 C C . LEU A 1 356 ? 0.307 -12.525 -9.316 1.00 98.44 356 LEU A C 1
ATOM 2708 O O . LEU A 1 356 ? 0.778 -12.700 -10.436 1.00 98.44 356 LEU A O 1
ATOM 2712 N N . ALA A 1 357 ? -1.004 -12.594 -9.070 1.00 97.56 357 ALA A N 1
ATOM 2713 C CA . ALA A 1 357 ? -2.017 -12.930 -10.070 1.00 97.56 357 ALA A CA 1
ATOM 2714 C C . ALA A 1 357 ? -2.491 -11.744 -10.935 1.00 97.56 357 ALA A C 1
ATOM 2716 O O . ALA A 1 357 ? -3.292 -11.953 -11.851 1.00 97.56 357 ALA A O 1
ATOM 2717 N N . PHE A 1 358 ? -2.055 -10.511 -10.658 1.00 98.50 358 PHE A N 1
ATOM 2718 C CA . PHE A 1 358 ? -2.612 -9.322 -11.299 1.00 98.50 358 PHE A CA 1
ATOM 2719 C C . PHE A 1 358 ? -2.187 -9.194 -12.769 1.00 98.50 358 PHE A C 1
ATOM 2721 O O . PHE A 1 358 ? -1.005 -9.054 -13.082 1.00 98.50 358 PHE A O 1
ATOM 2728 N N . ASN A 1 359 ? -3.158 -9.180 -13.688 1.00 95.12 359 ASN A N 1
ATOM 2729 C CA . ASN A 1 359 ? -2.906 -9.034 -15.125 1.00 95.12 359 ASN A CA 1
ATOM 2730 C C . ASN A 1 359 ? -4.047 -8.292 -15.858 1.00 95.12 359 ASN A C 1
ATOM 2732 O O . ASN A 1 359 ? -4.452 -8.688 -16.950 1.00 95.12 359 ASN A O 1
ATOM 2736 N N . GLN A 1 360 ? -4.598 -7.233 -15.251 1.00 96.38 360 GLN A N 1
ATOM 2737 C CA . GLN A 1 360 ? -5.706 -6.448 -15.824 1.00 96.38 360 GLN A CA 1
ATOM 2738 C C . GLN A 1 360 ? -5.220 -5.206 -16.590 1.00 96.38 360 GLN A C 1
ATOM 2740 O O . GLN A 1 360 ? -4.184 -4.637 -16.237 1.00 96.38 360 GLN A O 1
ATOM 2745 N N . PRO A 1 361 ? -5.933 -4.766 -17.646 1.00 87.69 361 PRO A N 1
ATOM 2746 C CA . PRO A 1 361 ? -5.500 -3.650 -18.484 1.00 87.69 361 PRO A CA 1
ATOM 2747 C C . PRO A 1 361 ? -5.572 -2.305 -17.744 1.00 87.69 361 PRO A C 1
ATOM 2749 O O . PRO A 1 361 ? -6.624 -1.930 -17.227 1.00 87.69 361 PRO A O 1
ATOM 2752 N N . LEU A 1 362 ? -4.461 -1.557 -17.755 1.00 94.00 362 LEU A N 1
ATOM 2753 C CA . LEU A 1 362 ? -4.312 -0.254 -17.081 1.00 94.00 362 LEU A CA 1
ATOM 2754 C C . LEU A 1 362 ? -4.057 0.931 -18.038 1.00 94.00 362 LEU A C 1
ATOM 2756 O O . LEU A 1 362 ? -3.875 2.066 -17.597 1.00 94.00 362 LEU A O 1
ATOM 2760 N N . GLY A 1 363 ? -4.038 0.699 -19.355 1.00 86.75 363 GLY A N 1
ATOM 2761 C CA . GLY A 1 363 ? -3.687 1.721 -20.355 1.00 86.75 363 GLY A CA 1
ATOM 2762 C C . GLY A 1 363 ? -4.669 2.901 -20.475 1.00 86.75 363 GLY A C 1
ATOM 2763 O O . GLY A 1 363 ? -4.375 3.877 -21.161 1.00 86.75 363 GLY A O 1
ATOM 2764 N N . THR A 1 364 ? -5.829 2.835 -19.821 1.00 88.75 364 THR A N 1
ATOM 2765 C CA . THR A 1 364 ? -6.839 3.906 -19.738 1.00 88.75 364 THR A CA 1
ATOM 2766 C C . THR A 1 364 ? -6.587 4.912 -18.613 1.00 88.75 364 THR A C 1
ATOM 2768 O O . THR A 1 364 ? -7.262 5.940 -18.556 1.00 88.75 364 THR A O 1
ATOM 2771 N N . TRP A 1 365 ? -5.633 4.648 -17.717 1.00 97.50 365 TRP A N 1
ATOM 2772 C CA . TRP A 1 365 ? -5.329 5.521 -16.585 1.00 97.50 365 TRP A CA 1
ATOM 2773 C C . TRP A 1 365 ? -4.650 6.832 -17.011 1.00 97.50 365 TRP A C 1
ATOM 2775 O O . TRP A 1 365 ? -3.630 6.837 -17.698 1.00 97.50 365 TRP A O 1
ATOM 2785 N N . ASN A 1 366 ? -5.178 7.961 -16.529 1.00 96.56 366 ASN A N 1
ATOM 2786 C CA . ASN A 1 366 ? -4.523 9.263 -16.646 1.00 96.56 366 ASN A CA 1
ATOM 2787 C C . ASN A 1 366 ? -3.484 9.442 -15.528 1.00 96.56 366 ASN A C 1
ATOM 2789 O O . ASN A 1 366 ? -3.832 9.849 -14.424 1.00 96.56 366 ASN A O 1
ATOM 2793 N N . THR A 1 367 ? -2.214 9.177 -15.824 1.00 98.25 367 THR A N 1
ATOM 2794 C CA . THR A 1 367 ? -1.100 9.280 -14.865 1.00 98.25 367 THR A CA 1
ATOM 2795 C C . THR A 1 367 ? -0.419 10.657 -14.834 1.00 98.25 367 THR A C 1
ATOM 2797 O O . THR A 1 367 ? 0.628 10.798 -14.213 1.00 98.25 367 THR A O 1
ATOM 2800 N N . ALA A 1 368 ? -0.967 11.692 -15.487 1.00 98.25 368 ALA A N 1
ATOM 2801 C CA . ALA A 1 368 ? -0.268 12.968 -15.723 1.00 98.25 368 ALA A CA 1
ATOM 2802 C C . ALA A 1 368 ? 0.121 13.773 -14.460 1.00 98.25 368 ALA A C 1
ATOM 2804 O O . ALA A 1 368 ? 0.881 14.741 -14.559 1.00 98.25 368 ALA A O 1
ATOM 2805 N N . ASN A 1 369 ? -0.405 13.401 -13.289 1.00 98.44 369 ASN A N 1
ATOM 2806 C CA . ASN A 1 369 ? -0.061 13.979 -11.988 1.00 98.44 369 ASN A CA 1
ATOM 2807 C C . ASN A 1 369 ? 0.809 13.069 -11.103 1.00 98.44 369 ASN A C 1
ATOM 2809 O O . ASN A 1 369 ? 1.272 13.531 -10.062 1.00 98.44 369 ASN A O 1
ATOM 2813 N N . VAL A 1 370 ? 1.095 11.836 -11.532 1.00 98.75 370 VAL A N 1
ATOM 2814 C CA . VAL A 1 370 ? 1.947 10.895 -10.795 1.00 98.75 370 VAL A CA 1
ATOM 2815 C C . VAL A 1 370 ? 3.396 11.380 -10.805 1.00 98.75 370 VAL A C 1
ATOM 2817 O O . VAL A 1 370 ? 3.967 11.646 -11.863 1.00 98.75 370 VAL A O 1
ATOM 2820 N N . THR A 1 371 ? 3.996 11.464 -9.619 1.00 98.19 371 THR A N 1
ATOM 2821 C CA . THR A 1 371 ? 5.411 11.819 -9.429 1.00 98.19 371 THR A CA 1
ATOM 2822 C C . THR A 1 371 ? 6.268 10.626 -9.016 1.00 98.19 371 THR A C 1
ATOM 2824 O O . THR A 1 371 ? 7.461 10.609 -9.308 1.00 98.19 371 THR A O 1
ATOM 2827 N N . ASP A 1 372 ? 5.677 9.616 -8.372 1.00 98.38 372 ASP A N 1
ATOM 2828 C CA . ASP A 1 372 ? 6.392 8.435 -7.877 1.00 98.38 372 ASP A CA 1
ATOM 2829 C C . ASP A 1 372 ? 5.727 7.131 -8.349 1.00 98.38 372 ASP A C 1
ATOM 2831 O O . ASP A 1 372 ? 4.558 6.867 -8.049 1.00 98.38 372 ASP A O 1
ATOM 2835 N N . MET A 1 373 ? 6.495 6.325 -9.092 1.00 98.56 373 MET A N 1
ATOM 2836 C CA . MET A 1 373 ? 6.133 4.986 -9.576 1.00 98.56 373 MET A CA 1
ATOM 2837 C C . MET A 1 373 ? 7.031 3.888 -8.971 1.00 98.56 373 MET A C 1
ATOM 2839 O O . MET A 1 373 ? 7.059 2.757 -9.467 1.00 98.56 373 MET A O 1
ATOM 2843 N N . SER A 1 374 ? 7.772 4.194 -7.898 1.00 98.81 374 SER A N 1
ATOM 2844 C C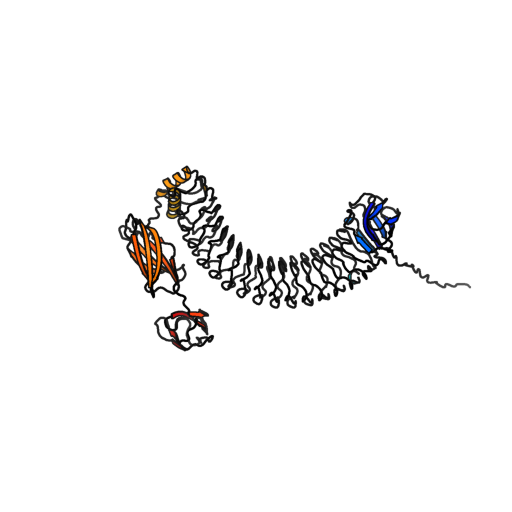A . SER A 1 374 ? 8.716 3.265 -7.267 1.00 98.81 374 SER A CA 1
ATOM 2845 C C . SER A 1 374 ? 8.040 1.946 -6.892 1.00 98.81 374 SER A C 1
ATOM 2847 O O . SER A 1 374 ? 7.000 1.941 -6.237 1.00 98.81 374 SER A O 1
ATOM 2849 N N . SER A 1 375 ? 8.623 0.820 -7.293 1.00 98.88 375 SER A N 1
ATOM 2850 C CA . SER A 1 375 ? 8.153 -0.543 -7.020 1.00 98.88 375 SER A CA 1
ATOM 2851 C C . SER A 1 375 ? 6.709 -0.844 -7.448 1.00 98.88 375 SER A C 1
ATOM 2853 O O . SER A 1 375 ? 6.146 -1.834 -6.989 1.00 98.88 375 SER A O 1
ATOM 2855 N N . MET A 1 376 ? 6.079 -0.014 -8.292 1.00 98.75 376 MET A N 1
ATOM 2856 C CA . MET A 1 376 ? 4.635 -0.083 -8.570 1.00 98.75 376 MET A CA 1
ATOM 2857 C C . MET A 1 376 ? 4.160 -1.482 -8.998 1.00 98.75 376 MET A C 1
ATOM 2859 O O . MET A 1 376 ? 3.106 -1.914 -8.536 1.00 98.75 376 MET A O 1
ATOM 2863 N N . MET A 1 377 ? 4.949 -2.189 -9.816 1.00 98.62 377 MET A N 1
ATOM 2864 C CA . MET A 1 377 ? 4.669 -3.541 -10.322 1.00 98.62 377 MET A CA 1
ATOM 2865 C C . MET A 1 377 ? 5.739 -4.561 -9.875 1.00 98.62 377 MET A C 1
ATOM 2867 O O . MET A 1 377 ? 5.877 -5.627 -10.479 1.00 98.62 377 MET A O 1
ATOM 2871 N N . ALA A 1 378 ? 6.519 -4.249 -8.831 1.00 98.88 378 ALA A N 1
ATOM 2872 C CA . ALA A 1 378 ? 7.606 -5.107 -8.358 1.00 98.88 378 ALA A CA 1
ATOM 2873 C C . ALA A 1 378 ? 7.063 -6.468 -7.896 1.00 98.88 378 ALA A C 1
ATOM 2875 O O . ALA A 1 378 ? 6.230 -6.523 -7.002 1.00 98.88 378 ALA A O 1
ATOM 2876 N N . GLY A 1 379 ? 7.503 -7.572 -8.493 1.00 98.69 379 GLY A N 1
ATOM 2877 C CA . GLY A 1 379 ? 7.040 -8.922 -8.168 1.00 98.69 379 GLY A CA 1
ATOM 2878 C C . GLY A 1 379 ? 5.620 -9.250 -8.643 1.00 98.69 379 GLY A C 1
ATOM 2879 O O . GLY A 1 379 ? 5.115 -10.318 -8.304 1.00 98.69 379 GLY A O 1
ATOM 2880 N N . ALA A 1 380 ? 4.968 -8.391 -9.437 1.00 98.00 380 ALA A N 1
ATOM 2881 C CA . ALA A 1 380 ? 3.689 -8.695 -10.088 1.00 98.00 380 ALA A CA 1
ATOM 2882 C C . ALA A 1 380 ? 3.908 -9.712 -11.229 1.00 98.00 380 ALA A C 1
ATOM 2884 O O . ALA A 1 380 ? 3.945 -9.369 -12.411 1.00 98.00 380 ALA A O 1
ATOM 2885 N N . SER A 1 381 ? 4.143 -10.974 -10.865 1.00 95.19 381 SER A N 1
ATOM 2886 C CA . SER A 1 381 ? 4.745 -11.986 -11.741 1.00 95.19 381 SER A CA 1
ATOM 2887 C C . SER A 1 381 ? 3.898 -12.378 -12.954 1.00 95.19 381 SER A C 1
ATOM 2889 O O . SER A 1 381 ? 4.478 -12.772 -13.964 1.00 95.19 381 SER A O 1
ATOM 2891 N N . ALA A 1 382 ? 2.569 -12.236 -12.895 1.00 92.88 382 ALA A N 1
ATOM 2892 C CA . ALA A 1 382 ? 1.667 -12.454 -14.029 1.00 92.88 382 ALA A CA 1
ATOM 2893 C C . ALA A 1 382 ? 1.442 -11.216 -14.924 1.00 92.88 382 ALA A C 1
ATOM 2895 O O . ALA A 1 382 ? 0.806 -11.346 -15.974 1.00 92.88 382 ALA A O 1
ATOM 2896 N N . PHE A 1 383 ? 1.912 -10.024 -14.537 1.00 97.81 383 PHE A N 1
ATOM 2897 C CA . PHE A 1 383 ? 1.555 -8.784 -15.228 1.00 97.81 383 PHE A CA 1
ATOM 2898 C C . PHE A 1 383 ? 2.275 -8.630 -16.575 1.00 97.81 383 PHE A C 1
ATOM 2900 O O . PHE A 1 383 ? 3.502 -8.550 -16.639 1.00 97.81 383 PHE A O 1
ATOM 2907 N N . ASN A 1 384 ? 1.505 -8.518 -17.661 1.00 92.75 384 ASN A N 1
ATOM 2908 C CA . ASN A 1 384 ? 2.035 -8.256 -19.004 1.00 92.75 384 ASN A CA 1
ATOM 2909 C C . ASN A 1 384 ? 1.064 -7.422 -19.865 1.00 92.75 384 ASN A C 1
ATOM 2911 O O . ASN A 1 384 ? 0.909 -7.677 -21.058 1.00 92.75 384 ASN A O 1
ATOM 2915 N N . GLN A 1 385 ? 0.374 -6.443 -19.264 1.00 92.88 385 GLN A N 1
ATOM 2916 C CA . GLN A 1 385 ? -0.535 -5.535 -19.982 1.00 92.88 385 GLN A CA 1
ATOM 2917 C C . GLN A 1 385 ? 0.168 -4.242 -20.402 1.00 92.88 385 GLN A C 1
ATOM 2919 O O . GLN A 1 385 ? 1.065 -3.757 -19.714 1.00 92.88 385 GLN A O 1
ATOM 2924 N N . SER A 1 386 ? -0.250 -3.673 -21.535 1.00 86.44 386 SER A N 1
ATOM 2925 C CA . SER A 1 386 ? 0.358 -2.452 -22.073 1.00 86.44 386 SER A CA 1
ATOM 2926 C C . SER A 1 386 ? 0.119 -1.233 -21.172 1.00 86.44 386 SER A C 1
ATOM 2928 O O . SER A 1 386 ? -0.998 -0.991 -20.707 1.00 86.44 386 SER A O 1
ATOM 2930 N N . VAL A 1 387 ? 1.191 -0.462 -20.972 1.00 92.94 387 VAL A N 1
ATOM 2931 C CA . VAL A 1 387 ? 1.264 0.771 -20.163 1.00 92.94 387 VAL A CA 1
ATOM 2932 C C . VAL A 1 387 ? 1.958 1.924 -20.917 1.00 92.94 387 VAL A C 1
ATOM 2934 O O . VAL A 1 387 ? 2.268 2.969 -20.350 1.00 92.94 387 VAL A O 1
ATOM 2937 N N . ASP A 1 388 ? 2.181 1.763 -22.226 1.00 87.94 388 ASP A N 1
ATOM 2938 C CA . ASP A 1 388 ? 2.861 2.732 -23.109 1.00 87.94 388 ASP A CA 1
ATOM 2939 C C . ASP A 1 388 ? 2.072 4.049 -23.294 1.00 87.94 388 ASP A C 1
ATOM 2941 O O . ASP A 1 388 ? 2.607 5.056 -23.753 1.00 87.94 388 ASP A O 1
ATOM 2945 N N . THR A 1 389 ? 0.788 4.056 -22.920 1.00 86.94 389 THR A N 1
ATOM 2946 C CA . THR A 1 389 ? -0.104 5.228 -22.937 1.00 86.94 389 THR A CA 1
ATOM 2947 C C . THR A 1 389 ? 0.037 6.137 -21.714 1.00 86.94 389 THR A C 1
ATOM 2949 O O . THR A 1 389 ? -0.533 7.230 -21.707 1.00 86.94 389 THR A O 1
ATOM 2952 N N . TRP A 1 390 ? 0.753 5.710 -20.670 1.00 97.31 390 TRP A N 1
ATOM 2953 C CA . TRP A 1 390 ? 0.915 6.493 -19.448 1.00 97.31 390 TRP A CA 1
ATOM 2954 C C . TRP A 1 390 ? 1.742 7.760 -19.691 1.00 97.31 390 TRP A C 1
ATOM 2956 O O . TRP A 1 390 ? 2.824 7.738 -20.277 1.00 97.31 390 TRP A O 1
ATOM 2966 N N . ASN A 1 391 ? 1.248 8.887 -19.181 1.00 97.25 391 ASN A N 1
ATOM 2967 C CA . ASN A 1 391 ? 2.004 10.129 -19.137 1.00 97.25 391 ASN A CA 1
ATOM 2968 C C . ASN A 1 391 ? 2.937 10.106 -17.920 1.00 97.25 391 ASN A C 1
ATOM 2970 O O . ASN A 1 391 ? 2.483 10.260 -16.787 1.00 97.25 391 ASN A O 1
ATOM 2974 N N . THR A 1 392 ? 4.234 9.929 -18.163 1.00 98.44 392 THR A N 1
ATOM 2975 C CA . THR A 1 392 ? 5.277 9.886 -17.127 1.00 98.44 392 THR A CA 1
ATOM 2976 C C . THR A 1 392 ? 6.009 11.221 -16.940 1.00 98.44 392 THR A C 1
ATOM 2978 O O . THR A 1 392 ? 6.989 11.280 -16.208 1.00 98.44 392 THR A O 1
ATOM 2981 N N . ALA A 1 393 ? 5.570 12.316 -17.575 1.00 98.38 393 ALA A N 1
ATOM 2982 C CA . ALA A 1 393 ? 6.350 13.559 -17.660 1.00 98.38 393 ALA A CA 1
ATOM 2983 C C . ALA A 1 393 ? 6.648 14.244 -16.307 1.00 98.38 393 ALA A C 1
ATOM 2985 O O . ALA A 1 393 ? 7.553 15.078 -16.239 1.00 98.38 393 ALA A O 1
ATOM 2986 N N . LYS A 1 394 ? 5.906 13.915 -15.241 1.00 98.62 394 LYS A N 1
ATOM 2987 C CA . LYS A 1 394 ? 6.152 14.389 -13.865 1.00 98.62 394 LYS A CA 1
ATOM 2988 C C . LYS A 1 394 ? 6.863 13.370 -12.966 1.00 98.62 394 LYS A C 1
ATOM 2990 O O . LYS A 1 394 ? 7.183 13.711 -11.831 1.00 98.62 394 LYS A O 1
ATOM 2995 N N . VAL A 1 395 ? 7.109 12.152 -13.447 1.00 98.81 395 VAL A N 1
ATOM 2996 C CA . VAL A 1 395 ? 7.708 11.075 -12.652 1.00 98.81 395 VAL A CA 1
ATOM 2997 C C . VAL A 1 395 ? 9.180 11.385 -12.387 1.00 98.81 395 VAL A C 1
ATOM 2999 O O . VAL A 1 395 ? 9.938 11.664 -13.317 1.00 98.81 395 VAL A O 1
ATOM 3002 N N . THR A 1 396 ? 9.580 11.325 -11.117 1.00 98.50 396 THR A N 1
ATOM 3003 C CA . THR A 1 396 ? 10.966 11.516 -10.664 1.00 98.50 396 THR A CA 1
ATOM 3004 C C . THR A 1 396 ? 11.627 10.207 -10.234 1.00 98.50 396 THR A C 1
ATOM 3006 O O . THR A 1 396 ? 12.841 10.068 -10.376 1.00 98.50 396 THR A O 1
ATOM 3009 N N . SER A 1 397 ? 10.852 9.213 -9.784 1.00 98.69 397 SER A N 1
ATOM 3010 C CA . SER A 1 397 ? 11.361 7.882 -9.431 1.00 98.69 397 SER A CA 1
ATOM 3011 C C . SER A 1 397 ? 10.628 6.760 -10.165 1.00 98.69 397 SER A C 1
ATOM 3013 O O . SER A 1 397 ? 9.399 6.670 -10.135 1.00 98.69 397 SER A O 1
ATOM 3015 N N . MET A 1 398 ? 11.419 5.880 -10.782 1.00 98.75 398 MET A N 1
ATOM 3016 C CA . MET A 1 398 ? 11.018 4.588 -11.354 1.00 98.75 398 MET A CA 1
ATOM 3017 C C . MET A 1 398 ? 11.781 3.423 -10.690 1.00 98.75 398 MET A C 1
ATOM 3019 O O . MET A 1 398 ? 11.849 2.316 -11.231 1.00 98.75 398 MET A O 1
ATOM 3023 N N . LYS A 1 399 ? 12.369 3.662 -9.508 1.00 98.88 399 LYS A N 1
ATOM 3024 C CA . LYS A 1 399 ? 13.111 2.665 -8.726 1.00 98.88 399 LYS A CA 1
ATOM 3025 C C . LYS A 1 399 ? 12.318 1.365 -8.574 1.00 98.88 399 LYS A C 1
ATOM 3027 O O . LYS A 1 399 ? 11.158 1.407 -8.184 1.00 98.88 399 LYS A O 1
ATOM 3032 N N . SER A 1 400 ? 12.928 0.213 -8.840 1.00 98.88 400 SER A N 1
ATOM 3033 C CA . SER A 1 400 ? 12.338 -1.127 -8.688 1.00 98.88 400 SER A CA 1
ATOM 3034 C C . SER A 1 400 ? 11.012 -1.362 -9.431 1.00 98.88 400 SER A C 1
ATOM 3036 O O . SER A 1 400 ? 10.352 -2.362 -9.164 1.00 98.88 400 SER A O 1
ATOM 3038 N N . MET A 1 401 ? 10.588 -0.484 -10.353 1.00 98.81 401 MET A N 1
ATOM 3039 C CA . MET A 1 401 ? 9.212 -0.462 -10.878 1.00 98.81 401 MET A CA 1
ATOM 3040 C C . MET A 1 401 ? 8.721 -1.809 -11.436 1.00 98.81 401 MET A C 1
ATOM 3042 O O . MET A 1 401 ? 7.565 -2.162 -11.203 1.00 98.81 401 MET A O 1
ATOM 3046 N N . PHE A 1 402 ? 9.600 -2.562 -12.104 1.00 98.88 402 PHE A N 1
ATOM 3047 C CA . PHE A 1 402 ? 9.367 -3.903 -12.650 1.00 98.88 402 PHE A CA 1
ATOM 3048 C C . PHE A 1 402 ? 10.364 -4.944 -12.099 1.00 98.88 402 PHE A C 1
ATOM 3050 O O . PHE A 1 402 ? 10.612 -5.972 -12.730 1.00 98.88 402 PHE A O 1
ATOM 3057 N N . GLN A 1 403 ? 10.942 -4.708 -10.915 1.00 98.88 403 GLN A N 1
ATOM 3058 C CA . GLN A 1 403 ? 11.801 -5.686 -10.241 1.00 98.88 403 GLN A CA 1
ATOM 3059 C C . GLN A 1 403 ? 11.050 -7.019 -10.077 1.00 98.88 403 GLN A C 1
ATOM 3061 O O . GLN A 1 403 ? 9.908 -7.015 -9.635 1.00 98.88 403 GLN A O 1
ATOM 3066 N N . ASN A 1 404 ? 11.658 -8.164 -10.395 1.00 98.62 404 ASN A N 1
ATOM 3067 C CA . ASN A 1 404 ? 11.026 -9.494 -10.356 1.00 98.62 404 ASN A CA 1
ATOM 3068 C C . ASN A 1 404 ? 9.733 -9.636 -11.204 1.00 98.62 404 ASN A C 1
ATOM 3070 O O . ASN A 1 404 ? 8.949 -10.562 -10.976 1.00 98.62 404 ASN A O 1
ATOM 3074 N N . ALA A 1 405 ? 9.473 -8.754 -12.179 1.00 97.50 405 ALA A N 1
ATOM 3075 C CA . ALA A 1 405 ? 8.315 -8.864 -13.073 1.00 97.50 405 ALA A CA 1
ATOM 3076 C C . ALA A 1 405 ? 8.537 -9.982 -14.113 1.00 97.50 405 ALA A C 1
ATOM 3078 O O . ALA A 1 405 ? 8.967 -9.745 -15.243 1.00 97.50 405 ALA A O 1
ATOM 3079 N N . ALA A 1 406 ? 8.275 -11.224 -13.698 1.00 96.00 406 ALA A N 1
ATOM 3080 C CA . ALA A 1 406 ? 8.726 -12.448 -14.366 1.00 96.00 406 ALA A CA 1
ATOM 3081 C C . ALA A 1 406 ? 8.356 -12.571 -15.858 1.00 96.00 406 ALA A C 1
ATOM 3083 O O . ALA A 1 406 ? 9.129 -13.152 -16.620 1.00 96.00 406 ALA A O 1
ATOM 3084 N N . VAL A 1 407 ? 7.200 -12.036 -16.271 1.00 92.81 407 VAL A N 1
ATOM 3085 C CA . VAL A 1 407 ? 6.678 -12.142 -17.649 1.00 92.81 407 VAL A CA 1
ATOM 3086 C C . VAL A 1 407 ? 6.483 -10.794 -18.359 1.00 92.81 407 VAL A C 1
ATOM 3088 O O . VAL A 1 407 ? 5.960 -10.768 -19.474 1.00 92.81 407 VAL A O 1
ATOM 3091 N N . PHE A 1 408 ? 6.892 -9.677 -17.748 1.00 97.25 408 PHE A N 1
ATOM 3092 C CA . PHE A 1 408 ? 6.639 -8.345 -18.300 1.00 97.25 408 PHE A CA 1
ATOM 3093 C C . PHE A 1 408 ? 7.564 -8.023 -19.483 1.00 97.25 408 PHE A C 1
ATOM 3095 O O . PHE A 1 408 ? 8.784 -7.949 -19.339 1.00 97.25 408 PHE A O 1
ATOM 3102 N N . ASN A 1 409 ? 6.977 -7.788 -20.659 1.00 90.81 409 ASN A N 1
ATOM 3103 C CA . ASN A 1 409 ? 7.711 -7.431 -21.875 1.00 90.81 409 ASN A CA 1
ATOM 3104 C C . ASN A 1 409 ? 6.873 -6.522 -22.800 1.00 90.81 409 ASN A C 1
ATOM 3106 O O . ASN A 1 409 ? 6.747 -6.795 -23.991 1.00 90.81 409 ASN A O 1
ATOM 3110 N N . GLN A 1 410 ? 6.250 -5.470 -22.251 1.00 92.12 410 GLN A N 1
ATOM 3111 C CA . GLN A 1 410 ? 5.405 -4.530 -23.010 1.00 92.12 410 GLN A CA 1
ATOM 3112 C C . GLN A 1 410 ? 6.146 -3.236 -23.378 1.00 92.12 410 GLN A C 1
ATOM 3114 O O . GLN A 1 410 ? 6.964 -2.783 -22.575 1.00 92.12 410 GLN A O 1
ATOM 3119 N N . PRO A 1 411 ? 5.856 -2.612 -24.539 1.00 79.94 411 PRO A N 1
ATOM 3120 C CA . PRO A 1 411 ? 6.521 -1.385 -24.974 1.00 79.94 411 PRO A CA 1
ATOM 3121 C C . PRO A 1 411 ? 6.474 -0.259 -23.933 1.00 79.94 411 PRO A C 1
ATOM 3123 O O . PRO A 1 411 ? 5.452 -0.054 -23.281 1.00 79.94 411 PRO A O 1
ATOM 3126 N N . LEU A 1 412 ? 7.583 0.480 -23.821 1.00 87.69 412 LEU A N 1
ATOM 3127 C CA . LEU A 1 412 ? 7.755 1.654 -22.947 1.00 87.69 412 LEU A CA 1
ATOM 3128 C C . LEU A 1 412 ? 8.393 2.847 -23.692 1.00 87.69 412 LEU A C 1
ATOM 3130 O O . LEU A 1 412 ? 8.917 3.783 -23.082 1.00 87.69 412 LEU A O 1
ATOM 3134 N N . ALA A 1 413 ? 8.439 2.789 -25.025 1.00 81.50 413 ALA A N 1
ATOM 3135 C CA . ALA A 1 413 ? 9.236 3.704 -25.840 1.00 81.50 413 ALA A CA 1
ATOM 3136 C C . ALA A 1 413 ? 8.683 5.140 -25.853 1.00 81.50 413 ALA A C 1
ATOM 3138 O O . ALA A 1 413 ? 9.437 6.075 -26.117 1.00 81.50 413 ALA A O 1
ATOM 3139 N N . ASN A 1 414 ? 7.388 5.328 -25.566 1.00 82.25 414 ASN A N 1
ATOM 3140 C CA . ASN A 1 414 ? 6.758 6.652 -25.550 1.00 82.25 414 ASN A CA 1
ATOM 3141 C C . ASN A 1 414 ? 6.841 7.358 -24.181 1.00 82.25 414 ASN A C 1
ATOM 3143 O O . ASN A 1 414 ? 6.374 8.491 -24.053 1.00 82.25 414 ASN A O 1
ATOM 3147 N N . TRP A 1 415 ? 7.417 6.719 -23.156 1.00 95.62 415 TRP A N 1
ATOM 3148 C CA . TRP A 1 415 ? 7.550 7.314 -21.827 1.00 95.62 415 TRP A CA 1
ATOM 3149 C C . TRP A 1 415 ? 8.514 8.508 -21.829 1.00 95.62 415 TRP A C 1
ATOM 3151 O O . TRP A 1 415 ? 9.651 8.437 -22.298 1.00 95.62 415 TRP A O 1
ATOM 3161 N N . ASN A 1 416 ? 8.067 9.620 -21.247 1.00 96.56 416 ASN A N 1
ATOM 3162 C CA . ASN A 1 416 ? 8.900 10.791 -21.010 1.00 96.56 416 ASN A CA 1
ATOM 3163 C C . ASN A 1 416 ? 9.653 10.623 -19.684 1.00 96.56 416 ASN A C 1
ATOM 3165 O O . ASN A 1 416 ? 9.063 10.759 -18.613 1.00 96.56 416 ASN A O 1
ATOM 3169 N N . THR A 1 417 ? 10.953 10.350 -19.761 1.00 98.50 417 THR A N 1
ATOM 3170 C CA . THR A 1 417 ? 11.834 10.159 -18.598 1.00 98.50 417 THR A CA 1
ATOM 3171 C C . THR A 1 417 ? 12.634 11.411 -18.219 1.00 98.50 417 THR A C 1
ATOM 3173 O O . THR A 1 417 ? 13.464 11.350 -17.321 1.00 98.50 417 THR A O 1
ATOM 3176 N N . ALA A 1 418 ? 12.407 12.568 -18.857 1.00 98.44 418 ALA A N 1
ATOM 3177 C CA . ALA A 1 418 ? 13.268 13.756 -18.727 1.00 98.44 418 ALA A CA 1
ATOM 3178 C C . ALA A 1 418 ? 13.306 14.403 -17.322 1.00 98.44 418 ALA A C 1
ATOM 3180 O O . ALA A 1 418 ? 14.109 15.309 -17.081 1.00 98.44 418 ALA A O 1
ATOM 3181 N N . ASN A 1 419 ? 12.434 13.967 -16.409 1.00 98.62 419 ASN A N 1
ATOM 3182 C CA . ASN A 1 419 ? 12.416 14.360 -14.997 1.00 98.62 419 ASN A CA 1
ATOM 3183 C C . ASN A 1 419 ? 12.797 13.223 -14.033 1.00 98.62 419 ASN A C 1
ATOM 3185 O O . ASN A 1 419 ? 12.899 13.478 -12.835 1.00 98.62 419 ASN A O 1
ATOM 3189 N N . VAL A 1 420 ? 13.054 12.011 -14.536 1.00 98.88 420 VAL A N 1
ATOM 3190 C CA . VAL A 1 420 ? 13.439 10.859 -13.715 1.00 98.88 420 VAL A CA 1
ATOM 3191 C C . VAL A 1 420 ? 14.869 11.041 -13.212 1.00 98.88 420 VAL A C 1
ATOM 3193 O O . VAL A 1 420 ? 15.789 11.297 -13.989 1.00 98.88 420 VAL A O 1
ATOM 3196 N N . THR A 1 421 ? 15.043 10.893 -11.903 1.00 98.81 421 THR A N 1
ATOM 3197 C CA . THR A 1 421 ? 16.331 10.929 -11.205 1.00 98.81 421 THR A CA 1
ATOM 3198 C C . THR A 1 421 ? 16.757 9.548 -10.702 1.00 98.81 421 THR A C 1
ATOM 3200 O O . THR A 1 421 ? 17.952 9.281 -10.633 1.00 98.81 421 THR A O 1
ATOM 3203 N N . ASP A 1 422 ? 15.813 8.653 -10.387 1.00 98.88 422 ASP A N 1
ATOM 3204 C CA . ASP A 1 422 ? 16.110 7.308 -9.867 1.00 98.88 422 ASP A CA 1
ATOM 3205 C C . ASP A 1 422 ? 15.510 6.194 -10.748 1.00 98.88 422 ASP A C 1
ATOM 3207 O O . ASP A 1 422 ? 14.294 6.121 -10.942 1.00 98.88 422 ASP A O 1
ATOM 3211 N N . MET A 1 423 ? 16.383 5.328 -11.276 1.00 98.81 423 MET A N 1
ATOM 3212 C CA . MET A 1 423 ? 16.078 4.103 -12.033 1.00 98.81 423 MET A CA 1
ATOM 3213 C C . MET A 1 423 ? 16.706 2.851 -11.382 1.00 98.81 423 MET A C 1
ATOM 3215 O O . MET A 1 423 ? 16.806 1.795 -12.012 1.00 98.81 423 MET A O 1
ATOM 3219 N N . ASN A 1 424 ? 17.137 2.945 -10.119 1.00 98.88 424 ASN A N 1
ATOM 3220 C CA . ASN A 1 424 ? 17.691 1.841 -9.335 1.00 98.88 424 ASN A CA 1
ATOM 3221 C C . ASN A 1 424 ? 16.828 0.582 -9.452 1.00 98.88 424 ASN A C 1
ATOM 3223 O O . ASN A 1 424 ? 15.629 0.633 -9.202 1.00 98.88 424 ASN A O 1
ATOM 3227 N N . SER A 1 425 ? 17.428 -0.553 -9.802 1.00 98.94 425 SER A N 1
ATOM 3228 C CA . SER A 1 425 ? 16.768 -1.864 -9.836 1.00 98.94 425 SER A CA 1
ATOM 3229 C C . SER A 1 425 ? 15.508 -1.956 -10.720 1.00 98.94 425 SER A C 1
ATOM 3231 O O . SER A 1 425 ? 14.728 -2.891 -10.549 1.00 98.94 425 SER A O 1
ATOM 3233 N N . MET A 1 426 ? 15.269 -1.014 -11.651 1.00 98.88 426 MET A N 1
ATOM 3234 C CA . MET A 1 426 ? 13.989 -0.885 -12.376 1.00 98.88 426 MET A CA 1
ATOM 3235 C C . MET A 1 426 ? 13.514 -2.188 -13.045 1.00 98.88 426 MET A C 1
ATOM 3237 O O . MET A 1 426 ? 12.321 -2.475 -12.995 1.00 98.88 426 MET A O 1
ATOM 3241 N N . PHE A 1 427 ? 14.436 -2.981 -13.601 1.00 98.88 427 PHE A N 1
ATOM 3242 C CA . PHE A 1 427 ? 14.202 -4.294 -14.218 1.00 98.88 427 PHE A CA 1
ATOM 3243 C C . PHE A 1 427 ? 15.054 -5.407 -13.575 1.00 98.88 427 PHE A C 1
ATOM 3245 O O . PHE A 1 427 ? 15.320 -6.431 -14.208 1.00 98.88 427 PHE A O 1
ATOM 3252 N N . LEU A 1 428 ? 15.486 -5.225 -12.318 1.00 98.88 428 LEU A N 1
ATOM 3253 C CA . LEU A 1 428 ? 16.232 -6.234 -11.556 1.00 98.88 428 LEU A CA 1
ATOM 3254 C C . LEU A 1 428 ? 15.449 -7.554 -11.539 1.00 98.88 428 LEU A C 1
ATOM 3256 O O . LEU A 1 428 ? 14.322 -7.605 -11.051 1.00 98.88 428 LEU A O 1
ATOM 3260 N N . SER A 1 429 ? 16.046 -8.619 -12.065 1.00 98.62 429 SER A N 1
ATOM 3261 C CA . SER A 1 429 ? 15.447 -9.950 -12.196 1.00 98.62 429 SER A CA 1
ATOM 3262 C C . SER A 1 429 ? 14.113 -9.959 -12.963 1.00 98.62 429 SER A C 1
ATOM 3264 O O . SER A 1 429 ? 13.211 -10.728 -12.634 1.00 98.62 429 SER A O 1
ATOM 3266 N N . ALA A 1 430 ? 13.974 -9.126 -14.001 1.00 98.44 430 ALA A N 1
ATOM 3267 C CA . ALA A 1 430 ? 12.906 -9.221 -15.002 1.00 98.44 430 ALA A CA 1
ATOM 3268 C C . ALA A 1 430 ? 13.418 -10.002 -16.237 1.00 98.44 430 ALA A C 1
ATOM 3270 O O . ALA A 1 430 ? 13.849 -9.395 -17.221 1.00 98.44 430 ALA A O 1
ATOM 3271 N N . PRO A 1 431 ? 13.440 -11.353 -16.211 1.00 96.88 431 PRO A N 1
ATOM 3272 C CA . PRO A 1 431 ? 14.256 -12.155 -17.126 1.00 96.88 431 PRO A CA 1
ATOM 3273 C C . PRO A 1 431 ? 13.873 -12.001 -18.601 1.00 96.88 431 PRO A C 1
ATOM 3275 O O . PRO A 1 431 ? 14.743 -12.107 -19.459 1.00 96.88 431 PRO A O 1
ATOM 3278 N N . VAL A 1 432 ? 12.597 -11.748 -18.912 1.00 92.25 432 VAL A N 1
ATOM 3279 C CA . VAL A 1 432 ? 12.096 -11.673 -20.296 1.00 92.25 432 VAL A CA 1
ATOM 3280 C C . VAL A 1 432 ? 12.080 -10.262 -20.891 1.00 92.25 432 VAL A C 1
ATOM 3282 O O . VAL A 1 432 ? 11.770 -10.124 -22.074 1.00 92.25 432 VAL A O 1
ATOM 3285 N N . PHE A 1 433 ? 12.381 -9.222 -20.108 1.00 97.12 433 PHE A N 1
ATOM 3286 C CA . PHE A 1 433 ? 12.251 -7.841 -20.569 1.00 97.12 433 PHE A CA 1
ATOM 3287 C C . PHE A 1 433 ? 13.298 -7.509 -21.642 1.00 97.12 433 PHE A C 1
ATOM 3289 O O . PHE A 1 433 ? 14.502 -7.594 -21.401 1.00 97.12 433 PHE A O 1
ATOM 3296 N N . ASN A 1 434 ? 12.842 -7.105 -22.831 1.00 90.25 434 ASN A N 1
ATOM 3297 C CA . ASN A 1 434 ? 13.713 -6.741 -23.950 1.00 90.25 434 ASN A CA 1
ATOM 3298 C C . ASN A 1 434 ? 13.082 -5.664 -24.858 1.00 90.25 434 ASN A C 1
ATOM 3300 O O . ASN A 1 434 ? 13.108 -5.782 -26.082 1.00 90.25 434 ASN A O 1
ATOM 3304 N N . GLN A 1 435 ? 12.461 -4.637 -24.273 1.00 88.25 435 GLN A N 1
ATOM 3305 C CA . GLN A 1 435 ? 11.766 -3.585 -25.031 1.00 88.25 435 GLN A CA 1
ATOM 3306 C C . GLN A 1 435 ? 12.664 -2.371 -25.300 1.00 88.25 435 GLN A C 1
ATOM 3308 O O . GLN A 1 435 ? 13.497 -2.036 -24.455 1.00 88.25 435 GLN A O 1
ATOM 3313 N N . PRO A 1 436 ? 12.508 -1.682 -26.446 1.00 79.06 436 PRO A N 1
ATOM 3314 C CA . PRO A 1 436 ? 13.389 -0.584 -26.835 1.00 79.06 436 PRO A CA 1
ATOM 3315 C C . PRO A 1 436 ? 13.251 0.628 -25.901 1.00 79.06 436 PRO A C 1
ATOM 3317 O O . PRO A 1 436 ? 12.258 1.353 -25.931 1.00 79.06 436 PRO A O 1
ATOM 3320 N N . VAL A 1 437 ? 14.299 0.871 -25.109 1.00 87.81 437 VAL A N 1
ATOM 3321 C CA . VAL A 1 437 ? 14.419 1.989 -24.145 1.00 87.81 437 VAL A CA 1
ATOM 3322 C C . VAL A 1 437 ? 15.518 3.001 -24.513 1.00 87.81 437 VAL A C 1
ATOM 3324 O O . VAL A 1 437 ? 15.694 4.020 -23.848 1.00 87.81 437 VAL A O 1
ATOM 3327 N N . GLY A 1 438 ? 16.240 2.783 -25.618 1.00 83.62 438 GLY A N 1
ATOM 3328 C CA . GLY A 1 438 ? 17.336 3.654 -26.077 1.00 83.62 438 GLY A CA 1
ATOM 3329 C C . GLY A 1 438 ? 16.937 5.097 -26.428 1.00 83.62 438 GLY A C 1
ATOM 3330 O O . GLY A 1 438 ? 17.807 5.948 -26.580 1.00 83.62 438 GLY A O 1
ATOM 3331 N N . ALA A 1 439 ? 15.636 5.386 -26.551 1.00 83.31 439 ALA A N 1
ATOM 3332 C CA . ALA A 1 439 ? 15.099 6.726 -26.809 1.00 83.31 439 ALA A CA 1
ATOM 3333 C C . ALA A 1 439 ? 14.817 7.549 -25.533 1.00 83.31 439 ALA A C 1
ATOM 3335 O O . ALA A 1 439 ? 14.459 8.723 -25.634 1.00 83.31 439 ALA A O 1
ATOM 3336 N N . TRP A 1 440 ? 14.950 6.954 -24.343 1.00 95.56 440 TRP A N 1
ATOM 3337 C CA . TRP A 1 440 ? 14.727 7.642 -23.072 1.00 95.56 440 TRP A CA 1
ATOM 3338 C C . TRP A 1 440 ? 15.744 8.766 -22.831 1.00 95.56 440 TRP A C 1
ATOM 3340 O O . TRP A 1 440 ? 16.935 8.638 -23.110 1.00 95.56 440 TRP A O 1
ATOM 3350 N N . ASN A 1 441 ? 15.270 9.871 -22.255 1.00 95.81 441 ASN A N 1
ATOM 3351 C CA . ASN A 1 441 ? 16.126 10.949 -21.774 1.00 95.81 441 ASN A CA 1
ATOM 3352 C C . ASN A 1 441 ? 16.594 10.625 -20.351 1.00 95.81 441 ASN A C 1
ATOM 3354 O O . ASN A 1 441 ? 15.808 10.702 -19.407 1.00 95.81 441 ASN A O 1
ATOM 3358 N N . THR A 1 442 ? 17.868 10.277 -20.206 1.00 98.38 442 THR A N 1
ATOM 3359 C CA . THR A 1 442 ? 18.497 9.901 -18.932 1.00 98.38 442 THR A CA 1
ATOM 3360 C C . THR A 1 442 ? 19.303 11.032 -18.286 1.00 98.38 442 THR A C 1
ATOM 3362 O O . THR A 1 442 ? 19.916 10.819 -17.247 1.00 98.38 442 THR A O 1
ATOM 3365 N N . ALA A 1 443 ? 19.305 12.247 -18.850 1.00 98.31 443 ALA A N 1
ATOM 3366 C CA . ALA A 1 443 ? 20.243 13.315 -18.475 1.00 98.31 443 ALA A CA 1
ATOM 3367 C C . ALA A 1 443 ? 20.123 13.831 -17.023 1.00 98.31 443 ALA A C 1
ATOM 3369 O O . ALA A 1 443 ? 21.022 14.526 -16.555 1.00 98.31 443 ALA A O 1
ATOM 3370 N N . LYS A 1 444 ? 19.025 13.520 -16.319 1.00 98.75 444 LYS A N 1
ATOM 3371 C CA . LYS A 1 444 ? 18.831 13.818 -14.886 1.00 98.75 444 LYS A CA 1
ATOM 3372 C C . LYS A 1 444 ? 18.971 12.597 -13.971 1.00 98.75 444 LYS A C 1
ATOM 3374 O O . LYS A 1 444 ? 18.899 12.758 -12.755 1.00 98.75 444 LYS A O 1
ATOM 3379 N N . VAL A 1 445 ? 19.145 11.397 -14.524 1.00 98.88 445 VAL A N 1
ATOM 3380 C CA . VAL A 1 445 ? 19.237 10.166 -13.735 1.00 98.88 445 VAL A CA 1
ATOM 3381 C C . VAL A 1 445 ? 20.555 10.174 -12.968 1.00 98.88 445 VAL A C 1
ATOM 3383 O O . VAL A 1 445 ? 21.622 10.326 -13.555 1.00 98.88 445 VAL A O 1
ATOM 3386 N N . THR A 1 446 ? 20.476 10.008 -11.651 1.00 98.81 446 THR A N 1
ATOM 3387 C CA . THR A 1 446 ? 21.632 9.923 -10.752 1.00 98.81 446 THR A CA 1
ATOM 3388 C C . THR A 1 446 ? 21.905 8.487 -10.301 1.00 98.81 446 THR A C 1
ATOM 3390 O O . THR A 1 446 ? 23.040 8.159 -9.968 1.00 98.81 446 THR A O 1
ATOM 3393 N N . ASN A 1 447 ? 20.904 7.600 -10.339 1.00 98.88 447 ASN A N 1
ATOM 3394 C CA . ASN A 1 447 ? 21.007 6.228 -9.838 1.00 98.88 447 ASN A CA 1
ATOM 3395 C C . ASN A 1 447 ? 20.459 5.205 -10.852 1.00 98.88 447 ASN A C 1
ATOM 3397 O O . ASN A 1 447 ? 19.280 5.233 -11.197 1.00 98.88 447 ASN A O 1
ATOM 3401 N N . MET A 1 448 ? 21.326 4.295 -11.305 1.00 98.88 448 MET A N 1
ATOM 3402 C CA . MET A 1 448 ? 21.032 3.153 -12.187 1.00 98.88 448 MET A CA 1
ATOM 3403 C C . MET A 1 448 ? 21.547 1.822 -11.599 1.00 98.88 448 MET A C 1
ATOM 3405 O O . MET A 1 448 ? 21.659 0.821 -12.309 1.00 98.88 448 MET A O 1
ATOM 3409 N N . PHE A 1 449 ? 21.882 1.788 -10.304 1.00 98.94 449 PHE A N 1
ATOM 3410 C CA . PHE A 1 449 ? 22.380 0.584 -9.633 1.00 98.94 449 PHE A CA 1
ATOM 3411 C C . PHE A 1 449 ? 21.441 -0.606 -9.866 1.00 98.94 449 PHE A C 1
ATOM 3413 O O . PHE A 1 449 ? 20.236 -0.496 -9.641 1.00 98.94 449 PHE A O 1
ATOM 3420 N N . SER A 1 450 ? 21.999 -1.734 -10.308 1.00 98.88 450 SER A N 1
ATOM 3421 C CA . SER A 1 450 ? 21.291 -2.991 -10.598 1.00 98.88 450 SER A CA 1
ATOM 3422 C C . SER A 1 450 ? 20.106 -2.887 -11.578 1.00 98.88 450 SER A C 1
ATOM 3424 O O . SER A 1 450 ? 19.260 -3.777 -11.601 1.00 98.88 450 SER A O 1
ATOM 3426 N N . MET A 1 451 ? 20.019 -1.829 -12.402 1.00 98.88 451 MET A N 1
ATOM 3427 C CA . MET A 1 451 ? 18.845 -1.543 -13.248 1.00 98.88 451 MET A CA 1
ATOM 3428 C C . MET A 1 451 ? 18.409 -2.716 -14.144 1.00 98.88 451 MET A C 1
ATOM 3430 O O . MET A 1 451 ? 17.208 -2.933 -14.275 1.00 98.88 451 MET A O 1
ATOM 3434 N N . PHE A 1 452 ? 19.354 -3.472 -14.714 1.00 98.88 452 PHE A N 1
ATOM 3435 C CA . PHE A 1 452 ? 19.120 -4.648 -15.565 1.00 98.88 452 PHE A CA 1
ATOM 3436 C C . PHE A 1 452 ? 19.787 -5.924 -15.021 1.00 98.88 452 PHE A C 1
ATOM 3438 O O . PHE A 1 452 ? 19.953 -6.898 -15.760 1.00 98.88 452 PHE A O 1
ATOM 3445 N N . GLN A 1 453 ? 20.176 -5.952 -13.740 1.00 98.88 453 GLN A N 1
ATOM 3446 C CA . GLN A 1 453 ? 20.773 -7.144 -13.135 1.00 98.88 453 GLN A CA 1
ATOM 3447 C C . GLN A 1 453 ? 19.817 -8.336 -13.294 1.00 98.88 453 GLN A C 1
ATOM 3449 O O . GLN A 1 453 ? 18.645 -8.237 -12.948 1.00 98.88 453 GLN A O 1
ATOM 3454 N N . GLY A 1 454 ? 20.284 -9.460 -13.836 1.00 98.62 454 GLY A N 1
ATOM 3455 C CA . GLY A 1 454 ? 19.454 -10.649 -14.064 1.00 98.62 454 GLY A CA 1
ATOM 3456 C C . GLY A 1 454 ? 18.337 -10.496 -15.113 1.00 98.62 454 GLY A C 1
ATOM 3457 O O . GLY A 1 454 ? 17.526 -11.412 -15.263 1.00 98.62 454 GLY A O 1
ATOM 3458 N N . ALA A 1 455 ? 18.280 -9.394 -15.871 1.00 98.44 455 ALA A N 1
ATOM 3459 C CA . ALA A 1 455 ? 17.383 -9.246 -17.021 1.00 98.44 455 ALA A CA 1
ATOM 3460 C C . ALA A 1 455 ? 17.940 -10.039 -18.223 1.00 98.44 455 ALA A C 1
ATOM 3462 O O . ALA A 1 455 ? 18.483 -9.483 -19.177 1.00 98.44 455 ALA A O 1
ATOM 3463 N N . THR A 1 456 ? 17.874 -11.372 -18.149 1.00 97.81 456 THR A N 1
ATOM 3464 C CA . THR A 1 456 ? 18.641 -12.288 -19.018 1.00 97.81 456 THR A CA 1
ATOM 3465 C C . THR A 1 456 ? 18.334 -12.192 -20.515 1.00 97.81 456 THR A C 1
ATOM 3467 O O . THR A 1 456 ? 19.161 -12.635 -21.308 1.00 97.81 456 THR A O 1
ATOM 3470 N N . LYS A 1 457 ? 17.199 -11.610 -20.929 1.00 92.88 457 LYS A N 1
ATOM 3471 C CA . LYS A 1 457 ? 16.860 -11.333 -22.339 1.00 92.88 457 LYS A CA 1
ATOM 3472 C C . LYS A 1 457 ? 17.106 -9.895 -22.798 1.00 92.88 457 LYS A C 1
ATOM 3474 O O . LYS A 1 457 ? 16.952 -9.642 -23.991 1.00 92.88 457 LYS A O 1
ATOM 3479 N N . PHE A 1 458 ? 17.493 -8.974 -21.918 1.00 95.94 458 PHE A N 1
ATOM 3480 C CA . PHE A 1 458 ? 17.686 -7.574 -22.290 1.00 95.94 458 PHE A CA 1
ATOM 3481 C C . PHE A 1 458 ? 18.901 -7.403 -23.213 1.00 95.94 458 PHE A C 1
ATOM 3483 O O . PHE A 1 458 ? 20.029 -7.681 -22.816 1.00 95.94 458 PHE A O 1
ATOM 3490 N N . ASN A 1 459 ? 18.677 -6.931 -24.442 1.00 88.56 459 ASN A N 1
ATOM 3491 C CA . ASN A 1 459 ? 19.732 -6.681 -25.426 1.00 88.56 459 ASN A CA 1
ATOM 3492 C C . ASN A 1 459 ? 19.395 -5.493 -26.346 1.00 88.56 459 ASN A C 1
ATOM 3494 O O . ASN A 1 459 ? 19.289 -5.641 -27.564 1.00 88.56 459 ASN A O 1
ATOM 3498 N N . GLN A 1 460 ? 19.159 -4.318 -25.756 1.00 87.25 460 GLN A N 1
ATOM 3499 C CA . GLN A 1 460 ? 18.741 -3.123 -26.495 1.00 87.25 460 GLN A CA 1
ATOM 3500 C C . GLN A 1 460 ? 19.864 -2.079 -26.612 1.00 87.25 460 GLN A C 1
ATOM 3502 O O . GLN A 1 460 ? 20.629 -1.894 -25.662 1.00 87.25 460 GLN A O 1
ATOM 3507 N N . PRO A 1 461 ? 19.936 -1.339 -27.736 1.00 79.50 461 PRO A N 1
ATOM 3508 C CA . PRO A 1 461 ? 20.945 -0.307 -27.946 1.00 79.50 461 PRO A CA 1
ATOM 3509 C C . PRO A 1 461 ? 20.677 0.919 -27.065 1.00 79.50 461 PRO A C 1
ATOM 3511 O O . PRO A 1 461 ? 19.748 1.692 -27.307 1.00 79.50 461 PRO A O 1
ATOM 3514 N N . ILE A 1 462 ? 21.528 1.105 -26.053 1.00 86.62 462 ILE A N 1
ATOM 3515 C CA . ILE A 1 462 ? 21.456 2.184 -25.047 1.00 86.62 462 ILE A CA 1
ATOM 3516 C C . ILE A 1 462 ? 22.706 3.083 -25.013 1.00 86.62 462 ILE A C 1
ATOM 3518 O O . ILE A 1 462 ? 22.798 4.001 -24.200 1.00 86.62 462 ILE A O 1
ATOM 3522 N N . GLY A 1 463 ? 23.656 2.896 -25.938 1.00 84.62 463 GLY A N 1
ATOM 3523 C CA . GLY A 1 463 ? 24.854 3.743 -26.053 1.00 84.62 463 GLY A CA 1
ATOM 3524 C C . GLY A 1 463 ? 24.557 5.239 -26.275 1.00 84.62 463 GLY A C 1
ATOM 3525 O O . GLY A 1 463 ? 25.405 6.081 -25.993 1.00 84.62 463 GLY A O 1
ATOM 3526 N N . GLY A 1 464 ? 23.348 5.589 -26.731 1.00 83.25 464 GLY A N 1
ATOM 3527 C CA . GLY A 1 464 ? 22.891 6.976 -26.896 1.00 83.25 464 GLY A CA 1
ATOM 3528 C C . GLY A 1 464 ? 22.407 7.676 -25.616 1.00 83.25 464 GLY A C 1
ATOM 3529 O O . GLY A 1 464 ? 22.055 8.852 -25.678 1.00 83.25 464 GLY A O 1
ATOM 3530 N N . TRP A 1 465 ? 22.354 6.984 -24.474 1.00 95.31 465 TRP A N 1
ATOM 3531 C CA . TRP A 1 465 ? 21.960 7.580 -23.195 1.00 95.31 465 TRP A CA 1
ATOM 3532 C C . TRP A 1 465 ? 22.994 8.591 -22.680 1.00 95.31 465 TRP A C 1
ATOM 3534 O O . TRP A 1 465 ? 24.202 8.361 -22.732 1.00 95.31 465 TRP A O 1
ATOM 3544 N N . ASN A 1 466 ? 22.510 9.704 -22.122 1.00 95.12 466 ASN A N 1
ATOM 3545 C CA . ASN A 1 466 ? 23.349 10.643 -21.383 1.00 95.12 466 ASN A CA 1
ATOM 3546 C C . ASN A 1 466 ? 23.436 10.199 -19.919 1.00 95.12 466 ASN A C 1
ATOM 3548 O O . ASN A 1 466 ? 22.425 10.206 -19.216 1.00 95.12 466 ASN A O 1
ATOM 3552 N N . VAL A 1 467 ? 24.634 9.836 -19.467 1.00 98.25 467 VAL A N 1
ATOM 3553 C CA . VAL A 1 467 ? 24.880 9.303 -18.121 1.00 98.25 467 VAL A CA 1
ATOM 3554 C C . VAL A 1 467 ? 25.801 10.181 -17.264 1.00 98.25 467 VAL A C 1
ATOM 3556 O O . VAL A 1 467 ? 26.227 9.757 -16.192 1.00 98.25 467 VAL A O 1
ATOM 3559 N N . THR A 1 468 ? 26.081 11.424 -17.677 1.00 97.94 468 THR A N 1
ATOM 3560 C CA . THR A 1 468 ? 27.019 12.316 -16.962 1.00 97.94 468 THR A CA 1
ATOM 3561 C C . THR A 1 468 ? 26.556 12.723 -15.560 1.00 97.94 468 THR A C 1
ATOM 3563 O O . THR A 1 468 ? 27.375 13.161 -14.757 1.00 97.94 468 THR A O 1
ATOM 3566 N N . ALA A 1 469 ? 25.266 12.570 -15.246 1.00 98.50 469 ALA A N 1
ATOM 3567 C CA . ALA A 1 469 ? 24.701 12.810 -13.917 1.00 98.50 469 ALA A CA 1
ATOM 3568 C C . ALA A 1 469 ? 24.714 11.564 -13.005 1.00 98.50 469 ALA A C 1
ATOM 3570 O O . ALA A 1 469 ? 24.533 11.695 -11.793 1.00 98.50 469 ALA A O 1
ATOM 3571 N N . VAL A 1 470 ? 24.937 10.363 -13.553 1.00 98.88 470 VAL A N 1
ATOM 3572 C CA . VAL A 1 470 ? 24.812 9.100 -12.810 1.00 98.88 470 VAL A CA 1
ATOM 3573 C C . VAL A 1 470 ? 25.992 8.931 -11.854 1.00 98.88 470 VAL A C 1
ATOM 3575 O O . VAL A 1 470 ? 27.143 8.904 -12.278 1.00 98.88 470 VAL A O 1
ATOM 3578 N N . THR A 1 471 ? 25.713 8.795 -10.558 1.00 98.69 471 THR A N 1
ATOM 3579 C CA . THR A 1 471 ? 26.708 8.543 -9.501 1.00 98.69 471 THR A CA 1
ATOM 3580 C C . THR A 1 471 ? 26.804 7.066 -9.120 1.00 98.69 471 THR A C 1
ATOM 3582 O O . THR A 1 471 ? 27.793 6.653 -8.516 1.00 98.69 471 THR A O 1
ATOM 3585 N N . ASN A 1 472 ? 25.823 6.237 -9.495 1.00 98.81 472 ASN A N 1
ATOM 3586 C CA . ASN A 1 472 ? 25.840 4.804 -9.201 1.00 98.81 472 ASN A CA 1
ATOM 3587 C C . ASN A 1 472 ? 25.260 3.951 -10.344 1.00 98.81 472 ASN A C 1
ATOM 3589 O O . ASN A 1 472 ? 24.076 4.062 -10.662 1.00 98.81 472 ASN A O 1
ATOM 3593 N N . MET A 1 473 ? 26.090 3.069 -10.910 1.00 98.62 473 MET A N 1
ATOM 3594 C CA . MET A 1 473 ? 25.749 2.005 -11.869 1.00 98.62 473 MET A CA 1
ATOM 3595 C C . MET A 1 473 ? 26.214 0.621 -11.380 1.00 98.62 473 MET A C 1
ATOM 3597 O O . MET A 1 473 ? 26.341 -0.315 -12.174 1.00 98.62 473 MET A O 1
ATOM 3601 N N . GLY A 1 474 ? 26.498 0.464 -10.083 1.00 98.69 474 GLY A N 1
ATOM 3602 C CA . GLY A 1 474 ? 26.980 -0.803 -9.541 1.00 98.69 474 GLY A CA 1
ATOM 3603 C C . GLY A 1 474 ? 26.039 -1.952 -9.919 1.00 98.69 474 GLY A C 1
ATOM 3604 O O . GLY A 1 474 ? 24.819 -1.822 -9.824 1.00 98.69 474 GLY A O 1
ATOM 3605 N N . SER A 1 475 ? 26.604 -3.060 -10.399 1.00 98.81 475 SER A N 1
ATOM 3606 C CA . SER A 1 475 ? 25.870 -4.247 -10.874 1.00 98.81 475 SER A CA 1
ATOM 3607 C C . SER A 1 475 ? 24.821 -4.009 -11.982 1.00 98.81 475 SER A C 1
ATOM 3609 O O . SER A 1 475 ? 23.989 -4.884 -12.204 1.00 98.81 475 SER A O 1
ATOM 3611 N N . MET A 1 476 ? 24.830 -2.874 -12.705 1.00 98.75 476 MET A N 1
ATOM 3612 C CA . MET A 1 476 ? 23.765 -2.501 -13.661 1.00 98.75 476 MET A CA 1
ATOM 3613 C C . MET A 1 476 ? 23.408 -3.595 -14.682 1.00 98.75 476 MET A C 1
ATOM 3615 O O . MET A 1 476 ? 22.222 -3.769 -14.953 1.00 98.75 476 MET A O 1
ATOM 3619 N N . PHE A 1 477 ? 24.391 -4.342 -15.198 1.00 98.81 477 PHE A N 1
ATOM 3620 C CA . PHE A 1 477 ? 24.211 -5.458 -16.141 1.00 98.81 477 PHE A CA 1
ATOM 3621 C C . PHE A 1 477 ? 24.685 -6.804 -15.573 1.00 98.81 477 PHE A C 1
ATOM 3623 O O . PHE A 1 477 ? 24.934 -7.740 -16.334 1.00 98.81 477 PHE A O 1
ATOM 3630 N N . PHE A 1 478 ? 24.812 -6.926 -14.247 1.00 98.75 478 PHE A N 1
ATOM 3631 C CA . PHE A 1 478 ? 25.257 -8.162 -13.603 1.00 98.75 478 PHE A CA 1
ATOM 3632 C C . PHE A 1 478 ? 24.337 -9.329 -13.997 1.00 98.75 478 PHE A C 1
ATOM 3634 O O . PHE A 1 478 ? 23.122 -9.255 -13.803 1.00 98.75 478 PHE A O 1
ATOM 3641 N N . SER A 1 479 ? 24.879 -10.403 -14.568 1.00 98.44 479 SER A N 1
ATOM 3642 C CA . SER A 1 479 ? 24.089 -11.527 -15.108 1.00 98.44 479 SER A CA 1
ATOM 3643 C C . SER A 1 479 ? 23.028 -11.148 -16.164 1.00 98.44 479 SER A C 1
ATOM 3645 O O . SER A 1 479 ? 22.076 -11.902 -16.389 1.00 98.44 479 SER A O 1
ATOM 3647 N N . ALA A 1 480 ? 23.156 -10.004 -16.847 1.00 98.19 480 ALA A N 1
ATOM 3648 C CA . ALA A 1 480 ? 22.325 -9.648 -18.002 1.00 98.19 480 ALA A CA 1
ATOM 3649 C C . ALA A 1 480 ? 22.815 -10.405 -19.253 1.00 98.19 480 ALA A C 1
ATOM 3651 O O . ALA A 1 480 ? 23.438 -9.837 -20.146 1.00 98.19 480 ALA A O 1
ATOM 3652 N N . GLN A 1 481 ? 22.582 -11.720 -19.278 1.00 95.81 481 GLN A N 1
ATOM 3653 C CA . GLN A 1 481 ? 23.238 -12.688 -20.175 1.00 95.81 481 GLN A CA 1
ATOM 3654 C C . GLN A 1 481 ? 23.087 -12.428 -21.684 1.00 95.81 481 GLN A C 1
ATOM 3656 O O . GLN A 1 481 ? 23.937 -12.866 -22.452 1.00 95.81 481 GLN A O 1
ATOM 3661 N N . ALA A 1 482 ? 22.031 -11.740 -22.130 1.00 89.06 482 ALA A N 1
ATOM 3662 C CA . ALA A 1 482 ? 21.866 -11.364 -23.535 1.00 89.06 482 ALA A CA 1
ATOM 3663 C C . ALA A 1 482 ? 22.441 -9.981 -23.883 1.00 89.06 482 ALA A C 1
ATOM 3665 O O . ALA A 1 482 ? 22.506 -9.660 -25.067 1.00 89.06 482 ALA A O 1
ATOM 3666 N N . PHE A 1 483 ? 22.830 -9.158 -22.901 1.00 94.44 483 PHE A N 1
ATOM 3667 C CA . PHE A 1 483 ? 23.210 -7.764 -23.134 1.00 94.44 483 PHE A CA 1
ATOM 3668 C C . PHE A 1 483 ? 24.555 -7.660 -23.857 1.00 94.44 483 PHE A C 1
ATOM 3670 O O . PHE A 1 483 ? 25.610 -7.753 -23.236 1.00 94.44 483 PHE A O 1
ATOM 3677 N N . ASN A 1 484 ? 24.497 -7.447 -25.168 1.00 89.12 484 ASN A N 1
ATOM 3678 C CA . ASN A 1 484 ? 25.636 -7.418 -26.071 1.00 89.12 484 ASN A CA 1
ATOM 3679 C C . ASN A 1 484 ? 25.573 -6.195 -27.007 1.00 89.12 484 ASN A C 1
ATOM 3681 O O . ASN A 1 484 ? 25.448 -6.321 -28.222 1.00 89.12 484 ASN A O 1
ATOM 3685 N N . ASN A 1 485 ? 25.578 -4.999 -26.416 1.00 83.12 485 ASN A N 1
ATOM 3686 C CA . ASN A 1 485 ? 25.613 -3.716 -27.121 1.00 83.12 485 ASN A CA 1
ATOM 3687 C C . ASN A 1 485 ? 26.730 -2.850 -26.524 1.00 83.12 485 ASN A C 1
ATOM 3689 O O . ASN A 1 485 ? 26.778 -2.673 -25.305 1.00 83.12 485 ASN A O 1
ATOM 3693 N N . SER A 1 486 ? 27.601 -2.272 -27.354 1.00 87.38 486 SER A N 1
ATOM 3694 C CA . SER A 1 486 ? 28.662 -1.385 -26.865 1.00 87.38 486 SER A CA 1
ATOM 3695 C C . SER A 1 486 ? 28.111 -0.137 -26.158 1.00 87.38 486 SER A C 1
ATOM 3697 O O . SER A 1 486 ? 27.143 0.490 -26.594 1.00 87.38 486 SER A O 1
ATOM 3699 N N . ILE A 1 487 ? 28.782 0.244 -25.068 1.00 93.12 487 ILE A N 1
ATOM 3700 C CA . ILE A 1 487 ? 28.496 1.428 -24.240 1.00 93.12 487 ILE A CA 1
ATOM 3701 C C . ILE A 1 487 ? 29.697 2.394 -24.183 1.00 93.12 487 ILE A C 1
ATOM 3703 O O . ILE A 1 487 ? 29.783 3.259 -23.312 1.00 93.12 487 ILE A O 1
ATOM 3707 N N . GLY A 1 488 ? 30.629 2.280 -25.138 1.00 92.62 488 GLY A N 1
ATOM 3708 C CA . GLY A 1 488 ? 31.840 3.113 -25.223 1.00 92.62 488 GLY A CA 1
ATOM 3709 C C . GLY A 1 488 ? 31.593 4.602 -25.486 1.00 92.62 488 GLY A C 1
ATOM 3710 O O . GLY A 1 488 ? 32.479 5.421 -25.263 1.00 92.62 488 GLY A O 1
ATOM 3711 N N . SER A 1 489 ? 30.394 4.965 -25.943 1.00 89.31 489 SER A N 1
ATOM 3712 C CA . SER A 1 489 ? 29.953 6.349 -26.161 1.00 89.31 489 SER A CA 1
ATOM 3713 C C . SER A 1 489 ? 29.548 7.085 -24.879 1.00 89.31 489 SER A C 1
ATOM 3715 O O . SER A 1 489 ? 29.296 8.289 -24.925 1.00 89.31 489 SER A O 1
ATOM 3717 N N . TRP A 1 490 ? 29.456 6.392 -23.742 1.00 95.88 490 TRP A N 1
ATOM 3718 C CA . TRP A 1 490 ? 29.090 7.002 -22.467 1.00 95.88 490 TRP A CA 1
ATOM 3719 C C . TRP A 1 490 ? 30.223 7.867 -21.892 1.00 95.88 490 TRP A C 1
ATOM 3721 O O . TRP A 1 490 ? 31.383 7.460 -21.841 1.00 95.88 490 TRP A O 1
ATOM 3731 N N . THR A 1 491 ? 29.860 9.056 -21.402 1.00 94.25 491 THR A N 1
ATOM 3732 C CA . THR A 1 491 ? 30.728 9.915 -20.581 1.00 94.25 491 THR A CA 1
ATOM 3733 C C . THR A 1 491 ? 30.286 9.795 -19.128 1.00 94.25 491 THR A C 1
ATOM 3735 O O . THR A 1 491 ? 29.169 10.182 -18.786 1.00 94.25 491 THR A O 1
ATOM 3738 N N . PHE A 1 492 ? 31.154 9.253 -18.280 1.00 97.31 492 PHE A N 1
ATOM 3739 C CA . PHE A 1 492 ? 30.864 9.003 -16.869 1.00 97.31 492 PHE A CA 1
ATOM 3740 C C . PHE A 1 492 ? 31.003 10.251 -15.989 1.00 97.31 492 PHE A C 1
ATOM 3742 O O . PHE A 1 492 ? 31.831 11.122 -16.254 1.00 97.31 492 PHE A O 1
ATOM 3749 N N . ASN A 1 493 ? 30.232 10.298 -14.900 1.00 96.56 493 ASN A N 1
ATOM 3750 C CA . ASN A 1 493 ? 30.453 11.250 -13.813 1.00 96.56 493 ASN A CA 1
ATOM 3751 C C . ASN A 1 493 ? 31.750 10.912 -13.050 1.00 96.56 493 ASN A C 1
ATOM 3753 O O . ASN A 1 493 ? 32.131 9.744 -12.939 1.00 96.56 493 ASN A O 1
ATOM 3757 N N . ALA A 1 494 ? 32.412 11.916 -12.477 1.00 95.62 494 ALA A N 1
ATOM 3758 C CA . ALA A 1 494 ? 33.568 11.694 -11.616 1.00 95.62 494 ALA A CA 1
ATOM 3759 C C . ALA A 1 494 ? 33.152 10.914 -10.354 1.00 95.62 494 ALA A C 1
ATOM 3761 O O . ALA A 1 494 ? 32.212 11.297 -9.661 1.00 95.62 494 ALA A O 1
ATOM 3762 N N . GLY A 1 495 ? 33.853 9.815 -10.058 1.00 94.00 495 GLY A N 1
ATOM 3763 C CA . GLY A 1 495 ? 33.554 8.965 -8.901 1.00 94.00 495 GLY A CA 1
ATOM 3764 C C . GLY A 1 495 ? 32.270 8.131 -9.016 1.00 94.00 495 GLY A C 1
ATOM 3765 O O . GLY A 1 495 ? 31.756 7.689 -7.990 1.00 94.00 495 GLY A O 1
ATOM 3766 N N . VAL A 1 496 ? 31.737 7.908 -10.226 1.00 98.44 496 VAL A N 1
ATOM 3767 C CA . VAL A 1 496 ? 30.616 6.973 -10.424 1.00 98.44 496 VAL A CA 1
ATOM 3768 C C . VAL A 1 496 ? 30.996 5.557 -9.967 1.00 98.44 496 VAL A C 1
ATOM 3770 O O . VAL A 1 496 ? 32.059 5.039 -10.304 1.00 98.44 496 VAL A O 1
ATOM 3773 N N . ASN A 1 497 ? 30.115 4.898 -9.216 1.00 98.56 497 ASN A N 1
ATOM 3774 C CA . ASN A 1 497 ? 30.306 3.496 -8.848 1.00 98.56 497 ASN A CA 1
ATOM 3775 C C . ASN A 1 497 ? 29.979 2.578 -10.045 1.00 98.56 497 ASN A C 1
ATOM 3777 O O . ASN A 1 497 ? 28.812 2.501 -10.434 1.00 98.56 497 ASN A O 1
ATOM 3781 N N . LEU A 1 498 ? 30.981 1.877 -10.596 1.00 98.56 498 LEU A N 1
ATOM 3782 C CA . LEU A 1 498 ? 30.836 0.852 -11.651 1.00 98.56 498 LEU A CA 1
ATOM 3783 C C . LEU A 1 498 ? 31.129 -0.579 -11.134 1.00 98.56 498 LEU A C 1
ATOM 3785 O O . LEU A 1 498 ? 31.306 -1.518 -11.920 1.00 98.56 498 LEU A O 1
ATOM 3789 N N . GLY A 1 499 ? 31.164 -0.773 -9.811 1.00 98.12 499 GLY A N 1
ATOM 3790 C CA . GLY A 1 499 ? 31.510 -2.045 -9.180 1.00 98.12 499 GLY A CA 1
ATOM 3791 C C . GLY A 1 499 ? 30.585 -3.175 -9.637 1.00 98.12 499 GLY A C 1
ATOM 3792 O O . GLY A 1 499 ? 29.358 -3.056 -9.578 1.00 98.12 499 GLY A O 1
ATOM 3793 N N . ASN A 1 500 ? 31.171 -4.275 -10.118 1.00 98.25 500 ASN A N 1
ATOM 3794 C CA . ASN A 1 500 ? 30.465 -5.430 -10.696 1.00 98.25 500 ASN A CA 1
ATOM 3795 C C . ASN A 1 500 ? 29.529 -5.118 -11.886 1.00 98.25 500 ASN A C 1
ATOM 3797 O O . ASN A 1 500 ? 28.706 -5.964 -12.231 1.00 98.25 500 ASN A O 1
ATOM 3801 N N . MET A 1 501 ? 29.623 -3.936 -12.518 1.00 98.62 501 MET A N 1
ATOM 3802 C CA . MET A 1 501 ? 28.660 -3.474 -13.530 1.00 98.62 501 MET A CA 1
ATOM 3803 C C . MET A 1 501 ? 28.460 -4.459 -14.693 1.00 98.62 501 MET A C 1
ATOM 3805 O O . MET A 1 501 ? 27.330 -4.585 -15.163 1.00 98.62 501 MET A O 1
ATOM 3809 N N . LEU A 1 502 ? 29.523 -5.139 -15.144 1.00 98.69 502 LEU A N 1
ATOM 3810 C CA . LEU A 1 502 ? 29.531 -5.992 -16.342 1.00 98.69 502 LEU A CA 1
ATOM 3811 C C . LEU A 1 502 ? 29.799 -7.482 -16.069 1.00 98.69 502 LEU A C 1
ATOM 3813 O O . LEU A 1 502 ? 29.848 -8.262 -17.028 1.00 98.69 502 LEU A O 1
ATOM 3817 N N . ASN A 1 503 ? 29.971 -7.890 -14.806 1.00 98.56 503 ASN A N 1
ATOM 3818 C CA . ASN A 1 503 ? 30.192 -9.295 -14.440 1.00 98.56 503 ASN A CA 1
ATOM 3819 C C . ASN A 1 503 ? 29.068 -10.180 -15.001 1.00 98.56 503 ASN A C 1
ATOM 3821 O O . ASN A 1 503 ? 27.887 -9.864 -14.845 1.00 98.56 503 ASN A O 1
ATOM 3825 N N . ASP A 1 504 ? 29.437 -11.285 -15.649 1.00 97.56 504 ASP A N 1
ATOM 3826 C CA . ASP A 1 504 ? 28.498 -12.309 -16.138 1.00 97.56 504 ASP A CA 1
ATOM 3827 C C . ASP A 1 504 ? 27.410 -11.792 -17.114 1.00 97.56 504 ASP A C 1
ATOM 3829 O O . ASP A 1 504 ? 26.397 -12.452 -17.352 1.00 97.56 504 ASP A O 1
ATOM 3833 N N . SER A 1 505 ? 27.620 -10.611 -17.708 1.00 97.94 505 SER A N 1
ATOM 3834 C CA . SER A 1 505 ? 26.744 -10.026 -18.733 1.00 97.94 505 SER A CA 1
ATOM 3835 C C . SER A 1 505 ? 26.858 -10.743 -20.094 1.00 97.94 505 SER A C 1
ATOM 3837 O O . SER A 1 505 ? 27.567 -11.741 -20.245 1.00 97.94 505 SER A O 1
ATOM 3839 N N . GLY A 1 506 ? 26.150 -10.251 -21.113 1.00 93.81 506 GLY A N 1
ATOM 3840 C CA . GLY A 1 506 ? 26.221 -10.769 -22.484 1.00 93.81 506 GLY A CA 1
ATOM 3841 C C . GLY A 1 506 ? 27.343 -10.188 -23.350 1.00 93.81 506 GLY A C 1
ATOM 3842 O O . GLY A 1 506 ? 27.499 -10.644 -24.478 1.00 93.81 506 GLY A O 1
ATOM 3843 N N . LEU A 1 507 ? 28.111 -9.203 -22.858 1.00 90.94 507 LEU A N 1
ATOM 3844 C CA . LEU A 1 507 ? 29.064 -8.450 -23.681 1.00 90.94 507 LEU A CA 1
ATOM 3845 C C . LEU A 1 507 ? 30.165 -9.357 -24.231 1.00 90.94 507 LEU A C 1
ATOM 3847 O O . LEU A 1 507 ? 30.976 -9.890 -23.467 1.00 90.94 507 LEU A O 1
ATOM 3851 N N . ASP A 1 508 ? 30.179 -9.505 -25.549 1.00 89.81 508 ASP A N 1
ATOM 3852 C CA . ASP A 1 508 ? 31.161 -10.276 -26.295 1.00 89.81 508 ASP A CA 1
ATOM 3853 C C . ASP A 1 508 ? 32.455 -9.491 -26.546 1.00 89.81 508 ASP A C 1
ATOM 3855 O O . ASP A 1 508 ? 32.625 -8.343 -26.119 1.00 89.81 508 ASP A O 1
ATOM 3859 N N . CYS A 1 509 ? 33.393 -10.137 -27.242 1.00 90.12 509 CYS A N 1
ATOM 3860 C CA . CYS A 1 509 ? 34.708 -9.561 -27.466 1.00 90.12 509 CYS A CA 1
ATOM 3861 C C . CYS A 1 509 ? 34.662 -8.266 -28.299 1.00 90.12 509 CYS A C 1
ATOM 3863 O O . CYS A 1 509 ? 35.249 -7.279 -27.846 1.00 90.12 509 CYS A O 1
ATOM 3865 N N . PRO A 1 510 ? 33.946 -8.189 -29.441 1.00 85.62 510 PRO A N 1
ATOM 3866 C CA . PRO A 1 510 ? 33.737 -6.933 -30.163 1.00 85.62 510 PRO A CA 1
ATOM 3867 C C . PRO A 1 510 ? 33.104 -5.806 -29.335 1.00 85.62 510 PRO A C 1
ATOM 3869 O O . PRO A 1 510 ? 33.625 -4.688 -29.316 1.00 85.62 510 PRO A O 1
ATOM 3872 N N . ASN A 1 511 ? 32.007 -6.065 -28.617 1.00 86.19 511 ASN A N 1
ATOM 3873 C CA . ASN A 1 511 ? 31.270 -5.014 -27.910 1.00 86.19 511 ASN A CA 1
ATOM 3874 C C . ASN A 1 511 ? 31.993 -4.521 -26.653 1.00 86.19 511 ASN A C 1
ATOM 3876 O O . ASN A 1 511 ? 31.982 -3.315 -26.369 1.00 86.19 511 ASN A O 1
ATOM 3880 N N . TYR A 1 512 ? 32.657 -5.412 -25.911 1.00 95.88 512 TYR A N 1
ATOM 3881 C CA . TYR A 1 512 ? 33.478 -5.018 -24.767 1.00 95.88 512 TYR A CA 1
ATOM 3882 C C . TYR A 1 512 ? 34.740 -4.264 -25.218 1.00 95.88 512 TYR A C 1
ATOM 3884 O O . TYR A 1 512 ? 35.035 -3.197 -24.677 1.00 95.88 512 TYR A O 1
ATOM 3892 N N . SER A 1 513 ? 35.412 -4.724 -26.281 1.00 95.38 513 SER A N 1
ATOM 3893 C CA . SER A 1 513 ? 36.572 -4.032 -26.871 1.00 95.38 513 SER A CA 1
ATOM 3894 C C . SER A 1 513 ? 36.222 -2.619 -27.337 1.00 95.38 513 SER A C 1
ATOM 3896 O O . SER A 1 513 ? 36.893 -1.659 -26.959 1.00 95.38 513 SER A O 1
ATOM 3898 N N . SER A 1 514 ? 35.122 -2.464 -28.080 1.00 88.94 514 SER A N 1
ATOM 3899 C CA . SER A 1 514 ? 34.606 -1.155 -28.501 1.00 88.94 514 SER A CA 1
ATOM 3900 C C . SER A 1 514 ? 34.234 -0.257 -27.317 1.00 88.94 514 SER A C 1
ATOM 3902 O O . SER A 1 514 ? 34.431 0.958 -27.382 1.00 88.94 514 SER A O 1
ATOM 3904 N N . SER A 1 515 ? 33.762 -0.838 -26.206 1.00 95.25 515 SER A N 1
ATOM 3905 C CA . SER A 1 515 ? 33.448 -0.081 -24.987 1.00 95.25 515 SER A CA 1
ATOM 3906 C C . SER A 1 515 ? 34.712 0.479 -24.326 1.00 95.25 515 SER A C 1
ATOM 3908 O O . SER A 1 515 ? 34.792 1.685 -24.091 1.00 95.25 515 SER A O 1
ATOM 3910 N N . LEU A 1 516 ? 35.739 -0.359 -24.134 1.00 97.88 516 LEU A N 1
ATOM 3911 C CA . LEU A 1 516 ? 37.050 0.057 -23.618 1.00 97.88 516 LEU A CA 1
ATOM 3912 C C . LEU A 1 516 ? 37.703 1.134 -24.500 1.00 97.88 516 LEU A C 1
ATOM 3914 O O . LEU A 1 516 ? 38.197 2.137 -23.985 1.00 97.88 516 LEU A O 1
ATOM 3918 N N . ILE A 1 517 ? 37.683 0.955 -25.826 1.00 95.12 517 ILE A N 1
ATOM 3919 C CA . ILE A 1 517 ? 38.239 1.912 -26.798 1.00 95.12 517 ILE A CA 1
ATOM 3920 C C . ILE A 1 517 ? 37.501 3.255 -26.736 1.00 95.12 517 ILE A C 1
ATOM 3922 O O . ILE A 1 517 ? 38.148 4.303 -26.700 1.00 95.12 517 ILE A O 1
ATOM 3926 N N . GLY A 1 518 ? 36.166 3.243 -26.675 1.00 91.88 518 GLY A N 1
ATOM 3927 C CA . GLY A 1 518 ? 35.355 4.456 -26.559 1.00 91.88 518 GLY A CA 1
ATOM 3928 C C . GLY A 1 518 ? 35.671 5.261 -25.296 1.00 91.88 518 GLY A C 1
ATOM 3929 O O . GLY A 1 518 ? 35.996 6.447 -25.385 1.00 91.88 518 GLY A O 1
ATOM 3930 N N . TRP A 1 519 ? 35.691 4.607 -24.130 1.00 97.56 519 TRP A N 1
ATOM 3931 C CA . TRP A 1 519 ? 36.034 5.264 -22.864 1.00 97.56 519 TRP A CA 1
ATOM 3932 C C . TRP A 1 519 ? 37.481 5.766 -22.832 1.00 97.56 519 TRP A C 1
ATOM 3934 O O . TRP A 1 519 ? 37.743 6.837 -22.289 1.00 97.56 519 TRP A O 1
ATOM 3944 N N . SER A 1 520 ? 38.421 5.032 -23.429 1.00 97.19 520 SER A N 1
ATOM 3945 C CA . SER A 1 520 ? 39.831 5.431 -23.484 1.00 97.19 520 SER A CA 1
ATOM 3946 C C . SER A 1 520 ? 40.048 6.689 -24.335 1.00 97.19 520 SER A C 1
ATOM 3948 O O . SER A 1 520 ? 40.725 7.622 -23.900 1.00 97.19 520 SER A O 1
ATOM 3950 N N . ASN A 1 521 ? 39.408 6.750 -25.508 1.00 92.69 521 ASN A N 1
ATOM 3951 C CA . ASN A 1 521 ? 39.496 7.878 -26.441 1.00 92.69 521 ASN A CA 1
ATOM 3952 C C . ASN A 1 521 ? 38.717 9.121 -25.978 1.00 92.69 521 ASN A C 1
ATOM 3954 O O . ASN A 1 521 ? 39.001 10.235 -26.423 1.00 92.69 521 ASN A O 1
ATOM 3958 N N . ASN A 1 522 ? 37.728 8.956 -25.099 1.00 91.19 522 ASN A N 1
ATOM 3959 C CA . ASN A 1 522 ? 36.969 10.069 -24.547 1.00 91.19 522 ASN A CA 1
ATOM 3960 C C . ASN A 1 522 ? 37.816 10.844 -23.514 1.00 91.19 522 ASN A C 1
ATOM 3962 O O . ASN A 1 522 ? 38.132 10.365 -22.419 1.00 91.19 522 ASN A O 1
ATOM 3966 N N . LEU A 1 523 ? 38.175 12.082 -23.870 1.00 91.56 523 LEU A N 1
ATOM 3967 C CA . LEU A 1 523 ? 38.986 12.980 -23.039 1.00 91.56 523 LEU A CA 1
ATOM 3968 C C . LEU A 1 523 ? 38.313 13.338 -21.704 1.00 91.56 523 LEU A C 1
ATOM 3970 O O . LEU A 1 523 ? 39.011 13.665 -20.749 1.00 91.56 523 LEU A O 1
ATOM 3974 N N . LEU A 1 524 ? 36.980 13.248 -21.625 1.00 93.75 524 LEU A N 1
ATOM 3975 C CA . LEU A 1 524 ? 36.205 13.512 -20.411 1.00 93.75 524 LEU A CA 1
ATOM 3976 C C . LEU A 1 524 ? 36.051 12.279 -19.508 1.00 93.75 524 LEU A C 1
ATOM 3978 O O . LEU A 1 524 ? 35.512 12.409 -18.412 1.00 93.75 524 LEU A O 1
ATOM 3982 N N . THR A 1 525 ? 36.515 11.095 -19.925 1.00 95.38 525 THR A N 1
ATOM 3983 C CA . THR A 1 525 ? 36.469 9.891 -19.082 1.00 95.38 525 THR A CA 1
ATOM 3984 C C . THR A 1 525 ? 37.328 10.095 -17.829 1.00 95.38 525 THR A C 1
ATOM 3986 O O . THR A 1 525 ? 38.553 10.242 -17.973 1.00 95.38 525 THR A O 1
ATOM 3989 N N . PRO A 1 526 ? 36.723 10.076 -16.623 1.00 96.62 526 PRO A N 1
ATOM 3990 C CA . PRO A 1 526 ? 37.414 10.333 -15.366 1.00 96.62 526 PRO A CA 1
ATOM 3991 C C . PRO A 1 526 ? 38.376 9.196 -15.008 1.00 96.62 526 PRO A C 1
ATOM 3993 O O . PRO A 1 526 ? 38.291 8.090 -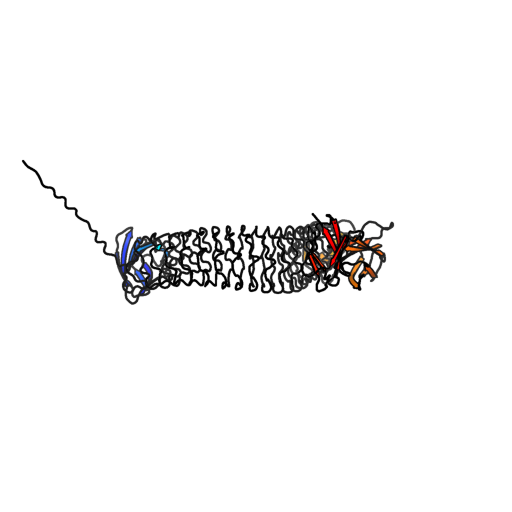15.543 1.00 96.62 526 PRO A O 1
ATOM 3996 N N . GLY A 1 527 ? 39.302 9.473 -14.092 1.00 96.94 527 GLY A N 1
ATOM 3997 C CA . GLY A 1 527 ? 40.179 8.462 -13.501 1.00 96.94 527 GLY A CA 1
ATOM 3998 C C . GLY A 1 527 ? 39.588 7.785 -12.263 1.00 96.94 527 GLY A C 1
ATOM 3999 O O . GLY A 1 527 ? 38.501 8.143 -11.813 1.00 96.94 527 GLY A O 1
ATOM 4000 N N . ASN A 1 528 ? 40.355 6.858 -11.684 1.00 97.31 528 ASN A N 1
ATOM 4001 C CA . ASN A 1 528 ? 40.095 6.231 -10.380 1.00 97.31 528 ASN A CA 1
ATOM 4002 C C . ASN A 1 528 ? 38.720 5.537 -10.244 1.00 97.31 528 ASN A C 1
ATOM 4004 O O . ASN A 1 528 ? 38.064 5.671 -9.210 1.00 97.31 528 ASN A O 1
ATOM 4008 N N . LEU A 1 529 ? 38.269 4.816 -11.278 1.00 97.94 529 LEU A N 1
ATOM 4009 C CA . LEU A 1 529 ? 37.027 4.029 -11.240 1.00 97.94 529 LEU A CA 1
ATOM 4010 C C . LEU A 1 529 ? 37.302 2.527 -11.060 1.00 97.94 529 LEU A C 1
ATOM 4012 O O . LEU A 1 529 ? 38.292 2.008 -11.570 1.00 97.94 529 LEU A O 1
ATOM 4016 N N . ASP A 1 530 ? 36.401 1.824 -10.374 1.00 98.06 530 ASP A N 1
ATOM 4017 C CA . ASP A 1 530 ? 36.412 0.360 -10.245 1.00 98.06 530 ASP A CA 1
ATOM 4018 C C . ASP A 1 530 ? 35.343 -0.261 -11.153 1.00 98.06 530 ASP A C 1
ATOM 4020 O O . ASP A 1 530 ? 34.150 -0.013 -10.968 1.00 98.06 530 ASP A O 1
ATOM 4024 N N . LEU A 1 531 ? 35.780 -1.048 -12.137 1.00 98.44 531 LEU A N 1
ATOM 4025 C CA . LEU A 1 531 ? 34.952 -1.753 -13.107 1.00 98.44 531 LEU A CA 1
ATOM 4026 C C . LEU A 1 531 ? 35.069 -3.268 -12.901 1.00 98.44 531 LEU A C 1
ATOM 4028 O O . LEU A 1 531 ? 36.058 -3.900 -13.285 1.00 98.44 531 LEU A O 1
ATOM 4032 N N . GLY A 1 532 ? 33.997 -3.874 -12.394 1.00 98.31 532 GLY A N 1
ATOM 4033 C CA . GLY A 1 532 ? 33.841 -5.327 -12.455 1.00 98.31 532 GLY A CA 1
ATOM 4034 C C . GLY A 1 532 ? 33.383 -5.761 -13.848 1.00 98.31 532 GLY A C 1
ATOM 4035 O O . GLY A 1 532 ? 32.299 -5.372 -14.293 1.00 98.31 532 GLY A O 1
ATOM 4036 N N . ALA A 1 533 ? 34.207 -6.571 -14.514 1.00 97.88 533 ALA A N 1
ATOM 4037 C CA . ALA A 1 533 ? 33.992 -7.109 -15.855 1.00 97.88 533 ALA A CA 1
ATOM 4038 C C . ALA A 1 533 ? 34.325 -8.616 -15.925 1.00 97.88 533 ALA A C 1
ATOM 4040 O O . ALA A 1 533 ? 34.920 -9.103 -16.887 1.00 97.88 533 ALA A O 1
ATOM 4041 N N . PHE A 1 534 ? 33.927 -9.375 -14.899 1.00 98.06 534 PHE A N 1
ATOM 4042 C CA . PHE A 1 534 ? 34.174 -10.815 -14.818 1.00 98.06 534 PHE A CA 1
ATOM 4043 C C . PHE A 1 534 ? 33.659 -11.572 -16.056 1.00 98.06 534 PHE A C 1
ATOM 4045 O O . PHE A 1 534 ? 32.533 -11.365 -16.530 1.00 98.06 534 PHE A O 1
ATOM 4052 N N . GLN A 1 535 ? 34.531 -12.430 -16.596 1.00 92.94 535 GLN A N 1
ATOM 4053 C CA . GLN A 1 535 ? 34.339 -13.200 -17.831 1.00 92.94 535 GLN A CA 1
ATOM 4054 C C . GLN A 1 535 ? 34.098 -12.360 -19.100 1.00 92.94 535 GLN A C 1
ATOM 4056 O O . GLN A 1 535 ? 33.581 -12.891 -20.081 1.00 92.94 535 GLN A O 1
ATOM 4061 N N . ARG A 1 536 ? 34.460 -11.068 -19.130 1.00 96.38 536 ARG A N 1
ATOM 4062 C CA . ARG A 1 536 ? 34.404 -10.271 -20.369 1.00 96.38 536 ARG A CA 1
ATOM 4063 C C . ARG A 1 536 ? 35.686 -10.455 -21.193 1.00 96.38 536 ARG A C 1
ATOM 4065 O O . ARG A 1 536 ? 36.760 -10.102 -20.703 1.00 96.38 536 ARG A O 1
ATOM 4072 N N . PRO A 1 537 ? 35.623 -11.001 -22.421 1.00 95.25 537 PRO A N 1
ATOM 4073 C CA . PRO A 1 537 ? 36.790 -11.091 -23.291 1.00 95.25 537 PRO A CA 1
ATOM 4074 C C . PRO A 1 537 ? 37.053 -9.744 -23.984 1.00 95.25 537 PRO A C 1
ATOM 4076 O O . PRO A 1 537 ? 36.112 -9.122 -24.464 1.00 95.25 537 PRO A O 1
ATOM 4079 N N . TYR A 1 538 ? 38.307 -9.299 -24.094 1.00 95.94 538 TYR A N 1
ATOM 4080 C CA . TYR A 1 538 ? 38.703 -8.148 -24.926 1.00 95.94 538 TYR A CA 1
ATOM 4081 C C . TYR A 1 538 ? 39.764 -8.527 -25.966 1.00 95.94 538 TYR A C 1
ATOM 4083 O O . TYR A 1 538 ? 40.547 -9.460 -25.777 1.00 95.94 538 TYR A O 1
ATOM 4091 N N . GLY A 1 539 ? 39.775 -7.824 -27.095 1.00 94.31 539 GLY A N 1
ATOM 4092 C CA . GLY A 1 539 ? 40.680 -8.082 -28.212 1.00 94.31 539 GLY A CA 1
ATOM 4093 C C . GLY A 1 539 ? 42.026 -7.381 -28.094 1.00 94.31 539 GLY A C 1
ATOM 4094 O O . GLY A 1 539 ? 42.203 -6.450 -27.303 1.00 94.31 539 GLY A O 1
ATOM 4095 N N . THR A 1 540 ? 42.980 -7.799 -28.926 1.00 93.12 540 THR A N 1
ATOM 4096 C CA . THR A 1 540 ? 44.302 -7.162 -29.050 1.00 93.12 540 THR A CA 1
ATOM 4097 C C . THR A 1 540 ? 44.189 -5.673 -29.398 1.00 93.12 540 THR A C 1
ATOM 4099 O O . THR A 1 540 ? 44.910 -4.853 -28.831 1.00 93.12 540 THR A O 1
ATOM 4102 N N . ASN A 1 541 ? 43.208 -5.305 -30.226 1.00 88.44 541 ASN A N 1
ATOM 4103 C CA . ASN A 1 541 ? 42.824 -3.931 -30.557 1.00 88.44 541 ASN A CA 1
ATOM 4104 C C . ASN A 1 541 ? 42.443 -3.065 -29.336 1.00 88.44 541 ASN A C 1
ATOM 4106 O O . ASN A 1 541 ? 42.639 -1.851 -29.362 1.00 88.44 541 ASN A O 1
ATOM 4110 N N . ALA A 1 542 ? 41.933 -3.662 -28.253 1.00 95.94 542 ALA A N 1
ATOM 4111 C CA . ALA A 1 542 ? 41.564 -2.952 -27.025 1.00 95.94 542 ALA A CA 1
ATOM 4112 C C . ALA A 1 542 ? 42.661 -2.949 -25.943 1.00 95.94 542 ALA A C 1
ATOM 4114 O O . ALA A 1 542 ? 42.499 -2.263 -24.932 1.00 95.94 542 ALA A O 1
ATOM 4115 N N . VAL A 1 543 ? 43.789 -3.647 -26.135 1.00 96.44 543 VAL A N 1
ATOM 4116 C CA . VAL A 1 543 ? 44.881 -3.732 -25.139 1.00 96.44 543 VAL A CA 1
ATOM 4117 C C . VAL A 1 543 ? 45.402 -2.344 -24.758 1.00 96.44 543 VAL A C 1
ATOM 4119 O O . VAL A 1 543 ? 45.454 -2.012 -23.576 1.00 96.44 543 VAL A O 1
ATOM 4122 N N . ALA A 1 544 ? 45.711 -1.499 -25.748 1.00 96.06 544 ALA A N 1
ATOM 4123 C CA . ALA A 1 544 ? 46.172 -0.131 -25.502 1.00 96.06 544 ALA A CA 1
ATOM 4124 C C . ALA A 1 544 ? 45.104 0.714 -24.784 1.00 96.06 544 ALA A C 1
ATOM 4126 O O . ALA A 1 544 ? 45.409 1.443 -23.840 1.00 96.06 544 ALA A O 1
ATOM 4127 N N . ALA A 1 545 ? 43.836 0.568 -25.181 1.00 97.69 545 ALA A N 1
ATOM 4128 C CA . ALA A 1 545 ? 42.724 1.287 -24.573 1.00 97.69 545 ALA A CA 1
ATOM 4129 C C . ALA A 1 545 ? 42.536 0.923 -23.090 1.00 97.69 545 ALA A C 1
ATOM 4131 O O . ALA A 1 545 ? 42.392 1.817 -22.253 1.00 97.69 545 ALA A O 1
ATOM 4132 N N . ARG A 1 546 ? 42.612 -0.374 -22.762 1.00 98.19 546 ARG A N 1
ATOM 4133 C CA . ARG A 1 546 ? 42.560 -0.909 -21.396 1.00 98.19 546 ARG A CA 1
ATOM 4134 C C . ARG A 1 546 ? 43.736 -0.413 -20.551 1.00 98.19 546 ARG A C 1
ATOM 4136 O O . ARG A 1 546 ? 43.522 0.072 -19.443 1.00 98.19 546 ARG A O 1
ATOM 4143 N N . SER A 1 547 ? 44.961 -0.464 -21.080 1.00 97.69 547 SER A N 1
ATOM 4144 C CA . SER A 1 547 ? 46.156 0.063 -20.402 1.00 97.69 547 SER A CA 1
ATOM 4145 C C . SER A 1 547 ? 46.054 1.564 -20.107 1.00 97.69 547 SER A C 1
ATOM 4147 O O . SER A 1 547 ? 46.439 1.993 -19.022 1.00 97.69 547 SER A O 1
ATOM 4149 N N . ASN A 1 548 ? 45.481 2.351 -21.020 1.00 98.00 548 ASN A N 1
ATOM 4150 C CA . ASN A 1 548 ? 45.228 3.782 -20.825 1.00 98.00 548 ASN A CA 1
ATOM 4151 C C . ASN A 1 548 ? 44.162 4.075 -19.750 1.00 98.00 548 ASN A C 1
ATOM 4153 O O . ASN A 1 548 ? 44.241 5.092 -19.065 1.00 98.00 548 ASN A O 1
ATOM 4157 N N . LEU A 1 549 ? 43.156 3.211 -19.579 1.00 98.38 549 LEU A N 1
ATOM 4158 C CA . LEU A 1 549 ? 42.190 3.341 -18.479 1.00 98.38 549 LEU A CA 1
ATOM 4159 C C . LEU A 1 549 ? 42.858 3.011 -17.134 1.00 98.38 549 LEU A C 1
ATOM 4161 O O . LEU A 1 549 ? 42.708 3.755 -16.166 1.00 98.38 549 LEU A O 1
ATOM 4165 N N . ILE A 1 550 ? 43.683 1.962 -17.090 1.00 98.19 550 ILE A N 1
ATOM 4166 C CA . ILE A 1 550 ? 44.460 1.595 -15.894 1.00 98.19 550 ILE A CA 1
ATOM 4167 C C . ILE A 1 550 ? 45.473 2.691 -15.524 1.00 98.19 550 ILE A C 1
ATOM 4169 O O . ILE A 1 550 ? 45.628 2.998 -14.345 1.00 98.19 550 ILE A O 1
ATOM 4173 N N . SER A 1 551 ? 46.115 3.356 -16.493 1.00 97.69 551 SER A N 1
ATOM 4174 C CA . SER A 1 551 ? 47.011 4.491 -16.207 1.00 97.69 551 SER A CA 1
ATOM 4175 C C . SER A 1 551 ? 46.270 5.756 -15.747 1.00 97.69 551 SER A C 1
ATOM 4177 O O . SER A 1 551 ? 46.842 6.553 -15.005 1.00 97.69 551 SER A O 1
ATOM 4179 N N . LYS A 1 552 ? 44.974 5.900 -16.070 1.00 96.25 552 LYS A N 1
ATOM 4180 C CA . LYS A 1 552 ? 44.043 6.836 -15.405 1.00 96.25 552 LYS A CA 1
ATOM 4181 C C . LYS A 1 552 ? 43.617 6.370 -13.994 1.00 96.25 552 LYS A C 1
ATOM 4183 O O . LYS A 1 552 ? 42.730 6.976 -13.398 1.00 96.25 552 LYS A O 1
ATOM 4188 N N . GLY A 1 553 ? 44.200 5.300 -13.454 1.00 97.62 553 GLY A N 1
ATOM 4189 C CA . GLY A 1 553 ? 43.898 4.761 -12.125 1.00 97.62 553 GLY A CA 1
ATOM 4190 C C . GLY A 1 553 ? 42.679 3.837 -12.066 1.00 97.62 553 GLY A C 1
ATOM 4191 O O . GLY A 1 553 ? 42.163 3.609 -10.976 1.00 97.62 553 GLY A O 1
ATOM 4192 N N . TRP A 1 554 ? 42.174 3.331 -13.198 1.00 98.44 554 TRP A N 1
ATOM 4193 C CA . TRP A 1 554 ? 41.065 2.371 -13.165 1.00 98.44 554 TRP A CA 1
ATOM 4194 C C . TRP A 1 554 ? 41.510 1.003 -12.639 1.00 98.44 554 TRP A C 1
ATOM 4196 O O . TRP A 1 554 ? 42.507 0.443 -13.099 1.00 98.44 554 TRP A O 1
ATOM 4206 N N . SER A 1 555 ? 40.690 0.420 -11.771 1.00 97.94 555 SER A N 1
ATOM 4207 C CA . SER A 1 555 ? 40.706 -1.011 -11.471 1.00 97.94 555 SER A CA 1
ATOM 4208 C C . SER A 1 555 ? 39.743 -1.707 -12.427 1.00 97.94 555 SER A C 1
ATOM 4210 O O . SER A 1 555 ? 38.564 -1.376 -12.458 1.00 97.94 555 SER A O 1
ATOM 4212 N N . ILE A 1 556 ? 40.230 -2.659 -13.226 1.00 98.19 556 ILE A N 1
ATOM 4213 C CA . ILE A 1 556 ? 39.386 -3.481 -14.106 1.00 98.19 556 ILE A CA 1
ATOM 4214 C C . ILE A 1 556 ? 39.577 -4.938 -13.690 1.00 98.19 556 ILE A C 1
ATOM 4216 O O . ILE A 1 556 ? 40.674 -5.486 -13.836 1.00 98.19 556 ILE A O 1
ATOM 4220 N N . PHE A 1 557 ? 38.532 -5.543 -13.122 1.00 96.19 557 PHE A N 1
ATOM 4221 C CA . PHE A 1 557 ? 38.601 -6.869 -12.509 1.00 96.19 557 PHE A CA 1
ATOM 4222 C C . PHE A 1 557 ? 37.859 -7.936 -13.320 1.00 96.19 557 PHE A C 1
ATOM 4224 O O . PHE A 1 557 ? 36.682 -7.790 -13.652 1.00 96.19 557 PHE A O 1
ATOM 4231 N N . GLY A 1 558 ? 38.539 -9.063 -13.550 1.00 94.62 558 GLY A N 1
ATOM 4232 C CA . GLY A 1 558 ? 37.937 -10.301 -14.046 1.00 94.62 558 GLY A CA 1
ATOM 4233 C C . GLY A 1 558 ? 37.763 -10.412 -15.565 1.00 94.62 558 GLY A C 1
ATOM 4234 O O . GLY A 1 558 ? 37.372 -11.485 -16.031 1.00 94.62 558 GLY A O 1
ATOM 4235 N N . ASP A 1 559 ? 38.077 -9.365 -16.328 1.00 97.19 559 ASP A N 1
ATOM 4236 C CA . ASP A 1 559 ? 38.135 -9.426 -17.789 1.00 97.19 559 ASP A CA 1
ATOM 4237 C C . ASP A 1 559 ? 39.394 -10.159 -18.276 1.00 97.19 559 ASP A C 1
ATOM 4239 O O . ASP A 1 559 ? 40.387 -10.275 -17.556 1.00 97.19 559 ASP A O 1
ATOM 4243 N N . GLN A 1 560 ? 39.351 -10.703 -19.492 1.00 94.62 560 GLN A N 1
ATOM 4244 C CA . GLN A 1 560 ? 40.410 -11.559 -20.037 1.00 94.62 560 GLN A CA 1
ATOM 4245 C C . GLN A 1 560 ? 40.759 -11.168 -21.472 1.00 94.62 560 GLN A C 1
ATOM 4247 O O . GLN A 1 560 ? 39.880 -10.852 -22.272 1.00 94.62 560 GLN A O 1
ATOM 4252 N N . ALA A 1 561 ? 42.042 -11.221 -21.827 1.00 93.25 561 ALA A N 1
ATOM 4253 C CA . ALA A 1 561 ? 42.452 -11.054 -23.216 1.00 93.25 561 ALA A CA 1
ATOM 4254 C C . ALA A 1 561 ? 42.035 -12.291 -24.031 1.00 93.25 561 ALA A C 1
ATOM 4256 O O . ALA A 1 561 ? 42.329 -13.419 -23.646 1.00 93.25 561 ALA A O 1
ATOM 4257 N N . SER A 1 562 ? 41.388 -12.082 -25.175 1.00 91.12 562 SER A N 1
ATOM 4258 C CA . SER A 1 562 ? 40.988 -13.153 -26.104 1.00 91.12 562 SER A CA 1
ATOM 4259 C C . SER A 1 562 ? 42.155 -13.750 -26.901 1.00 91.12 562 SER A C 1
ATOM 4261 O O . SER A 1 562 ? 42.020 -14.825 -27.476 1.00 91.12 562 SER A O 1
ATOM 4263 N N . GLY A 1 563 ? 43.288 -13.043 -26.973 1.00 85.88 563 GLY A N 1
ATOM 4264 C CA . GLY A 1 563 ? 44.424 -13.398 -27.831 1.00 85.88 563 GLY A CA 1
ATOM 4265 C C . GLY A 1 563 ? 44.224 -13.086 -29.322 1.00 85.88 563 GLY A C 1
ATOM 4266 O O . GLY A 1 563 ? 45.137 -13.315 -30.110 1.00 85.88 563 GLY A O 1
ATOM 4267 N N . THR A 1 564 ? 43.072 -12.535 -29.713 1.00 85.06 564 THR A N 1
ATOM 4268 C CA . THR A 1 564 ? 42.712 -12.211 -31.103 1.00 85.06 564 THR A CA 1
ATOM 4269 C C . THR A 1 564 ? 42.308 -10.748 -31.250 1.00 85.06 564 THR A C 1
ATOM 4271 O O . THR A 1 564 ? 41.943 -10.102 -30.269 1.00 85.06 564 THR A O 1
ATOM 4274 N N . ASP A 1 565 ? 42.340 -10.210 -32.469 1.00 82.25 565 ASP A N 1
ATOM 4275 C CA . ASP A 1 565 ? 41.724 -8.909 -32.737 1.00 82.25 565 ASP A CA 1
ATOM 4276 C C . ASP A 1 565 ? 40.196 -9.043 -32.633 1.00 82.25 565 ASP A C 1
ATOM 4278 O O . ASP A 1 565 ? 39.598 -9.899 -33.285 1.00 82.25 565 ASP A O 1
ATOM 4282 N N . CYS A 1 566 ? 39.581 -8.230 -31.773 1.00 80.88 566 CYS A N 1
ATOM 4283 C CA . CYS A 1 566 ? 38.132 -8.147 -31.603 1.00 80.88 566 CYS A CA 1
ATOM 4284 C C . CYS A 1 566 ? 37.644 -6.757 -32.003 1.00 80.88 566 CYS A C 1
ATOM 4286 O O . CYS A 1 566 ? 36.923 -6.076 -31.268 1.00 80.88 566 CYS A O 1
ATOM 4288 N N . THR A 1 567 ? 38.086 -6.285 -33.159 1.00 70.88 567 THR A N 1
ATOM 4289 C CA . THR A 1 567 ? 37.430 -5.199 -33.873 1.00 70.88 567 THR A CA 1
ATOM 4290 C C . THR A 1 567 ? 35.975 -5.594 -34.117 1.00 70.88 567 THR A C 1
ATOM 4292 O O . THR A 1 567 ? 35.680 -6.634 -34.702 1.00 70.88 567 THR A O 1
ATOM 4295 N N . ALA A 1 568 ? 35.042 -4.760 -33.654 1.00 58.66 568 ALA A N 1
ATOM 4296 C CA . ALA A 1 568 ? 33.741 -4.696 -34.302 1.00 58.66 568 ALA A CA 1
ATOM 4297 C C . ALA A 1 568 ? 34.017 -4.183 -35.721 1.00 58.66 568 ALA A C 1
ATOM 4299 O O . ALA A 1 568 ? 34.516 -3.066 -35.865 1.00 58.66 568 ALA A O 1
ATOM 4300 N N . LEU A 1 569 ? 33.816 -5.035 -36.728 1.00 57.94 569 LEU A N 1
ATOM 4301 C CA . LEU A 1 569 ? 34.173 -4.760 -38.121 1.00 57.94 569 LEU A CA 1
ATOM 4302 C C . LEU A 1 569 ? 33.110 -3.815 -38.722 1.00 57.94 569 LEU A C 1
ATOM 4304 O O . LEU A 1 569 ? 31.970 -4.243 -38.926 1.00 57.94 569 LEU A O 1
ATOM 4308 N N . PRO A 1 570 ? 33.396 -2.502 -38.866 1.00 61.19 570 PRO A N 1
ATOM 4309 C CA . PRO A 1 570 ? 32.351 -1.510 -38.626 1.00 61.19 570 PRO A CA 1
ATOM 4310 C C . PRO A 1 570 ? 31.964 -0.653 -39.837 1.00 61.19 570 PRO A C 1
ATOM 4312 O O . PRO A 1 570 ? 32.795 -0.233 -40.646 1.00 61.19 570 PRO A O 1
ATOM 4315 N N . VAL A 1 571 ? 30.734 -0.133 -39.795 1.00 62.81 571 VAL A N 1
ATOM 4316 C CA . VAL A 1 571 ? 30.524 1.284 -40.096 1.00 62.81 571 VAL A CA 1
ATOM 4317 C C . VAL A 1 571 ? 30.153 2.045 -38.845 1.00 62.81 571 VAL A C 1
ATOM 4319 O O . VAL A 1 571 ? 29.317 1.648 -38.038 1.00 62.81 571 VAL A O 1
ATOM 4322 N N . ARG A 1 572 ? 30.737 3.230 -38.712 1.00 68.81 572 ARG A N 1
ATOM 4323 C CA . ARG A 1 572 ? 30.436 4.132 -37.603 1.00 68.81 572 ARG A CA 1
ATOM 4324 C C . ARG A 1 572 ? 29.242 4.995 -37.988 1.00 68.81 572 ARG A C 1
ATOM 4326 O O . ARG A 1 572 ? 29.404 6.038 -38.618 1.00 68.81 572 ARG A O 1
ATOM 4333 N N . LEU A 1 573 ? 28.033 4.543 -37.668 1.00 72.88 573 LEU A N 1
ATOM 4334 C CA . LEU A 1 573 ? 26.784 5.223 -38.023 1.00 72.88 573 LEU A CA 1
ATOM 4335 C C . LEU A 1 573 ? 26.629 6.557 -37.255 1.00 72.88 573 LEU A C 1
ATOM 4337 O O . LEU A 1 573 ? 26.480 6.569 -36.039 1.00 72.88 573 LEU A O 1
ATOM 4341 N N . ILE A 1 574 ? 26.622 7.691 -37.965 1.00 74.38 574 ILE A N 1
ATOM 4342 C CA . ILE A 1 574 ? 26.390 9.039 -37.400 1.00 74.38 574 ILE A CA 1
ATOM 4343 C C . ILE A 1 574 ? 24.912 9.252 -37.072 1.00 74.38 574 ILE A C 1
ATOM 4345 O O . ILE A 1 574 ? 24.557 9.876 -36.076 1.00 74.38 574 ILE A O 1
ATOM 4349 N N . SER A 1 575 ?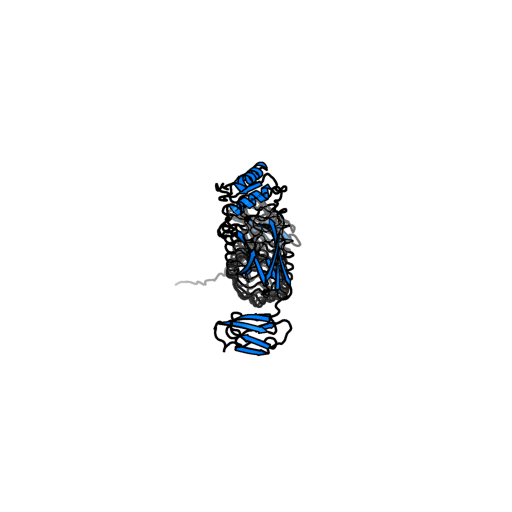 24.030 8.812 -37.967 1.00 76.88 575 SER A N 1
ATOM 4350 C CA . SER A 1 575 ? 22.595 9.068 -37.863 1.00 76.88 575 SER A CA 1
ATOM 4351 C C . SER A 1 575 ? 21.824 8.070 -38.703 1.00 76.88 575 SER A C 1
ATOM 4353 O O . SER A 1 575 ? 22.245 7.793 -39.819 1.00 76.88 575 SER A O 1
ATOM 4355 N N . PHE A 1 576 ? 20.662 7.640 -38.222 1.00 87.88 576 PHE A N 1
ATOM 4356 C CA . PHE A 1 576 ? 19.637 6.946 -39.001 1.00 87.88 576 PHE A CA 1
ATOM 4357 C C . PHE A 1 576 ? 18.287 7.557 -38.633 1.00 87.88 576 PHE A C 1
ATOM 4359 O O . PHE A 1 576 ? 17.937 7.616 -37.451 1.00 87.88 576 PHE A O 1
ATOM 4366 N N . THR A 1 577 ? 17.583 8.095 -39.621 1.00 82.25 577 THR A N 1
ATOM 4367 C CA . THR A 1 577 ? 16.352 8.882 -39.474 1.00 82.25 577 THR A CA 1
ATOM 4368 C C . THR A 1 577 ? 15.346 8.481 -40.540 1.00 82.25 577 THR A C 1
ATOM 4370 O O . THR A 1 577 ? 15.727 8.013 -41.607 1.00 82.25 577 THR A O 1
ATOM 4373 N N . GLY A 1 578 ? 14.058 8.657 -40.255 1.00 86.75 578 GLY A N 1
ATOM 4374 C CA . GLY A 1 578 ? 12.981 8.270 -41.161 1.00 86.75 578 GLY A CA 1
ATOM 4375 C C . GLY A 1 578 ? 11.882 9.314 -41.152 1.00 86.75 578 GLY A C 1
ATOM 4376 O O . GLY A 1 578 ? 11.417 9.717 -40.087 1.00 86.75 578 GLY A O 1
ATOM 4377 N N . GLN A 1 579 ? 11.479 9.755 -42.337 1.00 83.94 579 GLN A N 1
ATOM 4378 C CA . GLN A 1 579 ? 10.472 10.786 -42.535 1.00 83.94 579 GLN A CA 1
ATOM 4379 C C . GLN A 1 579 ? 9.345 10.237 -43.409 1.00 83.94 579 GLN A C 1
ATOM 4381 O O . GLN A 1 579 ? 9.578 9.759 -44.517 1.00 83.94 579 GLN A O 1
ATOM 4386 N N . ARG A 1 580 ? 8.100 10.325 -42.930 1.00 80.88 580 ARG A N 1
ATOM 4387 C CA . ARG A 1 580 ? 6.921 10.013 -43.749 1.00 80.88 580 ARG A CA 1
ATOM 4388 C C . ARG A 1 580 ? 6.786 11.059 -44.861 1.00 80.88 580 ARG A C 1
ATOM 4390 O O . ARG A 1 580 ? 6.765 12.253 -44.572 1.00 80.88 580 ARG A O 1
ATOM 4397 N N . GLN A 1 581 ? 6.648 10.615 -46.106 1.00 78.06 581 GLN A N 1
ATOM 4398 C CA . GLN A 1 581 ? 6.441 11.463 -47.281 1.00 78.06 581 GLN A CA 1
ATOM 4399 C C . GLN A 1 581 ? 5.186 10.983 -48.023 1.00 78.06 581 GLN A C 1
ATOM 4401 O O . GLN A 1 581 ? 5.225 10.145 -48.919 1.00 78.06 581 GLN A O 1
ATOM 4406 N N . GLY A 1 582 ? 4.020 11.467 -47.584 1.00 73.81 582 GLY A N 1
ATOM 4407 C CA . GLY A 1 582 ? 2.731 10.997 -48.096 1.00 73.81 582 GLY A CA 1
ATOM 4408 C C . GLY A 1 582 ? 2.531 9.498 -47.841 1.00 73.81 582 GLY A C 1
ATOM 4409 O O . GLY A 1 582 ? 2.509 9.049 -46.690 1.00 73.81 582 GLY A O 1
ATOM 4410 N N . SER A 1 583 ? 2.383 8.712 -48.909 1.00 75.44 583 SER A N 1
ATOM 4411 C CA . SER A 1 583 ? 2.241 7.258 -48.809 1.00 75.44 583 SER A CA 1
ATOM 4412 C C . SER A 1 583 ? 3.531 6.543 -48.402 1.00 75.44 583 SER A C 1
ATOM 4414 O O . SER A 1 583 ? 3.410 5.478 -47.806 1.00 75.44 583 SER A O 1
ATOM 4416 N N . THR A 1 584 ? 4.719 7.115 -48.629 1.00 80.62 584 THR A N 1
ATOM 4417 C CA . THR A 1 584 ? 6.027 6.456 -48.438 1.00 80.62 584 THR A CA 1
ATOM 4418 C C . THR A 1 584 ? 6.735 6.881 -47.141 1.00 80.62 584 THR A C 1
ATOM 4420 O O . THR A 1 584 ? 6.298 7.801 -46.442 1.00 80.62 584 THR A O 1
ATOM 4423 N N . VAL A 1 585 ? 7.830 6.200 -46.788 1.00 86.69 585 VAL A N 1
ATOM 4424 C CA . VAL A 1 585 ? 8.785 6.627 -45.751 1.00 86.69 585 VAL A CA 1
ATOM 4425 C C . VAL A 1 585 ? 10.168 6.723 -46.380 1.00 86.69 585 VAL A C 1
ATOM 4427 O O . VAL A 1 585 ? 10.715 5.712 -46.809 1.00 86.69 585 VAL A O 1
ATOM 4430 N N . LEU A 1 586 ? 10.745 7.924 -46.385 1.00 93.12 586 LEU A N 1
ATOM 4431 C CA . LEU A 1 586 ? 12.147 8.136 -46.723 1.00 93.12 586 LEU A CA 1
ATOM 4432 C C . LEU A 1 586 ? 12.996 7.872 -45.476 1.00 93.12 586 LEU A C 1
ATOM 4434 O O . LEU A 1 586 ? 12.942 8.629 -44.505 1.00 93.12 586 LEU A O 1
ATOM 4438 N N . LEU A 1 587 ? 13.770 6.796 -45.504 1.00 94.44 587 LEU A N 1
ATOM 4439 C CA . LEU A 1 587 ? 14.845 6.526 -44.562 1.00 94.44 587 LEU A CA 1
ATOM 4440 C C . LEU A 1 587 ? 16.118 7.198 -45.068 1.00 94.44 587 LEU A C 1
ATOM 4442 O O . LEU A 1 587 ? 16.419 7.140 -46.254 1.00 94.44 587 LEU A O 1
ATOM 4446 N N . THR A 1 588 ? 16.886 7.800 -44.171 1.00 93.06 588 THR A N 1
ATOM 4447 C CA . THR A 1 588 ? 18.181 8.416 -44.478 1.00 93.06 588 THR A CA 1
ATOM 4448 C C . THR A 1 588 ? 19.178 8.073 -43.385 1.00 93.06 588 THR A C 1
ATOM 4450 O O . THR A 1 588 ? 18.851 8.189 -42.199 1.00 93.06 588 THR A O 1
ATOM 4453 N N . TRP A 1 589 ? 20.409 7.727 -43.744 1.00 93.38 589 TRP A N 1
ATOM 4454 C CA . TRP A 1 589 ? 21.487 7.561 -42.776 1.00 93.38 589 TRP A CA 1
ATOM 4455 C C . TRP A 1 589 ? 22.802 8.172 -43.233 1.00 93.38 589 TRP A C 1
ATOM 4457 O O . TRP A 1 589 ? 22.972 8.611 -44.371 1.00 93.38 589 TRP A O 1
ATOM 4467 N N . LYS A 1 590 ? 23.724 8.270 -42.279 1.00 88.50 590 LYS A N 1
ATOM 4468 C CA . LYS A 1 590 ? 25.077 8.771 -42.480 1.00 88.50 590 LYS A CA 1
ATOM 4469 C C . LYS A 1 590 ? 26.052 7.909 -41.704 1.00 88.50 590 LYS A C 1
ATOM 4471 O O . LYS A 1 590 ? 25.744 7.512 -40.582 1.00 88.50 590 LYS A O 1
ATOM 4476 N N . THR A 1 591 ? 27.234 7.704 -42.258 1.00 83.25 591 THR A N 1
ATOM 4477 C CA . THR A 1 591 ? 28.375 7.052 -41.601 1.00 83.25 591 THR A CA 1
ATOM 4478 C C . THR A 1 591 ? 29.504 8.069 -41.431 1.00 83.25 591 THR A C 1
ATOM 4480 O O . THR A 1 591 ? 29.578 9.031 -42.192 1.00 83.25 591 THR A O 1
ATOM 4483 N N . ALA A 1 592 ? 30.350 7.906 -40.414 1.00 68.81 592 ALA A N 1
ATOM 4484 C CA . ALA A 1 592 ? 31.573 8.691 -40.193 1.00 68.81 592 ALA A CA 1
ATOM 4485 C C . ALA A 1 592 ? 32.785 8.076 -40.901 1.00 68.81 592 ALA A C 1
ATOM 4487 O O . ALA A 1 592 ? 33.729 8.780 -41.259 1.00 68.81 592 ALA A O 1
ATOM 4488 N N . GLY A 1 593 ? 32.725 6.763 -41.085 1.00 71.00 593 GLY A N 1
ATOM 4489 C CA . GLY A 1 593 ? 33.647 5.957 -41.855 1.00 71.00 593 GLY A CA 1
ATOM 4490 C C . GLY A 1 593 ? 33.130 4.524 -41.926 1.00 71.00 593 GLY A C 1
ATOM 4491 O O . GLY A 1 593 ? 32.287 4.119 -41.113 1.00 71.00 593 GLY A O 1
ATOM 4492 N N . GLU A 1 594 ? 33.624 3.799 -42.915 1.00 76.50 594 GLU A N 1
ATOM 4493 C CA . GLU A 1 594 ? 33.246 2.430 -43.266 1.00 76.50 594 GLU A CA 1
ATOM 4494 C C . GLU A 1 594 ? 34.525 1.654 -43.549 1.00 76.50 594 GLU A C 1
ATOM 4496 O O . GLU A 1 594 ? 35.466 2.218 -44.106 1.00 76.50 594 GLU A O 1
ATOM 4501 N N . GLU A 1 595 ? 34.568 0.396 -43.143 1.00 63.47 595 GLU A N 1
ATOM 4502 C CA . GLU A 1 595 ? 35.714 -0.485 -43.337 1.00 63.47 595 GLU A CA 1
ATOM 4503 C C . GLU A 1 595 ? 35.151 -1.871 -43.656 1.00 63.47 595 GLU A C 1
ATOM 4505 O O . GLU A 1 595 ? 34.285 -2.372 -42.941 1.00 63.47 595 GLU A O 1
ATOM 4510 N N . ASN A 1 596 ? 35.538 -2.411 -44.812 1.00 66.12 596 ASN A N 1
ATOM 4511 C CA . ASN A 1 596 ? 34.958 -3.591 -45.457 1.00 66.12 596 ASN A CA 1
ATOM 4512 C C . ASN A 1 596 ? 33.415 -3.588 -45.607 1.00 66.12 596 ASN A C 1
ATOM 4514 O O . ASN A 1 596 ? 32.808 -4.634 -45.798 1.00 66.12 596 ASN A O 1
ATOM 4518 N N . ASN A 1 597 ? 32.725 -2.441 -45.598 1.00 75.50 597 ASN A N 1
ATOM 4519 C CA . ASN A 1 597 ? 31.257 -2.434 -45.684 1.00 75.50 597 ASN A CA 1
ATOM 4520 C C . ASN A 1 597 ? 30.738 -2.873 -47.068 1.00 75.50 597 ASN A C 1
ATOM 4522 O O . ASN A 1 597 ? 30.876 -2.135 -48.049 1.00 75.50 597 ASN A O 1
ATOM 4526 N N . ALA A 1 598 ? 30.069 -4.027 -47.145 1.00 78.56 598 ALA A N 1
ATOM 4527 C CA . ALA A 1 598 ? 29.335 -4.448 -48.338 1.00 78.56 598 ALA A CA 1
ATOM 4528 C C . ALA A 1 598 ? 28.049 -3.629 -48.522 1.00 78.56 598 ALA A C 1
ATOM 4530 O O . ALA A 1 598 ? 27.672 -3.327 -49.654 1.00 78.56 598 ALA A O 1
ATOM 4531 N N . GLY A 1 599 ? 27.389 -3.240 -47.427 1.00 86.31 599 GLY A N 1
ATOM 4532 C CA . GLY A 1 599 ? 26.220 -2.364 -47.456 1.00 86.31 599 GLY A CA 1
ATOM 4533 C C . GLY A 1 599 ? 25.200 -2.626 -46.358 1.00 86.31 599 GLY A C 1
ATOM 4534 O O . GLY A 1 599 ? 25.456 -3.303 -45.365 1.00 86.31 599 GLY A O 1
ATOM 4535 N N . PHE A 1 600 ? 24.017 -2.052 -46.542 1.00 90.69 600 PHE A N 1
ATOM 4536 C CA . PHE A 1 600 ? 22.958 -1.986 -45.546 1.00 90.69 600 PHE A CA 1
ATOM 4537 C C . PHE A 1 600 ? 21.738 -2.760 -46.021 1.00 90.69 600 PHE A C 1
ATOM 4539 O O . PHE A 1 600 ? 21.042 -2.332 -46.938 1.00 90.69 600 PHE A O 1
ATOM 4546 N N . GLU A 1 601 ? 21.435 -3.872 -45.365 1.00 92.69 601 GLU A N 1
ATOM 4547 C CA . GLU A 1 601 ? 20.145 -4.544 -45.455 1.00 92.69 601 GLU A CA 1
ATOM 4548 C C . GLU A 1 601 ? 19.128 -3.760 -44.616 1.00 92.69 601 GLU A C 1
ATOM 4550 O O . GLU A 1 601 ? 19.250 -3.645 -43.398 1.00 92.69 601 GLU A O 1
ATOM 4555 N N . ILE A 1 602 ? 18.146 -3.149 -45.281 1.00 95.81 602 ILE A N 1
ATOM 4556 C CA . ILE A 1 602 ? 17.083 -2.398 -44.616 1.00 95.81 602 ILE A CA 1
ATOM 4557 C C . ILE A 1 602 ? 16.016 -3.404 -44.214 1.00 95.81 602 ILE A C 1
ATOM 4559 O O . ILE A 1 602 ? 15.395 -4.034 -45.074 1.00 95.81 602 ILE A O 1
ATOM 4563 N N . GLU A 1 603 ? 15.780 -3.524 -42.913 1.00 93.25 603 GLU A N 1
ATOM 4564 C CA . GLU A 1 603 ? 14.747 -4.388 -42.363 1.00 93.25 603 GLU A CA 1
ATOM 4565 C C . GLU A 1 603 ? 13.607 -3.566 -41.747 1.00 93.25 603 GLU A C 1
ATOM 4567 O O . GLU A 1 603 ? 13.836 -2.541 -41.098 1.00 93.25 603 GLU A O 1
ATOM 4572 N N . LYS A 1 604 ? 12.371 -4.038 -41.928 1.00 89.94 604 LYS A N 1
ATOM 4573 C CA . LYS A 1 604 ? 11.139 -3.490 -41.347 1.00 89.94 604 LYS A CA 1
ATOM 4574 C C . LYS A 1 604 ? 10.531 -4.490 -40.373 1.00 89.94 604 LYS A C 1
ATOM 4576 O O . LYS A 1 604 ? 10.639 -5.691 -40.557 1.00 89.94 604 LYS A O 1
ATOM 4581 N N . SER A 1 605 ? 9.847 -3.994 -39.356 1.00 77.81 605 SER A N 1
ATOM 4582 C CA . SER A 1 605 ? 9.062 -4.777 -38.414 1.00 77.81 605 SER A CA 1
ATOM 4583 C C . SER A 1 605 ? 7.771 -4.040 -38.064 1.00 77.81 605 SER A C 1
ATOM 4585 O O . SER A 1 605 ? 7.702 -2.806 -38.098 1.00 77.81 605 SER A O 1
ATOM 4587 N N . THR A 1 606 ? 6.742 -4.808 -37.707 1.00 74.25 606 THR A N 1
ATOM 4588 C CA . THR A 1 606 ? 5.455 -4.302 -37.206 1.00 74.25 606 THR A CA 1
ATOM 4589 C C . THR A 1 606 ? 5.309 -4.423 -35.688 1.00 74.25 606 THR A C 1
ATOM 4591 O O . THR A 1 606 ? 4.333 -3.927 -35.137 1.00 74.25 606 THR A O 1
ATOM 4594 N N . ASP A 1 607 ? 6.237 -5.118 -35.024 1.00 63.09 607 ASP A N 1
ATOM 4595 C CA . ASP A 1 607 ? 6.178 -5.521 -33.609 1.00 63.09 607 ASP A CA 1
ATOM 4596 C C . ASP A 1 607 ? 7.500 -5.283 -32.841 1.00 63.09 607 ASP A C 1
ATOM 4598 O O . ASP A 1 607 ? 7.603 -5.644 -31.667 1.00 63.09 607 ASP A O 1
ATOM 4602 N N . ALA A 1 608 ? 8.501 -4.699 -33.514 1.00 57.31 608 ALA A N 1
ATOM 4603 C CA . ALA A 1 608 ? 9.889 -4.515 -33.078 1.00 57.31 608 ALA A CA 1
ATOM 4604 C C . ALA A 1 608 ? 10.624 -5.812 -32.665 1.00 57.31 608 ALA A C 1
ATOM 4606 O O . ALA A 1 608 ? 11.679 -5.746 -32.036 1.00 57.31 608 ALA A O 1
ATOM 4607 N N . GLN A 1 609 ? 10.099 -6.983 -33.040 1.00 53.44 609 GLN A N 1
ATOM 4608 C CA . GLN A 1 609 ? 10.629 -8.306 -32.694 1.00 53.44 609 GLN A CA 1
ATOM 4609 C C . GLN A 1 609 ? 10.985 -9.101 -33.953 1.00 53.44 609 GLN A C 1
ATOM 4611 O O . GLN A 1 609 ? 12.120 -9.548 -34.110 1.00 53.44 609 GLN A O 1
ATOM 4616 N N . THR A 1 610 ? 10.028 -9.233 -34.870 1.00 69.88 610 THR A N 1
ATOM 4617 C CA . THR A 1 610 ? 10.180 -9.940 -36.141 1.00 69.88 610 THR A CA 1
ATOM 4618 C C . THR A 1 610 ? 10.487 -8.925 -37.232 1.00 69.88 610 THR A C 1
ATOM 4620 O O . THR A 1 610 ? 9.664 -8.052 -37.514 1.00 69.88 610 THR A O 1
ATOM 4623 N N . PHE A 1 611 ? 11.668 -9.027 -37.838 1.00 82.25 611 PHE A N 1
ATOM 4624 C CA . PHE A 1 611 ? 12.137 -8.115 -38.880 1.00 82.25 611 PHE A CA 1
ATOM 4625 C C . PHE A 1 611 ? 12.209 -8.824 -40.241 1.00 82.25 611 PHE A C 1
ATOM 4627 O O . PHE A 1 611 ? 12.769 -9.912 -40.352 1.00 82.25 611 PHE A O 1
ATOM 4634 N N . GLU A 1 612 ? 11.636 -8.201 -41.271 1.00 90.38 612 GLU A N 1
ATOM 4635 C CA . GLU A 1 612 ? 11.667 -8.625 -42.674 1.00 90.38 612 GLU A CA 1
ATOM 4636 C C . GLU A 1 612 ? 12.584 -7.704 -43.493 1.00 90.38 612 GLU A C 1
ATOM 4638 O O . GLU A 1 612 ? 12.551 -6.482 -43.333 1.00 90.38 612 GLU A O 1
ATOM 4643 N N . LYS A 1 613 ? 13.387 -8.265 -44.403 1.00 94.00 613 LYS A N 1
ATOM 4644 C CA . LYS A 1 613 ? 14.178 -7.481 -45.363 1.00 94.00 613 LYS A CA 1
ATOM 4645 C C . LYS A 1 613 ? 13.252 -6.772 -46.353 1.00 94.00 613 LYS A C 1
ATOM 4647 O O . LYS A 1 613 ? 12.502 -7.432 -47.067 1.00 94.00 613 LYS A O 1
ATOM 4652 N N . ILE A 1 614 ? 13.371 -5.449 -46.454 1.00 92.75 614 ILE A N 1
ATOM 4653 C CA . ILE A 1 614 ? 12.654 -4.629 -47.446 1.00 92.75 614 ILE A CA 1
ATOM 4654 C C . ILE A 1 614 ? 13.564 -4.008 -48.509 1.00 92.75 614 ILE A C 1
ATOM 4656 O O . ILE A 1 614 ? 13.066 -3.538 -49.529 1.00 92.75 614 ILE A O 1
ATOM 4660 N N . GLY A 1 615 ? 14.883 -4.015 -48.306 1.00 92.44 615 GLY A N 1
ATOM 4661 C CA . GLY A 1 615 ? 15.832 -3.471 -49.272 1.00 92.44 615 GLY A CA 1
ATOM 4662 C C . GLY A 1 615 ? 17.286 -3.799 -48.960 1.00 92.44 615 GLY A C 1
ATOM 4663 O O . GLY A 1 615 ? 17.609 -4.354 -47.908 1.00 92.44 615 GLY A O 1
ATOM 4664 N N . PHE A 1 616 ? 18.166 -3.439 -49.889 1.00 93.12 616 PHE A N 1
ATOM 4665 C CA . PHE A 1 616 ? 19.608 -3.369 -49.675 1.00 93.12 616 PHE A CA 1
ATOM 4666 C C . PHE A 1 616 ? 20.142 -2.106 -50.355 1.00 93.12 616 PHE A C 1
ATOM 4668 O O . PHE A 1 616 ? 19.668 -1.757 -51.436 1.00 93.12 616 PHE A O 1
ATOM 4675 N N . VAL A 1 617 ? 21.099 -1.430 -49.727 1.00 92.81 617 VAL A N 1
ATOM 4676 C CA . VAL A 1 617 ? 21.824 -0.287 -50.296 1.00 92.81 617 VAL A CA 1
ATOM 4677 C C . VAL A 1 617 ? 23.313 -0.563 -50.157 1.00 92.81 617 VAL A C 1
ATOM 4679 O O . VAL A 1 617 ? 23.789 -0.771 -49.041 1.00 92.81 617 VAL A O 1
ATOM 4682 N N . ASP A 1 618 ? 24.027 -0.581 -51.283 1.00 89.44 618 ASP A N 1
ATOM 4683 C CA . ASP A 1 618 ? 25.461 -0.875 -51.322 1.00 89.44 618 ASP A CA 1
ATOM 4684 C C . ASP A 1 618 ? 26.264 0.108 -50.454 1.00 89.44 618 ASP A C 1
ATOM 4686 O O . ASP A 1 618 ? 25.991 1.312 -50.407 1.00 89.44 618 ASP A O 1
ATOM 4690 N N . GLY A 1 619 ? 27.259 -0.429 -49.751 1.00 82.19 619 GLY A N 1
ATOM 4691 C CA . GLY A 1 619 ? 28.196 0.336 -48.937 1.00 82.19 619 GLY A CA 1
ATOM 4692 C C . GLY A 1 619 ? 29.274 1.012 -49.777 1.00 82.19 619 GLY A C 1
ATOM 4693 O O . GLY A 1 619 ? 29.479 0.690 -50.947 1.00 82.19 619 GLY A O 1
ATOM 4694 N N . SER A 1 620 ? 30.027 1.924 -49.163 1.00 78.81 620 SER A N 1
ATOM 4695 C CA . SER A 1 620 ? 31.186 2.546 -49.814 1.00 78.81 620 SER A CA 1
ATOM 4696 C C . SER A 1 620 ? 32.464 1.692 -49.727 1.00 78.81 620 SER A C 1
ATOM 4698 O O . SER A 1 620 ? 33.523 2.167 -50.137 1.00 78.81 620 SER A O 1
ATOM 4700 N N . GLY A 1 621 ? 32.395 0.459 -49.206 1.00 68.88 621 GLY A N 1
ATOM 4701 C CA . GLY A 1 621 ? 33.569 -0.363 -48.907 1.00 68.88 621 GLY A CA 1
ATOM 4702 C C . GLY A 1 621 ? 34.411 0.270 -47.802 1.00 68.88 621 GLY A C 1
ATOM 4703 O O . GLY A 1 621 ? 33.900 0.541 -46.716 1.00 68.88 621 GLY A O 1
ATOM 4704 N N . ASP A 1 622 ? 35.680 0.542 -48.105 1.00 68.94 622 ASP A N 1
ATOM 4705 C CA . ASP A 1 622 ? 36.583 1.295 -47.234 1.00 68.94 622 ASP A CA 1
ATOM 4706 C C . ASP A 1 622 ? 36.435 2.797 -47.502 1.00 68.94 622 ASP A C 1
ATOM 4708 O O . ASP A 1 622 ? 36.885 3.333 -48.519 1.00 68.94 622 ASP A O 1
ATOM 4712 N N . ALA A 1 623 ? 35.784 3.501 -46.580 1.00 68.88 623 ALA A N 1
ATOM 4713 C CA . ALA A 1 623 ? 35.469 4.913 -46.710 1.00 68.88 623 ALA A CA 1
ATOM 4714 C C . ALA A 1 623 ? 35.934 5.710 -45.493 1.00 68.88 623 ALA A C 1
ATOM 4716 O O . ALA A 1 623 ? 35.369 5.622 -44.405 1.00 68.88 623 ALA A O 1
ATOM 4717 N N . ILE A 1 624 ? 36.908 6.591 -45.717 1.00 57.09 624 ILE A N 1
ATOM 4718 C CA . ILE A 1 624 ? 37.269 7.638 -44.762 1.00 57.09 624 ILE A CA 1
ATOM 4719 C C . ILE A 1 624 ? 36.364 8.861 -45.007 1.00 57.09 624 ILE A C 1
ATOM 4721 O O . ILE A 1 624 ? 36.163 9.304 -46.147 1.00 57.09 624 ILE A O 1
ATOM 4725 N N . GLY A 1 625 ? 35.809 9.409 -43.924 1.00 62.56 625 GLY A N 1
ATOM 4726 C CA . GLY A 1 625 ? 34.941 10.587 -43.937 1.00 62.56 625 GLY A CA 1
ATOM 4727 C C . GLY A 1 625 ? 33.470 10.285 -44.239 1.00 62.56 625 GLY A C 1
ATOM 4728 O O . GLY A 1 625 ? 33.093 9.177 -44.613 1.00 62.56 625 GLY A O 1
ATOM 4729 N N . VAL A 1 626 ? 32.622 11.306 -44.086 1.00 73.50 626 VAL A N 1
ATOM 4730 C CA . VAL A 1 626 ? 31.163 11.125 -44.064 1.00 73.50 626 VAL A CA 1
ATOM 4731 C C . VAL A 1 626 ? 30.620 10.547 -45.375 1.00 73.50 626 VAL A C 1
ATOM 4733 O O . VAL A 1 626 ? 30.921 11.060 -46.455 1.00 73.50 626 VAL A O 1
ATOM 4736 N N . ARG A 1 627 ? 29.756 9.530 -45.287 1.00 87.62 627 ARG A N 1
ATOM 4737 C CA . ARG A 1 627 ? 28.862 9.116 -46.384 1.00 87.62 627 ARG A CA 1
ATOM 4738 C C . ARG A 1 627 ? 27.408 9.368 -46.006 1.00 87.62 627 ARG A C 1
ATOM 4740 O O . ARG A 1 627 ? 27.077 9.548 -44.832 1.00 87.62 627 ARG A O 1
ATOM 4747 N N . LYS A 1 628 ? 26.547 9.460 -47.017 1.00 91.00 628 LYS A N 1
ATOM 4748 C CA . LYS A 1 628 ? 25.103 9.672 -46.883 1.00 91.00 628 LYS A CA 1
ATOM 4749 C C . LYS A 1 628 ? 24.400 8.637 -47.744 1.00 91.00 628 LYS A C 1
ATOM 4751 O O . LYS A 1 628 ? 24.819 8.425 -48.876 1.00 91.00 628 LYS A O 1
ATOM 4756 N N . TYR A 1 629 ? 23.330 8.075 -47.213 1.00 95.31 629 TYR A N 1
ATOM 4757 C CA . TYR A 1 629 ? 22.515 7.067 -47.870 1.00 95.31 629 TYR A CA 1
ATOM 4758 C C . TYR A 1 629 ? 21.047 7.354 -47.613 1.00 95.31 629 TYR A C 1
ATOM 4760 O O . TYR A 1 629 ? 20.690 7.962 -46.594 1.00 95.31 629 TYR A O 1
ATOM 4768 N N . ASP A 1 630 ? 20.203 6.858 -48.501 1.00 94.56 630 ASP A N 1
ATOM 4769 C CA . ASP A 1 630 ? 18.766 6.862 -48.329 1.00 94.56 630 ASP A CA 1
ATOM 4770 C C . ASP A 1 630 ? 18.126 5.599 -48.908 1.00 94.56 630 ASP A C 1
ATOM 4772 O O . ASP A 1 630 ? 18.721 4.868 -49.699 1.00 94.56 630 ASP A O 1
ATOM 4776 N N . PHE A 1 631 ? 16.919 5.312 -48.435 1.00 96.62 631 PHE A N 1
ATOM 4777 C CA . PHE A 1 631 ? 16.075 4.232 -48.920 1.00 96.62 631 PHE A CA 1
ATOM 4778 C C . PHE A 1 631 ? 14.613 4.621 -48.714 1.00 96.62 631 PHE A C 1
ATOM 4780 O O . PHE A 1 631 ? 14.234 5.051 -47.626 1.00 96.62 631 PHE A O 1
ATOM 4787 N N . THR A 1 632 ? 13.765 4.446 -49.726 1.00 93.00 632 THR A N 1
ATOM 4788 C CA . THR A 1 632 ? 12.335 4.768 -49.613 1.00 93.00 632 THR A CA 1
ATOM 4789 C C . THR A 1 632 ? 11.499 3.498 -49.481 1.00 93.00 632 THR A C 1
ATOM 4791 O O . THR A 1 632 ? 11.364 2.747 -50.444 1.00 93.00 632 THR A O 1
ATOM 4794 N N . ASP A 1 633 ? 10.866 3.282 -48.322 1.00 89.19 633 ASP A N 1
ATOM 4795 C CA . ASP A 1 633 ? 9.795 2.285 -48.216 1.00 89.19 633 ASP A CA 1
ATOM 4796 C C . ASP A 1 633 ? 8.544 2.820 -48.923 1.00 89.19 633 ASP A C 1
ATOM 4798 O O . ASP A 1 633 ? 7.960 3.833 -48.521 1.00 89.19 633 ASP A O 1
ATOM 4802 N N . LEU A 1 634 ? 8.137 2.127 -49.987 1.00 81.75 634 LEU A N 1
ATOM 4803 C CA . LEU A 1 634 ? 6.943 2.436 -50.773 1.00 81.75 634 LEU A CA 1
ATOM 4804 C C . LEU A 1 634 ? 5.647 1.920 -50.123 1.00 81.75 634 LEU A C 1
ATOM 4806 O O . LEU A 1 634 ? 4.574 2.427 -50.443 1.00 81.75 634 LEU A O 1
ATOM 4810 N N . ASN A 1 635 ? 5.738 0.951 -49.202 1.00 79.31 635 ASN A N 1
ATOM 4811 C CA . ASN A 1 635 ? 4.603 0.306 -48.531 1.00 79.31 635 ASN A CA 1
ATOM 4812 C C . ASN A 1 635 ? 4.694 0.343 -46.980 1.00 79.31 635 ASN A C 1
ATOM 4814 O O . ASN A 1 635 ? 4.619 -0.706 -46.324 1.00 79.31 635 ASN A O 1
ATOM 4818 N N . PRO A 1 636 ? 4.832 1.530 -46.358 1.00 76.31 636 PRO A N 1
ATOM 4819 C CA . PRO A 1 636 ? 4.872 1.680 -44.908 1.00 76.31 636 PRO A CA 1
ATOM 4820 C C . PRO A 1 636 ? 3.464 1.673 -44.292 1.00 76.31 636 PRO A C 1
ATOM 4822 O O . PRO A 1 636 ? 2.554 2.408 -44.700 1.00 76.31 636 PRO A O 1
ATOM 4825 N N . LEU A 1 637 ? 3.309 0.891 -43.228 1.00 74.25 637 LEU A N 1
ATOM 4826 C CA . LEU A 1 637 ? 2.097 0.774 -42.421 1.00 74.25 637 LEU A CA 1
ATOM 4827 C C . LEU A 1 637 ? 1.847 2.030 -41.560 1.00 74.25 637 LEU A C 1
ATOM 4829 O O . LEU A 1 637 ? 2.522 3.056 -41.698 1.00 74.25 637 LEU A O 1
ATOM 4833 N N . ALA A 1 638 ? 0.847 1.963 -40.676 1.00 63.88 638 ALA A N 1
ATOM 4834 C CA . ALA A 1 638 ? 0.501 3.042 -39.745 1.00 63.88 638 ALA A CA 1
ATOM 4835 C C . ALA A 1 638 ? 1.596 3.303 -38.692 1.00 63.88 638 ALA A C 1
ATOM 4837 O O . ALA A 1 638 ? 1.819 4.448 -38.317 1.00 63.88 638 ALA A O 1
ATOM 4838 N N . GLU A 1 639 ? 2.310 2.267 -38.262 1.00 72.62 639 GLU A N 1
ATOM 4839 C CA . GLU A 1 639 ? 3.527 2.353 -37.455 1.00 72.62 639 GLU A CA 1
ATOM 4840 C C . GLU A 1 639 ? 4.507 1.316 -38.004 1.00 72.62 639 GLU A C 1
ATOM 4842 O O . GLU A 1 639 ? 4.093 0.229 -38.414 1.00 72.62 639 GLU A O 1
ATOM 4847 N N . ASN A 1 640 ? 5.780 1.693 -38.109 1.00 80.75 640 ASN A N 1
ATOM 4848 C CA . ASN A 1 640 ? 6.832 0.862 -38.683 1.00 80.75 640 ASN A CA 1
ATOM 4849 C C . ASN A 1 640 ? 8.083 1.013 -37.827 1.00 80.75 640 ASN A C 1
ATOM 4851 O O . ASN A 1 640 ? 8.469 2.137 -37.497 1.00 80.75 640 ASN A O 1
ATOM 4855 N N . TYR A 1 641 ? 8.731 -0.105 -37.536 1.00 76.25 641 TYR A N 1
ATOM 4856 C CA . TYR A 1 641 ? 10.039 -0.153 -36.903 1.00 76.25 641 TYR A CA 1
ATOM 4857 C C . TYR A 1 641 ? 11.053 -0.535 -37.974 1.00 76.25 641 TYR A C 1
ATOM 4859 O O . TYR A 1 641 ? 10.934 -1.600 -38.568 1.00 76.25 641 TYR A O 1
ATOM 4867 N N . TYR A 1 642 ? 12.033 0.319 -38.243 1.00 88.88 642 TYR A N 1
ATOM 4868 C CA . TYR A 1 642 ? 13.105 0.023 -39.193 1.00 88.88 642 TYR A CA 1
ATOM 4869 C C . TYR A 1 642 ? 14.417 -0.202 -38.461 1.00 88.88 642 TYR A C 1
ATOM 4871 O O . TYR A 1 642 ? 14.679 0.444 -37.449 1.00 88.88 642 TYR A O 1
ATOM 4879 N N . ARG A 1 643 ? 15.282 -1.051 -39.002 1.00 89.69 643 ARG A N 1
ATOM 4880 C CA . ARG A 1 643 ? 16.700 -1.099 -38.633 1.00 89.69 643 ARG A CA 1
ATOM 4881 C C . ARG A 1 643 ? 17.542 -1.319 -39.880 1.00 89.69 643 ARG A C 1
ATOM 4883 O O . ARG A 1 643 ? 17.068 -1.878 -40.866 1.00 89.69 643 ARG A O 1
ATOM 4890 N N . LEU A 1 644 ? 18.781 -0.860 -39.829 1.00 90.06 644 LEU A N 1
ATOM 4891 C CA . LEU A 1 644 ? 19.802 -1.224 -40.797 1.00 90.06 644 LEU A CA 1
ATOM 4892 C C . LEU A 1 644 ? 20.547 -2.426 -40.237 1.00 90.06 644 LEU A C 1
ATOM 4894 O O . LEU A 1 644 ? 20.934 -2.417 -39.072 1.00 90.06 644 LEU A O 1
ATOM 4898 N N . LYS A 1 645 ? 20.763 -3.431 -41.068 1.00 84.62 645 LYS A N 1
ATOM 4899 C CA . LYS A 1 645 ? 21.690 -4.527 -40.836 1.00 84.62 645 LYS A CA 1
ATOM 4900 C C . LYS A 1 645 ? 22.866 -4.308 -41.768 1.00 84.62 645 LYS A C 1
ATOM 4902 O O . LYS A 1 645 ? 22.767 -4.501 -42.976 1.00 84.62 645 LYS A O 1
ATOM 4907 N N . GLN A 1 646 ? 23.941 -3.791 -41.209 1.00 83.31 646 GLN A N 1
ATOM 4908 C CA . GLN A 1 646 ? 25.165 -3.496 -41.929 1.00 83.31 646 GLN A CA 1
ATOM 4909 C C . GLN A 1 646 ? 25.937 -4.804 -42.129 1.00 83.31 646 GLN A C 1
ATOM 4911 O O . GLN A 1 646 ? 26.127 -5.527 -41.158 1.00 83.31 646 GLN A O 1
ATOM 4916 N N . ILE A 1 647 ? 26.343 -5.116 -43.359 1.00 76.94 647 ILE A N 1
ATOM 4917 C CA . ILE A 1 647 ? 26.959 -6.395 -43.746 1.00 76.94 647 ILE A CA 1
ATOM 4918 C C . ILE A 1 647 ? 28.398 -6.166 -44.237 1.00 76.94 647 ILE A C 1
ATOM 4920 O O . ILE A 1 647 ? 28.664 -5.210 -44.967 1.00 76.94 647 ILE A O 1
ATOM 4924 N N . ASP A 1 648 ? 29.306 -7.052 -43.831 1.00 70.44 648 ASP A N 1
ATOM 4925 C CA . ASP A 1 648 ? 30.739 -7.052 -44.167 1.00 70.44 648 ASP A CA 1
ATOM 4926 C C . ASP A 1 648 ? 31.022 -7.651 -45.571 1.00 70.44 648 ASP A C 1
ATOM 4928 O O . ASP A 1 648 ? 30.204 -8.379 -46.144 1.00 70.44 648 ASP A O 1
ATOM 4932 N N . ARG A 1 649 ? 32.180 -7.327 -46.156 1.00 62.53 649 ARG A N 1
ATOM 4933 C CA . ARG A 1 649 ? 32.608 -7.663 -47.519 1.00 62.53 649 ARG A CA 1
ATOM 4934 C C . ARG A 1 649 ? 33.814 -8.598 -47.504 1.00 62.53 649 ARG A C 1
ATOM 4936 O O . ARG A 1 649 ? 34.965 -8.171 -47.555 1.00 62.53 649 ARG A O 1
ATOM 4943 N N . ALA A 1 650 ? 33.544 -9.891 -47.610 1.00 53.81 650 ALA A N 1
ATOM 4944 C CA . ALA A 1 650 ? 34.576 -10.878 -47.910 1.00 53.81 650 ALA A CA 1
ATOM 4945 C C . ALA A 1 650 ? 35.033 -10.839 -49.384 1.00 53.81 650 ALA A C 1
ATOM 4947 O O . ALA A 1 650 ? 34.352 -10.296 -50.262 1.00 53.81 650 ALA A O 1
ATOM 4948 N N . ALA A 1 651 ? 36.169 -11.485 -49.675 1.00 48.16 651 ALA A N 1
ATOM 4949 C CA . ALA A 1 651 ? 36.741 -11.597 -51.024 1.00 48.16 651 ALA A CA 1
ATOM 4950 C C . ALA A 1 651 ? 35.837 -12.341 -52.040 1.00 48.16 651 ALA A C 1
ATOM 4952 O O . ALA A 1 651 ? 36.029 -12.211 -53.248 1.00 48.16 651 ALA A O 1
ATOM 4953 N N . ASP A 1 652 ? 34.829 -13.072 -51.558 1.00 47.59 652 ASP A N 1
ATOM 4954 C CA . ASP A 1 652 ? 33.778 -13.780 -52.305 1.00 47.59 652 ASP A CA 1
ATOM 4955 C C . ASP A 1 652 ? 32.365 -13.170 -52.110 1.00 47.59 652 ASP A C 1
ATOM 4957 O O . ASP A 1 652 ? 31.375 -13.702 -52.614 1.00 47.59 652 ASP A O 1
ATOM 4961 N N . ARG A 1 653 ? 32.298 -11.993 -51.467 1.00 49.03 653 ARG A N 1
ATOM 4962 C CA . ARG A 1 653 ? 31.131 -11.166 -51.094 1.00 49.03 653 ARG A CA 1
ATOM 4963 C C . ARG A 1 653 ? 30.373 -11.490 -49.797 1.00 49.03 653 ARG A C 1
ATOM 4965 O O . ARG A 1 653 ? 29.582 -10.627 -49.431 1.00 49.03 653 ARG A O 1
ATOM 4972 N N . PHE A 1 654 ? 30.592 -12.597 -49.077 1.00 50.69 654 PHE A N 1
ATOM 4973 C CA . PHE A 1 654 ? 29.900 -12.827 -47.787 1.00 50.69 654 PHE A CA 1
ATOM 4974 C C . PHE A 1 654 ? 30.675 -13.742 -46.816 1.00 50.69 654 PHE A C 1
ATOM 4976 O O . PHE A 1 654 ? 30.652 -14.957 -46.982 1.00 50.69 654 PHE A O 1
ATOM 4983 N N . ASP A 1 655 ? 31.232 -13.201 -45.722 1.00 53.81 655 ASP A N 1
ATOM 4984 C CA . ASP A 1 655 ? 31.682 -14.013 -44.567 1.00 53.81 655 ASP A CA 1
ATOM 4985 C C . ASP A 1 655 ? 30.593 -14.197 -43.487 1.00 53.81 655 ASP A C 1
ATOM 4987 O O . ASP A 1 655 ? 30.772 -14.948 -42.527 1.00 53.81 655 ASP A O 1
ATOM 4991 N N . GLY A 1 656 ? 29.452 -13.517 -43.646 1.00 54.66 656 GLY A N 1
ATOM 4992 C CA . GLY A 1 656 ? 28.296 -13.599 -42.755 1.00 54.66 656 GLY A CA 1
ATOM 4993 C C . GLY A 1 656 ? 28.326 -12.660 -41.544 1.00 54.66 656 GLY A C 1
ATOM 4994 O O . GLY A 1 656 ? 27.421 -12.753 -40.712 1.00 54.66 656 GLY A O 1
ATOM 4995 N N . ARG A 1 657 ? 29.308 -11.755 -41.425 1.00 60.31 657 ARG A N 1
ATOM 4996 C CA . ARG A 1 657 ? 29.378 -10.784 -40.319 1.00 60.31 657 ARG A CA 1
ATOM 4997 C C . ARG A 1 657 ? 28.437 -9.599 -40.556 1.00 60.31 657 ARG A C 1
ATOM 4999 O O . ARG A 1 657 ? 28.319 -9.094 -41.674 1.00 60.31 657 ARG A O 1
ATOM 5006 N N . PHE A 1 658 ? 27.738 -9.171 -39.502 1.00 69.44 658 PHE A N 1
ATOM 5007 C CA . PHE A 1 658 ? 26.834 -8.020 -39.549 1.00 69.44 658 PHE A CA 1
ATOM 5008 C C . PHE A 1 658 ? 26.637 -7.347 -38.180 1.00 69.44 658 PHE A C 1
ATOM 5010 O O . PHE A 1 658 ? 26.745 -7.995 -37.139 1.00 69.44 658 PHE A O 1
ATOM 5017 N N . GLU A 1 659 ? 26.248 -6.070 -38.192 1.00 69.38 659 GLU A N 1
ATOM 5018 C CA . GLU A 1 659 ? 25.807 -5.299 -37.017 1.00 69.38 659 GLU A CA 1
ATOM 5019 C C . GLU A 1 659 ? 24.437 -4.644 -37.289 1.00 69.38 659 GLU A C 1
ATOM 5021 O O . GLU A 1 659 ? 24.123 -4.290 -38.429 1.00 69.38 659 GLU A O 1
ATOM 5026 N N . TYR A 1 660 ? 23.593 -4.481 -36.261 1.00 75.44 660 TYR A N 1
ATOM 5027 C CA . TYR A 1 660 ? 22.311 -3.775 -36.387 1.00 75.44 660 TYR A CA 1
ATOM 5028 C C . TYR A 1 660 ? 22.393 -2.337 -35.865 1.00 75.44 660 TYR A C 1
ATOM 5030 O O . TYR A 1 660 ? 22.842 -2.090 -34.749 1.00 75.44 660 TYR A O 1
ATOM 5038 N N . SER A 1 661 ? 21.831 -1.386 -36.612 1.00 77.00 661 SER A N 1
ATOM 5039 C CA . SER A 1 661 ? 21.566 -0.046 -36.092 1.00 77.00 661 SER A CA 1
ATOM 5040 C C . SER A 1 661 ? 20.496 -0.068 -34.998 1.00 77.00 661 SER A C 1
ATOM 5042 O O . SER A 1 661 ? 19.666 -0.977 -34.919 1.00 77.00 661 SER A O 1
ATOM 5044 N N . ARG A 1 662 ? 20.396 1.040 -34.250 1.00 69.19 662 ARG A N 1
ATOM 5045 C CA . ARG A 1 662 ? 19.209 1.335 -33.433 1.00 69.19 662 ARG A CA 1
ATOM 5046 C C . ARG A 1 662 ? 17.920 1.149 -34.243 1.00 69.19 662 ARG A C 1
ATOM 5048 O O . ARG A 1 662 ? 17.872 1.520 -35.421 1.00 69.19 662 ARG A O 1
ATOM 5055 N N . ILE A 1 663 ? 16.873 0.653 -33.589 1.00 72.38 663 ILE A N 1
ATOM 5056 C CA . ILE A 1 663 ? 15.533 0.617 -34.175 1.00 72.38 663 ILE A CA 1
ATOM 5057 C C . ILE A 1 663 ? 15.008 2.056 -34.291 1.00 72.38 663 ILE A C 1
ATOM 5059 O O . ILE A 1 663 ? 15.052 2.847 -33.347 1.00 72.38 663 ILE A O 1
ATOM 5063 N N . LEU A 1 664 ? 14.526 2.390 -35.480 1.00 76.56 664 LEU A N 1
ATOM 5064 C CA . LEU A 1 664 ? 13.948 3.665 -35.866 1.00 76.56 664 LEU A CA 1
ATOM 5065 C C . LEU A 1 664 ? 12.440 3.488 -36.045 1.00 76.56 664 LEU A C 1
ATOM 5067 O O . LEU A 1 664 ? 11.982 2.909 -37.029 1.00 76.56 664 LEU A O 1
ATOM 5071 N N . THR A 1 665 ? 11.661 4.022 -35.112 1.00 78.25 665 THR A N 1
ATOM 5072 C CA . THR A 1 665 ? 10.201 4.055 -35.231 1.00 78.25 665 THR A CA 1
ATOM 5073 C C . THR A 1 665 ? 9.769 5.215 -36.124 1.00 78.25 665 THR A C 1
ATOM 5075 O O . THR A 1 665 ? 10.082 6.369 -35.832 1.00 78.25 665 THR A O 1
ATOM 5078 N N . VAL A 1 666 ? 8.993 4.937 -37.175 1.00 77.50 666 VAL A N 1
ATOM 5079 C CA . VAL A 1 666 ? 8.296 5.962 -37.967 1.00 77.50 666 VAL A CA 1
ATOM 5080 C C . VAL A 1 666 ? 6.793 5.728 -37.863 1.00 77.50 666 VAL A C 1
ATOM 5082 O O . VAL A 1 666 ? 6.229 4.834 -38.504 1.00 77.50 666 VAL A O 1
ATOM 5085 N N . LYS A 1 667 ? 6.141 6.557 -37.043 1.00 69.12 667 LYS A N 1
ATOM 5086 C CA . LYS A 1 667 ? 4.681 6.592 -36.905 1.00 69.12 667 LYS A CA 1
ATOM 5087 C C . LYS A 1 667 ? 4.079 7.432 -38.034 1.00 69.12 667 LYS A C 1
ATOM 5089 O O . LYS A 1 667 ? 4.571 8.514 -38.348 1.00 69.12 667 LYS A O 1
ATOM 5094 N N . GLY A 1 668 ? 3.032 6.920 -38.668 1.00 57.34 668 GLY A N 1
ATOM 5095 C CA . GLY A 1 668 ? 2.196 7.665 -39.604 1.00 57.34 668 GLY A CA 1
ATOM 5096 C C . GLY A 1 668 ? 1.151 8.517 -38.883 1.00 57.34 668 GLY A C 1
ATOM 5097 O O . GLY A 1 668 ? 0.992 8.446 -37.664 1.00 57.34 668 GLY A O 1
ATOM 5098 N N . ALA A 1 669 ? 0.397 9.305 -39.653 1.00 50.03 669 ALA A N 1
ATOM 5099 C CA . ALA A 1 669 ? -0.802 9.959 -39.137 1.00 50.03 669 ALA A CA 1
ATOM 5100 C C . ALA A 1 669 ? -1.819 8.913 -38.640 1.00 50.03 669 ALA A C 1
ATOM 5102 O O . ALA A 1 669 ? -1.905 7.806 -39.177 1.00 50.03 669 ALA A O 1
ATOM 5103 N N . ILE A 1 670 ? -2.578 9.274 -37.602 1.00 46.69 670 ILE A N 1
ATOM 5104 C CA . ILE A 1 670 ? -3.438 8.360 -36.843 1.00 46.69 670 ILE A CA 1
ATOM 5105 C C . ILE A 1 670 ? -4.444 7.654 -37.766 1.00 46.69 670 ILE A C 1
ATOM 5107 O O . ILE A 1 670 ? -5.343 8.278 -38.325 1.00 46.69 670 ILE A O 1
ATOM 5111 N N . SER A 1 671 ? -4.324 6.327 -37.857 1.00 47.06 671 SER A N 1
ATOM 5112 C CA . SER A 1 671 ? -5.346 5.436 -38.416 1.00 47.06 671 SER A CA 1
ATOM 5113 C C . SER A 1 671 ? -6.634 5.580 -37.604 1.00 47.06 671 SER A C 1
ATOM 5115 O O . SER A 1 671 ? -6.735 5.009 -36.519 1.00 47.06 671 SER A O 1
ATOM 5117 N N . THR A 1 672 ? -7.623 6.309 -38.122 1.00 54.97 672 THR A N 1
ATOM 5118 C CA . THR A 1 672 ? -8.904 6.506 -37.420 1.00 54.97 672 THR A CA 1
ATOM 5119 C C . THR A 1 672 ? -9.753 5.238 -37.342 1.00 54.97 672 THR A C 1
ATOM 5121 O O . THR A 1 672 ? -10.605 5.135 -36.460 1.00 54.97 672 THR A O 1
ATOM 5124 N N . LEU A 1 673 ? -9.480 4.255 -38.208 1.00 62.53 673 LEU A N 1
ATOM 5125 C CA . LEU A 1 673 ? -10.078 2.927 -38.186 1.00 62.53 673 LEU A CA 1
ATOM 5126 C C . LEU A 1 673 ? -9.457 2.004 -37.119 1.00 62.53 673 LEU A C 1
ATOM 5128 O O . LEU A 1 673 ? -8.269 1.675 -37.185 1.00 62.53 673 LEU A O 1
ATOM 5132 N N . SER A 1 674 ? -10.287 1.470 -36.221 1.00 70.00 674 SER A N 1
ATOM 5133 C CA . SER A 1 674 ? -9.999 0.256 -35.445 1.00 70.00 674 SER A CA 1
ATOM 5134 C C . SER A 1 674 ? -11.151 -0.752 -35.526 1.00 70.00 674 SER A C 1
ATOM 5136 O O . SER A 1 674 ? -12.302 -0.388 -35.769 1.00 70.00 674 SER A O 1
ATOM 5138 N N . ILE A 1 675 ? -10.831 -2.040 -35.369 1.00 75.62 675 ILE A N 1
ATOM 5139 C CA . ILE A 1 675 ? -11.798 -3.145 -35.419 1.00 75.62 675 ILE A CA 1
ATOM 5140 C C . ILE A 1 675 ? -11.608 -4.048 -34.196 1.00 75.62 675 ILE A C 1
ATOM 5142 O O . ILE A 1 675 ? -10.469 -4.290 -33.794 1.00 75.62 675 ILE A O 1
ATOM 5146 N N . TYR A 1 676 ? -12.699 -4.509 -33.584 1.00 71.25 676 TYR A N 1
ATOM 5147 C CA . TYR A 1 676 ? -12.669 -5.340 -32.375 1.00 71.25 676 TYR A CA 1
ATOM 5148 C C . TYR A 1 676 ? -13.948 -6.190 -32.233 1.00 71.25 676 TYR A C 1
ATOM 5150 O O . TYR A 1 676 ? -14.996 -5.762 -32.705 1.00 71.25 676 TYR A O 1
ATOM 5158 N N . PRO A 1 677 ? -13.920 -7.354 -31.562 1.00 55.84 677 PRO A N 1
ATOM 5159 C CA . PRO A 1 677 ? -12.721 -8.103 -31.187 1.00 55.84 677 PRO A CA 1
ATOM 5160 C C . PRO A 1 677 ? -11.956 -8.586 -32.431 1.00 55.84 677 PRO A C 1
ATOM 5162 O O . PRO A 1 677 ? -12.521 -8.715 -33.513 1.00 55.84 677 PRO A O 1
ATOM 5165 N N . ASN A 1 678 ? -10.650 -8.809 -32.296 1.00 73.12 678 ASN A N 1
ATOM 5166 C CA . ASN A 1 678 ? -9.810 -9.375 -33.351 1.00 73.12 678 ASN A CA 1
ATOM 5167 C C . ASN A 1 678 ? -8.704 -10.224 -32.687 1.00 73.12 678 ASN A C 1
ATOM 5169 O O . ASN A 1 678 ? -7.797 -9.632 -32.101 1.00 73.12 678 ASN A O 1
ATOM 5173 N N . PRO A 1 679 ? -8.769 -11.571 -32.714 1.00 80.19 679 PRO A N 1
ATOM 5174 C CA . PRO A 1 679 ? -9.701 -12.392 -33.489 1.00 80.19 679 PRO A CA 1
ATOM 5175 C C . PRO A 1 679 ? -11.182 -12.213 -33.125 1.00 80.19 679 PRO A C 1
ATOM 5177 O O . PRO A 1 679 ? -11.531 -12.048 -31.959 1.00 80.19 679 PRO A O 1
ATOM 5180 N N . ALA A 1 680 ? -12.042 -12.256 -34.139 1.00 78.06 680 ALA A N 1
ATOM 5181 C CA . ALA A 1 680 ? -13.494 -12.239 -34.013 1.00 78.06 680 ALA A CA 1
ATOM 5182 C C . ALA A 1 680 ? -14.072 -13.659 -34.099 1.00 78.06 680 ALA A C 1
ATOM 5184 O O . ALA A 1 680 ? -13.462 -14.545 -34.699 1.00 78.06 680 ALA A O 1
ATOM 5185 N N . GLN A 1 681 ? -15.269 -13.864 -33.546 1.00 85.19 681 GLN A N 1
ATOM 5186 C CA . GLN A 1 681 ? -16.008 -15.129 -33.667 1.00 85.19 681 GLN A CA 1
ATOM 5187 C C . GLN A 1 681 ? -17.230 -14.950 -34.578 1.00 85.19 681 GLN A C 1
ATOM 5189 O O . GLN A 1 681 ? -17.205 -15.317 -35.750 1.00 85.19 681 GLN A O 1
ATOM 5194 N N . ASN A 1 682 ? -18.279 -14.320 -34.041 1.00 84.69 682 ASN A N 1
ATOM 5195 C CA . ASN A 1 682 ? -19.569 -14.125 -34.707 1.00 84.69 682 ASN A CA 1
ATOM 5196 C C . ASN A 1 682 ? -19.862 -12.661 -35.058 1.00 84.69 682 ASN A C 1
ATOM 5198 O O . ASN A 1 682 ? -20.724 -12.408 -35.891 1.00 84.69 682 ASN A O 1
ATOM 5202 N N . GLU A 1 683 ? -19.172 -11.705 -34.434 1.00 87.19 683 GLU A N 1
ATOM 5203 C CA . GLU A 1 683 ? -19.448 -10.273 -34.568 1.00 87.19 683 GLU A CA 1
ATOM 5204 C C . GLU A 1 683 ? -18.154 -9.454 -34.614 1.00 87.19 683 GLU A C 1
ATOM 5206 O O . GLU A 1 683 ? -17.172 -9.796 -33.951 1.00 87.19 683 GLU A O 1
ATOM 5211 N N . LEU A 1 684 ? -18.169 -8.361 -35.383 1.00 85.56 684 LEU A N 1
ATOM 5212 C CA . LEU A 1 684 ? -17.076 -7.393 -35.470 1.00 85.56 684 LEU A CA 1
ATOM 5213 C C . LEU A 1 684 ? -17.592 -5.961 -35.358 1.00 85.56 684 LEU A C 1
ATOM 5215 O O . LEU A 1 684 ? -18.326 -5.478 -36.220 1.00 85.56 684 LEU A O 1
ATOM 5219 N N . PHE A 1 685 ? -17.145 -5.251 -34.334 1.00 78.00 685 PHE A N 1
ATOM 5220 C CA . PHE A 1 685 ? -17.320 -3.816 -34.199 1.00 78.00 685 PHE A CA 1
ATOM 5221 C C . PHE A 1 685 ? -16.235 -3.071 -34.971 1.00 78.00 685 PHE A C 1
ATOM 5223 O O . PHE A 1 685 ? -15.071 -3.473 -35.034 1.00 78.00 685 PHE A O 1
ATOM 5230 N N . VAL A 1 686 ? -16.637 -1.935 -35.528 1.00 73.31 686 VAL A N 1
ATOM 5231 C CA . VAL A 1 686 ? -15.781 -1.005 -36.253 1.00 73.31 686 VAL A CA 1
ATOM 5232 C C . VAL A 1 686 ? -15.897 0.347 -35.565 1.00 73.31 686 VAL A C 1
ATOM 5234 O O . VAL A 1 686 ? -16.996 0.889 -35.448 1.00 73.31 686 VAL A O 1
ATOM 5237 N N . ARG A 1 687 ? -14.770 0.918 -35.138 1.00 67.25 687 ARG A N 1
ATOM 5238 C CA . ARG A 1 687 ? -14.701 2.292 -34.635 1.00 67.25 687 ARG A CA 1
ATOM 5239 C C . ARG A 1 687 ? -13.975 3.150 -35.662 1.00 67.25 687 ARG A C 1
ATOM 5241 O O . ARG A 1 687 ? -12.871 2.816 -36.082 1.00 67.25 687 ARG A O 1
ATOM 5248 N N . ASN A 1 688 ? -14.610 4.247 -36.059 1.00 63.72 688 ASN A N 1
ATOM 5249 C CA . ASN A 1 688 ? -14.043 5.239 -36.961 1.00 63.72 688 ASN A CA 1
ATOM 5250 C C . ASN A 1 688 ? -14.418 6.642 -36.460 1.00 63.72 688 ASN A C 1
ATOM 5252 O O . ASN A 1 688 ? -15.587 6.898 -36.164 1.00 63.72 688 ASN A O 1
ATOM 5256 N N . GLN A 1 689 ? -13.441 7.539 -36.329 1.00 49.44 689 GLN A N 1
ATOM 5257 C CA . GLN A 1 689 ? -13.657 8.918 -35.875 1.00 49.44 689 GLN A CA 1
ATOM 5258 C C . GLN A 1 689 ? -14.268 9.759 -37.014 1.00 49.44 689 GLN A C 1
ATOM 5260 O O . GLN A 1 689 ? -13.560 10.425 -37.764 1.00 49.44 689 GLN A O 1
ATOM 5265 N N . GLY A 1 690 ? -15.600 9.733 -37.142 1.00 51.72 690 GLY A N 1
ATOM 5266 C CA . GLY A 1 690 ? -16.356 10.751 -37.888 1.00 51.72 690 GLY A CA 1
ATOM 5267 C C . GLY A 1 690 ? -16.659 10.483 -39.368 1.00 51.72 690 GLY A C 1
ATOM 5268 O O . GLY A 1 690 ? -17.085 11.407 -40.056 1.00 51.72 690 GLY A O 1
ATOM 5269 N N . LYS A 1 691 ? -16.496 9.254 -39.880 1.00 51.50 691 LYS A N 1
ATOM 5270 C CA . LYS A 1 691 ? -16.930 8.888 -41.245 1.00 51.50 691 LYS A CA 1
ATOM 5271 C C . LYS A 1 691 ? -17.984 7.779 -41.229 1.00 51.50 691 LYS A C 1
ATOM 5273 O O . LYS A 1 691 ? -17.668 6.638 -40.899 1.00 51.50 691 LYS A O 1
ATOM 5278 N N . ASN A 1 692 ? -19.201 8.104 -41.670 1.00 55.88 692 ASN A N 1
ATOM 5279 C CA . ASN A 1 692 ? -20.132 7.098 -42.190 1.00 55.88 692 ASN A CA 1
ATOM 5280 C C . ASN A 1 692 ? -19.535 6.508 -43.475 1.00 55.88 692 ASN A C 1
ATOM 5282 O O . ASN A 1 692 ? -18.946 7.245 -44.270 1.00 55.88 692 ASN A O 1
ATOM 5286 N N . GLY A 1 693 ? -19.689 5.205 -43.702 1.00 63.81 693 GLY A N 1
ATOM 5287 C CA . GLY A 1 693 ? -19.219 4.616 -44.948 1.00 63.81 693 GLY A CA 1
ATOM 5288 C C . GLY A 1 693 ? -19.359 3.106 -45.062 1.00 63.81 693 GLY A C 1
ATOM 5289 O O . GLY A 1 693 ? -19.516 2.373 -44.083 1.00 63.81 693 GLY A O 1
ATOM 5290 N N . GLN A 1 694 ? -19.228 2.672 -46.309 1.00 77.44 694 GLN A N 1
ATOM 5291 C CA . GLN A 1 694 ? -19.316 1.287 -46.724 1.00 77.44 694 GLN A CA 1
ATOM 5292 C C . GLN A 1 694 ? -18.106 0.485 -46.244 1.00 77.44 694 GLN A C 1
ATOM 5294 O O . GLN A 1 694 ? -16.955 0.848 -46.507 1.00 77.44 694 GLN A O 1
ATOM 5299 N N . VAL A 1 695 ? -18.374 -0.646 -45.598 1.00 83.94 695 VAL A N 1
ATOM 5300 C CA . VAL A 1 695 ? -17.361 -1.611 -45.178 1.00 83.94 695 VAL A CA 1
ATOM 5301 C C . VAL A 1 695 ? -17.403 -2.822 -46.087 1.00 83.94 695 VAL A C 1
ATOM 5303 O O . VAL A 1 695 ? -18.468 -3.358 -46.396 1.00 83.94 695 VAL A O 1
ATOM 5306 N N . SER A 1 696 ? -16.222 -3.251 -46.514 1.00 88.94 696 SER A N 1
ATOM 5307 C CA . SER A 1 696 ? -16.021 -4.451 -47.322 1.00 88.94 696 SER A CA 1
ATOM 5308 C C . SER A 1 696 ? -15.083 -5.414 -46.607 1.00 88.94 696 SER A C 1
ATOM 5310 O O . SER A 1 696 ? -14.047 -4.991 -46.102 1.00 88.94 696 SER A O 1
ATOM 5312 N N . ILE A 1 697 ? -15.452 -6.693 -46.565 1.00 90.19 697 ILE A N 1
ATOM 5313 C CA . ILE A 1 697 ? -14.598 -7.792 -46.111 1.00 90.19 697 ILE A CA 1
ATOM 5314 C C . ILE A 1 697 ? -14.257 -8.647 -47.330 1.00 90.19 697 ILE A C 1
ATOM 5316 O O . ILE A 1 697 ? -15.163 -9.122 -48.019 1.00 90.19 697 ILE A O 1
ATOM 5320 N N . SER A 1 698 ? -12.970 -8.848 -47.597 1.00 88.56 698 SER A N 1
ATOM 5321 C CA . SER A 1 698 ? -12.462 -9.732 -48.653 1.00 88.56 698 SER A CA 1
ATOM 5322 C C . SER A 1 698 ? -11.544 -10.814 -48.084 1.00 88.56 698 SER A C 1
ATOM 5324 O O . SER A 1 698 ? -11.000 -10.661 -46.989 1.00 88.56 698 SER A O 1
ATOM 5326 N N . ASN A 1 699 ? -11.335 -11.897 -48.833 1.00 87.50 699 ASN A N 1
ATOM 5327 C CA . ASN A 1 699 ? -10.239 -12.824 -48.543 1.00 87.50 699 ASN A CA 1
ATOM 5328 C C . ASN A 1 699 ? -8.870 -12.206 -48.911 1.00 87.50 699 ASN A C 1
ATOM 5330 O O . ASN A 1 699 ? -8.788 -11.067 -49.386 1.00 87.50 699 ASN A O 1
ATOM 5334 N N . MET A 1 700 ? -7.796 -12.967 -48.688 1.00 82.19 700 MET A N 1
ATOM 5335 C CA . MET A 1 700 ? -6.420 -12.539 -48.972 1.00 82.19 700 MET A CA 1
ATOM 5336 C C . MET A 1 700 ? -6.094 -12.416 -50.471 1.00 82.19 700 MET A C 1
ATOM 5338 O O . MET A 1 700 ? -5.184 -11.671 -50.816 1.00 82.19 700 MET A O 1
ATOM 5342 N N . GLU A 1 701 ? -6.860 -13.059 -51.359 1.00 81.31 701 GLU A N 1
ATOM 5343 C CA . GLU A 1 701 ? -6.769 -12.865 -52.819 1.00 81.31 701 GLU A CA 1
ATOM 5344 C C . GLU A 1 701 ? -7.552 -11.625 -53.308 1.00 81.31 701 GLU A C 1
ATOM 5346 O O . GLU A 1 701 ? -7.639 -11.367 -54.506 1.00 81.31 701 GLU A O 1
ATOM 5351 N N . GLY A 1 702 ? -8.173 -10.860 -52.400 1.00 74.69 702 GLY A N 1
ATOM 5352 C CA . GLY A 1 702 ? -8.980 -9.683 -52.734 1.00 74.69 702 GLY A CA 1
ATOM 5353 C C . GLY A 1 702 ? -10.417 -9.987 -53.178 1.00 74.69 702 GLY A C 1
ATOM 5354 O O . GLY A 1 702 ? -11.170 -9.058 -53.473 1.00 74.69 702 GLY A O 1
ATOM 5355 N N . ARG A 1 703 ? -10.853 -11.256 -53.174 1.00 87.88 703 ARG A N 1
ATOM 5356 C CA . ARG A 1 703 ? -12.244 -11.629 -53.466 1.00 87.88 703 ARG A CA 1
ATOM 5357 C C . ARG A 1 703 ? -13.165 -11.098 -52.369 1.00 87.88 703 ARG A C 1
ATOM 5359 O O . ARG A 1 703 ? -13.055 -11.492 -51.209 1.00 87.88 703 ARG A O 1
ATOM 5366 N N . LEU A 1 704 ? -14.092 -10.219 -52.746 1.00 89.44 704 LEU A N 1
ATOM 5367 C CA . LEU A 1 704 ? -15.115 -9.663 -51.859 1.00 89.44 704 LEU A CA 1
ATOM 5368 C C . LEU A 1 704 ? -16.047 -10.769 -51.332 1.00 89.44 704 LEU A C 1
ATOM 5370 O O . LEU A 1 704 ? -16.572 -11.558 -52.115 1.00 89.44 704 LEU A O 1
ATOM 5374 N N . LEU A 1 705 ? -16.267 -10.796 -50.015 1.00 89.31 705 LEU A N 1
ATOM 5375 C CA . LEU A 1 705 ? -17.125 -11.768 -49.324 1.00 89.31 705 LEU A CA 1
ATOM 5376 C C . LEU A 1 705 ? -18.330 -11.115 -48.637 1.00 89.31 705 LEU A C 1
ATOM 5378 O O . LEU A 1 705 ? -19.404 -11.704 -48.591 1.00 89.31 705 LEU A O 1
ATOM 5382 N N . LEU A 1 706 ? -18.164 -9.900 -48.106 1.00 87.44 706 LEU A N 1
ATOM 5383 C CA . LEU A 1 706 ? -19.230 -9.145 -47.446 1.00 87.44 706 LEU A CA 1
ATOM 5384 C C . LEU A 1 706 ? -19.077 -7.654 -47.759 1.00 87.44 706 LEU A C 1
ATOM 5386 O O . LEU A 1 706 ? -17.965 -7.130 -47.749 1.00 87.44 706 LEU A O 1
ATOM 5390 N N . LYS A 1 707 ? -20.188 -6.959 -48.025 1.00 88.94 707 LYS A N 1
ATOM 5391 C CA . LYS A 1 707 ? -20.220 -5.507 -48.250 1.00 88.94 707 LYS A CA 1
ATOM 5392 C C . LYS A 1 707 ? -21.463 -4.915 -47.587 1.00 88.94 707 LYS A C 1
ATOM 5394 O O . LYS A 1 707 ? -22.560 -5.404 -47.844 1.00 88.94 707 LYS A O 1
ATOM 5399 N N . ARG A 1 708 ? -21.316 -3.902 -46.728 1.00 82.19 708 ARG A N 1
ATOM 5400 C CA . ARG A 1 708 ? -22.445 -3.307 -45.988 1.00 82.19 708 ARG A CA 1
ATOM 5401 C C . ARG A 1 708 ? -22.161 -1.866 -45.561 1.00 82.19 708 ARG A C 1
ATOM 5403 O O . ARG A 1 708 ? -21.029 -1.543 -45.218 1.00 82.19 708 ARG A O 1
ATOM 5410 N N . GLU A 1 709 ? -23.193 -1.029 -45.512 1.00 78.38 709 GLU A N 1
ATOM 5411 C CA . GLU A 1 709 ? -23.153 0.235 -44.762 1.00 78.38 709 GLU A CA 1
ATOM 5412 C C . GLU A 1 709 ? -23.196 -0.024 -43.250 1.00 78.38 709 GLU A C 1
ATOM 5414 O O . GLU A 1 709 ? -23.932 -0.904 -42.790 1.00 78.38 709 GLU A O 1
ATOM 5419 N N . ILE A 1 710 ? -22.447 0.759 -42.470 1.00 68.50 710 ILE A N 1
ATOM 5420 C CA . ILE A 1 710 ? -22.447 0.679 -41.002 1.00 68.50 710 ILE A CA 1
ATOM 5421 C C . ILE A 1 710 ? -22.846 2.030 -40.405 1.00 68.50 710 ILE A C 1
ATOM 5423 O O . ILE A 1 710 ? -22.297 3.069 -40.765 1.00 68.50 710 ILE A O 1
ATOM 5427 N N . GLY A 1 711 ? -23.799 1.996 -39.470 1.00 60.16 711 GLY A N 1
ATOM 5428 C CA . GLY A 1 711 ? -24.144 3.123 -38.600 1.00 60.16 711 GLY A CA 1
ATOM 5429 C C . GLY A 1 711 ? -23.509 2.985 -37.207 1.00 60.16 711 GLY A C 1
ATOM 5430 O O . GLY A 1 711 ? -23.065 1.890 -36.850 1.00 60.16 711 GLY A O 1
ATOM 5431 N N . PRO A 1 712 ? -23.487 4.058 -36.394 1.00 56.12 712 PRO A N 1
ATOM 5432 C CA . PRO A 1 712 ? -22.794 4.071 -35.105 1.00 56.12 712 PRO A CA 1
ATOM 5433 C C . PRO A 1 712 ? -23.172 2.890 -34.196 1.00 56.12 712 PRO A C 1
ATOM 5435 O O . PRO A 1 712 ? -24.349 2.638 -33.944 1.00 56.12 712 PRO A O 1
ATOM 5438 N N . GLY A 1 713 ? -22.162 2.173 -33.694 1.00 56.88 713 GLY A N 1
ATOM 5439 C CA . GLY A 1 713 ? -22.310 1.162 -32.640 1.00 56.88 713 GLY A CA 1
ATOM 5440 C C . GLY A 1 713 ? -22.883 -0.204 -33.043 1.00 56.88 713 GLY A C 1
ATOM 5441 O O . GLY A 1 713 ? -22.971 -1.070 -32.177 1.00 56.88 713 GLY A O 1
ATOM 5442 N N . LYS A 1 714 ? -23.252 -0.448 -34.311 1.00 70.44 714 LYS A N 1
ATOM 5443 C CA . LYS A 1 714 ? -23.767 -1.765 -34.742 1.00 70.44 714 LYS A CA 1
ATOM 5444 C C . LYS A 1 714 ? -22.637 -2.701 -35.213 1.00 70.44 714 LYS A C 1
ATOM 5446 O O . LYS A 1 714 ? -21.854 -2.284 -36.067 1.00 70.44 714 LYS A O 1
ATOM 5451 N N . PRO A 1 715 ? -22.557 -3.955 -34.725 1.00 79.50 715 PRO A N 1
ATOM 5452 C CA . PRO A 1 715 ? -21.575 -4.923 -35.204 1.00 79.50 715 PRO A CA 1
ATOM 5453 C C . PRO A 1 715 ? -21.910 -5.461 -36.604 1.00 79.50 715 PRO A C 1
ATOM 5455 O O . PRO A 1 715 ? -23.063 -5.480 -37.046 1.00 79.50 715 PRO A O 1
ATOM 5458 N N . ILE A 1 716 ? -20.879 -5.939 -37.299 1.00 85.94 716 ILE A N 1
ATOM 5459 C CA . ILE A 1 716 ? -20.986 -6.754 -38.512 1.00 85.94 716 ILE A CA 1
ATOM 5460 C C . ILE A 1 716 ? -21.157 -8.215 -38.088 1.00 85.94 716 ILE A C 1
ATOM 5462 O O . ILE A 1 716 ? -20.313 -8.727 -37.358 1.00 85.94 716 ILE A O 1
ATOM 5466 N N . ASP A 1 717 ? -22.203 -8.888 -38.572 1.00 87.94 717 ASP A N 1
ATOM 5467 C CA . ASP A 1 717 ? -22.380 -10.334 -38.386 1.00 87.94 717 ASP A CA 1
ATOM 5468 C C . ASP A 1 717 ? -21.393 -11.106 -39.286 1.00 87.94 717 ASP A C 1
ATOM 5470 O O . ASP A 1 717 ? -21.320 -10.872 -40.496 1.00 87.94 717 ASP A O 1
ATOM 5474 N N . LEU A 1 718 ? -20.623 -12.009 -38.679 1.00 90.44 718 LEU A N 1
ATOM 5475 C CA . LEU A 1 718 ? -19.608 -12.854 -39.309 1.00 90.44 718 LEU A CA 1
ATOM 5476 C C . LEU A 1 718 ? -19.987 -14.347 -39.323 1.00 90.44 718 LEU A C 1
ATOM 5478 O O . LEU A 1 718 ? -19.205 -15.167 -39.808 1.00 90.44 718 LEU A O 1
ATOM 5482 N N . LYS A 1 719 ? -21.176 -14.738 -38.837 1.00 87.50 719 LYS A N 1
ATOM 5483 C CA . LYS A 1 719 ? -21.602 -16.148 -38.688 1.00 87.50 719 LYS A CA 1
ATOM 5484 C C . LYS A 1 719 ? -21.536 -16.966 -39.977 1.00 87.50 719 LYS A C 1
ATOM 5486 O O . LYS A 1 719 ? -21.377 -18.181 -39.901 1.00 87.50 719 LYS A O 1
ATOM 5491 N N . ASN A 1 720 ? -21.572 -16.323 -41.144 1.00 88.31 720 ASN A N 1
ATOM 5492 C CA . ASN A 1 720 ? -21.501 -16.981 -42.453 1.00 88.31 720 ASN A CA 1
ATOM 5493 C C . ASN A 1 720 ? -20.095 -16.982 -43.092 1.00 88.31 720 ASN A C 1
ATOM 5495 O O . ASN A 1 720 ? -19.915 -17.577 -44.150 1.00 88.31 720 ASN A O 1
ATOM 5499 N N . LEU A 1 721 ? -19.087 -16.357 -42.471 1.00 88.62 721 LEU A N 1
ATOM 5500 C CA . LEU A 1 721 ? -17.692 -16.391 -42.937 1.00 88.62 721 LEU A CA 1
ATOM 5501 C C . LEU A 1 721 ? -16.914 -17.510 -42.218 1.00 88.62 721 LEU A C 1
ATOM 5503 O O . LEU A 1 721 ? -17.115 -17.685 -41.017 1.00 88.62 721 LEU A O 1
ATOM 5507 N N . PRO A 1 722 ? -16.058 -18.296 -42.894 1.00 88.38 722 PRO A N 1
ATOM 5508 C CA . PRO A 1 722 ? -15.292 -19.365 -42.246 1.00 88.38 722 PRO A CA 1
ATOM 5509 C C . PRO A 1 722 ? -14.182 -18.811 -41.336 1.00 88.38 722 PRO A C 1
ATOM 5511 O O . PRO A 1 722 ? -13.792 -17.650 -41.457 1.00 88.38 722 PRO A O 1
ATOM 5514 N N . SER A 1 723 ? -13.639 -19.650 -40.448 1.00 86.81 723 SER A N 1
ATOM 5515 C CA . SER A 1 723 ? -12.401 -19.329 -39.721 1.00 86.81 723 SER A CA 1
ATOM 5516 C C . SER A 1 723 ? -11.260 -19.084 -40.718 1.00 86.81 723 SER A C 1
ATOM 5518 O O . SER A 1 723 ? -11.096 -19.851 -41.666 1.00 86.81 723 SER A O 1
ATOM 5520 N N . GLY A 1 724 ? -10.480 -18.018 -40.532 1.00 84.81 724 GLY A N 1
ATOM 5521 C CA . GLY A 1 724 ? -9.467 -17.604 -41.508 1.00 84.81 724 GLY A CA 1
ATOM 5522 C C . GLY A 1 724 ? -8.992 -16.158 -41.356 1.00 84.81 724 GLY A C 1
ATOM 5523 O O . GLY A 1 724 ? -9.366 -15.461 -40.411 1.00 84.81 724 GLY A O 1
ATOM 5524 N N . LEU A 1 725 ? -8.154 -15.716 -42.298 1.00 80.12 725 LEU A N 1
ATOM 5525 C CA . LEU A 1 725 ? -7.627 -14.352 -42.383 1.00 80.12 725 LEU A CA 1
ATOM 5526 C C . LEU A 1 725 ? -8.311 -13.583 -43.523 1.00 80.12 725 LEU A C 1
ATOM 5528 O O . LEU A 1 725 ? -8.393 -14.064 -44.653 1.00 80.12 725 LEU A O 1
ATOM 5532 N N . PHE A 1 726 ? -8.764 -12.371 -43.219 1.00 87.56 726 PHE A N 1
ATOM 5533 C CA . PHE A 1 726 ? -9.531 -11.504 -44.108 1.00 87.56 726 PHE A CA 1
ATOM 5534 C C . PHE A 1 726 ? -9.019 -10.062 -44.051 1.00 87.56 726 PHE A C 1
ATOM 5536 O O . PHE A 1 726 ? -8.319 -9.662 -43.116 1.00 87.56 726 PHE A O 1
ATOM 5543 N N . LEU A 1 727 ? -9.411 -9.255 -45.034 1.00 86.00 727 LEU A N 1
ATOM 5544 C CA . LEU A 1 727 ? -9.140 -7.820 -45.086 1.00 86.00 727 LEU A CA 1
ATOM 5545 C C . LEU A 1 727 ? -10.452 -7.047 -44.943 1.00 86.00 727 LEU A C 1
ATOM 5547 O O . LEU A 1 727 ? -11.389 -7.276 -45.701 1.00 86.00 727 LEU A O 1
ATOM 5551 N N . VAL A 1 728 ? -10.511 -6.126 -43.982 1.00 83.19 728 VAL A N 1
ATOM 5552 C CA . VAL A 1 728 ? -11.636 -5.208 -43.744 1.00 83.19 728 VAL A CA 1
ATOM 5553 C C . VAL A 1 728 ? -11.237 -3.828 -44.246 1.00 83.19 728 VAL A C 1
ATOM 5555 O O . VAL A 1 728 ? -10.273 -3.254 -43.741 1.00 83.19 728 VAL A O 1
ATOM 5558 N N . LYS A 1 729 ? -11.968 -3.286 -45.219 1.00 82.50 729 LYS A N 1
ATOM 5559 C CA . LYS A 1 729 ? -11.675 -2.001 -45.865 1.00 82.50 729 LYS A CA 1
ATOM 5560 C C . LYS A 1 729 ? -12.834 -1.017 -45.738 1.00 82.50 729 LYS A C 1
ATOM 5562 O O . LYS A 1 729 ? -13.984 -1.392 -45.979 1.00 82.50 729 LYS A O 1
ATOM 5567 N N . ILE A 1 730 ? -12.504 0.237 -45.410 1.00 75.31 730 ILE A N 1
ATOM 5568 C CA . ILE A 1 730 ? -13.433 1.370 -45.274 1.00 75.31 730 ILE A CA 1
ATOM 5569 C C . ILE A 1 730 ? -12.814 2.597 -45.943 1.00 75.31 730 ILE A C 1
ATOM 5571 O O . ILE A 1 730 ? -11.783 3.107 -45.503 1.00 75.31 730 ILE A O 1
ATOM 5575 N N . GLY A 1 731 ? -13.424 3.067 -47.032 1.00 73.00 731 GLY A N 1
ATOM 5576 C CA . GLY A 1 731 ? -12.807 4.085 -47.886 1.00 73.00 731 GLY A CA 1
ATOM 5577 C C . GLY A 1 731 ? -11.440 3.617 -48.403 1.00 73.00 731 GLY A C 1
ATOM 5578 O O . GLY A 1 731 ? -11.348 2.615 -49.115 1.00 73.00 731 GLY A O 1
ATOM 5579 N N . THR A 1 732 ? -10.377 4.334 -48.036 1.00 64.81 732 THR A N 1
ATOM 5580 C CA . THR A 1 732 ? -8.982 3.997 -48.370 1.00 64.81 732 THR A CA 1
ATOM 5581 C C . THR A 1 732 ? -8.258 3.181 -47.290 1.00 64.81 732 THR A C 1
ATOM 5583 O O . THR A 1 732 ? -7.211 2.607 -47.579 1.00 64.81 732 THR A O 1
ATOM 5586 N N . GLU A 1 733 ? -8.793 3.079 -46.068 1.00 65.75 733 GLU A N 1
ATOM 5587 C CA . GLU A 1 733 ? -8.148 2.381 -44.945 1.00 65.75 733 GLU A CA 1
ATOM 5588 C C . GLU A 1 733 ? -8.474 0.878 -44.958 1.00 65.75 733 GLU A C 1
ATOM 5590 O O . GLU A 1 733 ? -9.605 0.485 -45.240 1.00 65.75 733 GLU A O 1
ATOM 5595 N N . THR A 1 734 ? -7.489 0.023 -44.648 1.00 75.00 734 THR A N 1
ATOM 5596 C CA . THR A 1 734 ? -7.635 -1.449 -44.614 1.00 75.00 734 THR A CA 1
ATOM 5597 C C . THR A 1 734 ? -7.005 -2.039 -43.345 1.00 75.00 734 THR A C 1
ATOM 5599 O O . THR A 1 734 ? -5.935 -1.604 -42.920 1.00 75.00 734 THR A O 1
ATOM 5602 N N . LYS A 1 735 ? -7.652 -3.039 -42.732 1.00 76.62 735 LYS A N 1
ATOM 5603 C CA . LYS A 1 735 ? -7.190 -3.780 -41.542 1.00 76.62 735 LYS A CA 1
ATOM 5604 C C . LYS A 1 735 ? -7.283 -5.292 -41.760 1.00 76.62 735 LYS A C 1
ATOM 5606 O O . LYS A 1 735 ? -8.185 -5.758 -42.449 1.00 76.62 735 LYS A O 1
ATOM 5611 N N . LYS A 1 736 ? -6.389 -6.063 -41.133 1.00 82.88 736 LYS A N 1
ATOM 5612 C CA . LYS A 1 736 ? -6.470 -7.534 -41.084 1.00 82.88 736 LYS A CA 1
ATOM 5613 C C . LYS A 1 736 ? -7.490 -7.974 -40.030 1.00 82.88 736 LYS A C 1
ATOM 5615 O O . LYS A 1 736 ? -7.383 -7.553 -38.881 1.00 82.88 736 LYS A O 1
ATOM 5620 N N . LEU A 1 737 ? -8.424 -8.841 -40.406 1.00 79.88 737 LEU A N 1
ATOM 5621 C CA . LEU A 1 737 ? -9.391 -9.508 -39.531 1.00 79.88 737 LEU A CA 1
ATOM 5622 C C . LEU A 1 737 ? -9.065 -10.999 -39.465 1.00 79.88 737 LEU A C 1
ATOM 5624 O O . LEU A 1 737 ? -8.967 -11.653 -40.499 1.00 79.88 737 LEU A O 1
ATOM 5628 N N . VAL A 1 738 ? -8.951 -11.543 -38.259 1.00 82.62 738 VAL A N 1
ATOM 5629 C CA . VAL A 1 738 ? -8.870 -12.986 -38.020 1.00 82.62 738 VAL A CA 1
ATOM 5630 C C . VAL A 1 738 ? -10.230 -13.459 -37.519 1.00 82.62 738 VAL A C 1
ATOM 5632 O O . VAL A 1 738 ? -10.731 -12.915 -36.540 1.00 82.62 738 VAL A O 1
ATOM 5635 N N . ILE A 1 739 ? -10.816 -14.476 -38.148 1.00 83.31 739 ILE A N 1
ATOM 5636 C CA . ILE A 1 739 ? -12.017 -15.155 -37.643 1.00 83.31 739 ILE A CA 1
ATOM 5637 C C . ILE A 1 739 ? -11.602 -16.500 -37.043 1.00 83.31 739 ILE A C 1
ATOM 5639 O O . ILE A 1 739 ? -10.887 -17.272 -37.684 1.00 83.31 739 ILE A O 1
ATOM 5643 N N . ARG A 1 740 ? -12.048 -16.776 -35.815 1.00 83.81 740 ARG A N 1
ATOM 5644 C CA . ARG A 1 740 ? -11.905 -18.063 -35.122 1.00 83.81 740 ARG A CA 1
ATOM 5645 C C . ARG A 1 740 ? -13.260 -18.459 -34.543 1.00 83.81 740 ARG A C 1
ATOM 5647 O O . ARG A 1 740 ? -13.685 -17.871 -33.553 1.00 83.81 740 ARG A O 1
ATOM 5654 N N . LYS A 1 741 ? -13.925 -19.417 -35.179 1.00 79.06 741 LYS A N 1
ATOM 5655 C CA . LYS A 1 741 ? -15.093 -20.120 -34.632 1.00 79.06 741 LYS A CA 1
ATOM 5656 C C . LYS A 1 741 ? -14.668 -21.351 -33.848 1.00 79.06 741 LYS A C 1
ATOM 5658 O O . LYS A 1 741 ? -13.633 -21.930 -34.249 1.00 79.06 741 LYS A O 1
#

Nearest PDB structures (foldseek):
  6z2o-assembly1_A  TM=7.194E-01  e=4.921E-01  Akkermansia muciniphila ATCC BAA-835
  8dtm-assembly1_B  TM=3.653E-01  e=1.371E-01  Mus musculus
  6y0k-assembly1_AAA-2  TM=4.738E-01  e=2.344E-01  Thermus thermoph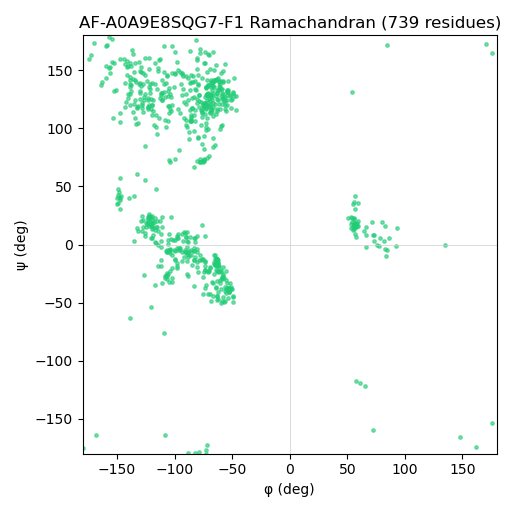ilus HB8
  1zlg-assembly1_A  TM=3.474E-01  e=8.764E-01  Homo sapiens
  6oyc-assembly4_C  TM=3.364E-01  e=2.357E+00  Streptococcus agalactiae 2603V/R

InterPro domains:
  IPR005046 Protein of unknown function DUF285 [PF03382] (118-202)
  IPR005046 Protein of unknown function DUF285 [PF03382] (258-362)
  IPR005046 Protein of unknown function DUF285 [PF03382] (411-505)
  IPR011889 Bacterial surface protein 26-residue repeat [TIGR02167] (201-224)
  IPR011889 Bacterial surface protein 26-residue repeat [TIGR02167] (226-249)
  IPR011889 Bacterial surface protein 26-residue repeat [TIGR02167] (251-275)
  IPR011889 Bacterial surface protein 26-residue repeat [TIGR02167] (276-299)
  IPR011889 Bacterial surface protein 26-residue repeat [TIGR02167] (301-324)
  IPR011889 Bacterial surface protein 26-residue repeat [TIGR02167] (361-375)
  IPR011889 Bacterial surface protein 26-residue repeat [TIGR02167] (401-425)
  IPR011889 Bacterial surface protein 26-residue repeat [TIGR02167] (451-474)
  IPR013783 Immunoglobulin-like fold [G3DSA:2.60.40.10] (571-673)
  IPR026444 Secretion system, C-terminal sorting domain [PF18962] (674-738)
  IPR026444 Secretion system, C-terminal sorting domain [TIGR04183] (675-739)

Mean predicted aligned error: 13.08 Å

Solvent-accessible surface area (backbone atoms only — not comparable to full-atom values): 34403 Å² total; per-residue (Å²): 132,89,86,82,88,84,86,86,78,83,76,77,80,72,77,81,75,68,82,63,48,35,30,28,35,31,34,36,43,63,49,74,49,65,45,63,32,42,47,37,34,37,36,42,34,87,39,66,28,46,35,38,38,35,38,72,35,94,55,76,57,70,52,69,53,69,32,81,25,42,72,35,74,50,72,82,45,65,70,50,26,32,34,40,39,35,34,46,32,60,52,42,32,37,50,36,27,67,41,64,55,28,20,53,17,36,41,29,39,56,31,42,30,67,29,63,25,48,37,37,56,34,23,38,20,48,13,35,51,23,39,30,73,28,84,67,58,58,40,31,81,57,19,37,34,34,31,24,23,36,17,35,12,31,58,22,61,50,29,89,64,57,27,76,40,56,36,64,55,25,30,35,40,28,22,25,32,18,38,9,40,48,28,55,56,59,54,37,68,37,45,33,64,54,21,34,33,40,30,21,24,30,21,41,9,35,51,28,55,53,63,53,38,78,39,42,34,69,49,22,34,35,38,30,25,23,32,18,38,10,37,52,27,55,53,66,50,37,77,39,40,33,78,53,26,32,34,39,30,23,25,31,18,40,9,38,54,28,56,53,65,52,36,74,36,46,33,66,61,22,32,35,39,28,24,24,30,21,35,10,42,56,30,58,53,63,52,48,71,40,41,35,66,49,21,33,33,38,26,26,22,35,14,46,10,46,60,27,57,57,63,54,48,71,40,41,35,64,50,24,31,33,35,33,24,22,30,18,40,8,31,54,27,57,50,65,54,33,71,36,45,32,63,50,23,30,36,42,27,25,22,34,18,34,10,32,51,26,56,53,60,50,48,70,34,42,33,67,48,24,33,35,38,30,24,22,35,20,34,12,36,52,28,58,51,56,54,44,67,37,42,33,65,53,21,32,32,39,27,24,21,32,17,39,12,50,56,31,61,50,62,52,63,70,42,41,33,70,50,23,31,34,35,30,23,22,28,22,43,9,37,54,28,59,54,63,57,42,79,42,43,34,64,53,21,32,32,35,30,24,22,33,17,37,8,37,46,27,56,60,63,49,37,77,39,45,39,54,50,24,48,29,33,30,25,20,29,22,41,7,48,42,31,55,61,44,52,15,72,44,47,54,26,80,74,30,38,31,46,40,20,41,21,54,31,26,39,41,33,31,31,40,13,46,20,40,37,32,37,44,71,38,86,71,46,60,52,61,36,45,36,24,24,30,80,28,34,27,11,58,75,20,48,65,23,47,54,51,38,40,74,41,50,32,46,77,42,58,53,42,78,63,86,41,77,21,69,63,85,39,63,48,70,73,45,76,49,65,44,78,56,86,71,26,29,44,32,40,36,29,30,51,28,30,45,45,25,46,20,33,38,35,27,39,18,82,75,80,74,63,71,45,82,77,48,75,45,80,40,78,28,71,28,88,49,76,47,77,50,71,51,69,43,76,82,56,60,61,54,35,31,33,32,41,37,38,30,43,48,39,100,88,58,66,76,80,54,70,50,72,53,68,78,42,76,40,72,49,77,82,71,55,70,48,69,39,58,72,68,18,53,49,49,36,38,71,47,55,83,85,66,82,53,54,37,33,35,19,40,84,88,63,52,78,75,46,75,47,78,55,65,94,91,57,61,45,81,32,76,89,59,73,67,46,65,31,37,41,34,45,87,92,51,74,45,85,40,38,34,54,117

pLDDT: mean 89.71, std 14.1, range [32.12, 98.94]

Sequence (741 aa):
MKTLFYLIAFILFSSNAFAQNEFITRWNLATPGSGATQLYFLINSTGPVNYSWQEVSPGSASGSGTFPGVISIISGLPVGAIVDVRIGPTNVSNVILNIGGDAERLIDVRQWGTTAWTTMLTAFLGCTNLQISATDVPDLSLVNNMNRMFSKCKVLNGPANIGSWNTSNVFFMSSIFQEATAFNQPVGTWNTGNVVDMSGMFLQAPAFNQPVGNWNTANVTSMNAMFTDASAFNQPIGGWNTAKVTNMRAMFSNAPAFNQPIGTWNTAIVTDMSSMFLGASTFNQNISTWNTSQVTDMSFMFRDCPVFNQNISTWNTGKVTNMMAMFQNATVFNQPIGTWNMANATNVSNMMANALAFNQPLGTWNTANVTDMSSMMAGASAFNQSVDTWNTAKVTSMKSMFQNAAVFNQPLANWNTANVTDMNSMFLSAPVFNQPVGAWNTAKVTNMFSMFQGATKFNQPIGGWNVTAVTNMGSMFFSAQAFNNSIGSWTFNAGVNLGNMLNDSGLDCPNYSSSLIGWSNNLLTPGNLDLGAFQRPYGTNAVAARSNLISKGWSIFGDQASGTDCTALPVRLISFTGQRQGSTVLLTWKTAGEENNAGFEIEKSTDAQTFEKIGFVDGSGDAIGVRKYDFTDLNPLAENYYRLKQIDRAADRFDGRFEYSRILTVKGAISTLSIYPNPAQNELFVRNQGKNGQVSISNMEGRLLLKREIGPGKPIDLKNLPSGLFLVKIGTETKKLVIRK

Organism: NCBI:txid2910158